Protein AF-A0A1V9HG37-F1 (afdb_monomer_lite)

Organism: NCBI:txid92828

Foldseek 3Di:
DPDDDPDPPDPPDPQLVVLLVVLLVLLVVLLVVDVVVDPDLPLDPVVLVVQLVSLLSNLVSLVSNLVSLLVCVVVVVDDLVVSQVSLLSSLLSLLSSLLSLLVSLVSVLVSCCCVQFPFDPPDDPVPGDTDLVSLQPDDLVVLVSSLVSLVSSLVSLVVSLVCQVPPPSNDHHDVSSVVSLVVSLVSNLVSLVSSVVSLVSLLSSLLSVLCVLCVVVVVVVSVVLSVVVVCLCVVQVVLLVVLLSLLSQLLSCLSDPDDGPDDPVSLVVSLCSNLVSLVVLLVSLVVLQVVLVVCVVVVPCPPSCSSVSSNSSSVSSVVSNVVSVVSSVSSVPSVVVVVVVPPDPPPPPDDPPPDDDDDDDDDDDDDDDDDDDDDDDDDDDDDDDDDDDDDDDDDDDDDDDD

Sequence (402 aa):
MAALFAGPSVPQRPDPFEVLSRASSRLRRFNDLTKELAPTETSDIRVLEARLRSGTSAIESGRQALQALAELKIQKRMPLAGIAEHENYVVSHLAVAASLHYGSCEQMLERKLIKELGRVPNQRAELVVLSADAIRQQQPEPWLALRAHLLDALAAMEEVCQRVKSPMTGLRPSDALRNNLPVARAMMGSCHERMQTVRGILVEIHSKKLYDQAYQYGLFEVIDRLRELEEIDSLRHAEVGEALRHVVEVHLECMSSTGHSLTPERLAMYKSVVVDYAEMRGRAGMQLCVDAAALIEEGGHARDHLWATMLDLAQALTDQRQAIVDMCQFAVQDRQLIGAAVASPEQRPASLTTSVPTTSAGKSSRSRKTRTRTPDVSSWRQRPRSGSSMSAALRKSRPTRY

InterPro domains:
  IPR060018 Type III secretion system effector XopP-like [PF28169] (2-382)

Radius of gyration: 31.27 Å; chains: 1; bounding box: 69×95×108 Å

Secondary structure (DSSP, 8-state):
---------PPPPPPHHHHHHHHHHHHHHHHHHHHHS-------HHHHHHHHHHHHHHHHHHHHHHHHHHHHHHTT-S-HHHHHHHHHHHHHHHHHHHHHHHHHHHHHHHHIIIIIS-PPTTS-GGG----HHHHHT--SHHHHHHHHHHHHHHHHHHHHHHHHHS-TTSSPPPHHHHTTHHHHHHHHHHHHHHHHHHHHHHHHHHHHHHHHHHHHTT-HHHHHHHHHHHHHHHHHHHHHHHHHHHHHHHHHHHTSSSPPSS-HHHHHHHHHHHHHHHHHHHHHHHHHHHHHHHHHHH-TTTTS-HHHHHHHHHHHHHHHHHHHHHHHHHHHHHHHHHHHHT--S--PPP-----PPPP--------------------------------------PPPP-

Structure (mmCIF, N/CA/C/O backbone):
data_AF-A0A1V9HG37-F1
#
_entry.id   AF-A0A1V9HG37-F1
#
loop_
_atom_site.group_PDB
_atom_site.id
_atom_site.type_symbol
_atom_site.label_atom_id
_atom_site.label_alt_id
_atom_site.label_comp_id
_atom_site.label_asym_id
_atom_site.label_entity_id
_atom_site.label_seq_id
_atom_site.pdbx_PDB_ins_code
_atom_site.Cartn_x
_atom_site.Cartn_y
_atom_site.Cartn_z
_atom_site.occupancy
_atom_site.B_iso_or_equiv
_atom_site.auth_seq_id
_atom_site.auth_comp_id
_atom_site.auth_asym_id
_atom_site.auth_atom_id
_atom_site.pdbx_PDB_model_num
ATOM 1 N N . MET A 1 1 ? -32.646 -20.309 -47.768 1.00 41.06 1 MET A N 1
ATOM 2 C CA . MET A 1 1 ? -32.007 -20.334 -46.432 1.00 41.06 1 MET A CA 1
ATOM 3 C C . MET A 1 1 ? -30.504 -20.483 -46.611 1.00 41.06 1 MET A C 1
ATOM 5 O O . MET A 1 1 ? -30.124 -21.511 -47.147 1.00 41.06 1 MET A O 1
ATOM 9 N N . ALA A 1 2 ? -29.688 -19.496 -46.213 1.00 42.41 2 ALA A N 1
ATOM 10 C CA . ALA A 1 2 ? -28.223 -19.618 -46.062 1.00 42.41 2 ALA A CA 1
ATOM 11 C C . ALA A 1 2 ? -27.614 -18.325 -45.462 1.00 42.41 2 ALA A C 1
ATOM 13 O O . ALA A 1 2 ? -26.864 -17.624 -46.131 1.00 42.41 2 ALA A O 1
ATOM 14 N N . ALA A 1 3 ? -27.978 -17.959 -44.226 1.00 46.38 3 ALA A N 1
ATOM 15 C CA . ALA A 1 3 ? -27.436 -16.766 -43.551 1.00 46.38 3 ALA A CA 1
ATOM 16 C C . ALA A 1 3 ? -27.504 -16.885 -42.012 1.00 46.38 3 ALA A C 1
ATOM 18 O O . ALA A 1 3 ? -28.074 -16.029 -41.346 1.00 46.38 3 ALA A O 1
ATOM 19 N N . LEU A 1 4 ? -26.985 -17.984 -41.446 1.00 45.22 4 LEU A N 1
ATOM 20 C CA . LEU A 1 4 ? -27.046 -18.266 -39.997 1.00 45.22 4 LEU A CA 1
ATOM 21 C C . LEU A 1 4 ? -25.747 -18.855 -39.403 1.00 45.22 4 LEU A C 1
ATOM 23 O O . LEU A 1 4 ? -25.794 -19.524 -38.380 1.00 45.22 4 LEU A O 1
ATOM 27 N N . PHE A 1 5 ? -24.581 -18.593 -40.007 1.00 49.97 5 PHE A N 1
ATOM 28 C CA . PHE A 1 5 ? -23.278 -19.011 -39.454 1.00 49.97 5 PHE A CA 1
ATOM 29 C C . PHE A 1 5 ? -22.183 -17.942 -39.611 1.00 49.97 5 PHE A C 1
ATOM 31 O O . PHE A 1 5 ? -21.079 -18.222 -40.067 1.00 49.97 5 PHE A O 1
ATOM 38 N N . ALA A 1 6 ? -22.477 -16.708 -39.197 1.00 48.03 6 ALA A N 1
ATOM 39 C CA . ALA A 1 6 ? -21.431 -15.769 -38.798 1.00 48.03 6 ALA A CA 1
ATOM 40 C C . ALA A 1 6 ? -21.185 -15.962 -37.294 1.00 48.03 6 ALA A C 1
ATOM 42 O O . ALA A 1 6 ? -21.971 -15.496 -36.470 1.00 48.03 6 ALA A O 1
ATOM 43 N N . GLY A 1 7 ? -20.134 -16.705 -36.935 1.00 49.88 7 GLY A N 1
ATOM 44 C CA . GLY A 1 7 ? -19.705 -16.805 -35.538 1.00 49.88 7 GLY A CA 1
ATOM 45 C C . GLY A 1 7 ? -19.291 -15.428 -34.998 1.00 49.88 7 GLY A C 1
ATOM 46 O O . GLY A 1 7 ? -18.854 -14.585 -35.788 1.00 49.88 7 GLY A O 1
ATOM 47 N N . PRO A 1 8 ? -19.415 -15.170 -33.682 1.00 45.03 8 PRO A N 1
ATOM 48 C CA . PRO A 1 8 ? -19.015 -13.892 -33.109 1.00 45.03 8 PRO A CA 1
ATOM 49 C C . PRO A 1 8 ? -17.539 -13.629 -33.419 1.00 45.03 8 PRO A C 1
ATOM 51 O O . PRO A 1 8 ? -16.673 -14.458 -33.135 1.00 45.03 8 PRO A O 1
ATOM 54 N N . SER A 1 9 ? -17.258 -12.471 -34.016 1.00 47.12 9 SER A N 1
ATOM 55 C CA . SER A 1 9 ? -15.897 -12.042 -34.317 1.00 47.12 9 SER A CA 1
ATOM 56 C C . SER A 1 9 ? -15.098 -11.962 -33.020 1.00 47.12 9 SER A C 1
ATOM 58 O O . SER A 1 9 ? -15.377 -11.103 -32.179 1.00 47.12 9 SER A O 1
ATOM 60 N N . VAL A 1 10 ? -14.108 -12.845 -32.863 1.00 48.34 10 VAL A N 1
ATOM 61 C CA . VAL A 1 10 ? -13.150 -12.770 -31.756 1.00 48.34 10 VAL A CA 1
ATOM 62 C C . VAL A 1 10 ? -12.540 -11.365 -31.775 1.00 48.34 10 VAL A C 1
ATOM 64 O O . VAL A 1 10 ? -12.006 -10.976 -32.819 1.00 48.34 10 VAL A O 1
ATOM 67 N N . PRO A 1 11 ? -12.626 -10.584 -30.681 1.00 48.44 11 PRO A N 1
ATOM 68 C CA . PRO A 1 11 ? -12.042 -9.252 -30.653 1.00 48.44 11 PRO A CA 1
ATOM 69 C C . PRO A 1 11 ? -10.545 -9.377 -30.932 1.00 48.44 11 PRO A C 1
ATOM 71 O O . PRO A 1 11 ? -9.832 -10.091 -30.222 1.00 48.44 11 PRO A O 1
ATOM 74 N N . GLN A 1 12 ? -10.074 -8.724 -31.997 1.00 63.53 12 GLN A N 1
ATOM 75 C CA . GLN A 1 12 ? -8.657 -8.740 -32.344 1.00 63.53 12 GLN A CA 1
ATOM 76 C C . GLN A 1 12 ? -7.860 -8.185 -31.161 1.00 63.53 12 GLN A C 1
ATOM 78 O O . GLN A 1 12 ? -8.115 -7.072 -30.697 1.00 63.53 12 GLN A O 1
ATOM 83 N N . ARG A 1 13 ? -6.904 -8.979 -30.661 1.00 72.62 13 ARG A N 1
ATOM 84 C CA . ARG A 1 13 ? -5.954 -8.530 -29.638 1.00 72.62 13 ARG A CA 1
ATOM 85 C C . ARG A 1 13 ? -5.257 -7.270 -30.181 1.00 72.62 13 ARG A C 1
ATOM 87 O O . ARG A 1 13 ? -4.769 -7.340 -31.311 1.00 72.62 13 ARG A O 1
ATOM 94 N N . PRO A 1 14 ? -5.213 -6.152 -29.430 1.00 84.00 14 PRO A N 1
ATOM 95 C CA . PRO A 1 14 ? -4.544 -4.933 -29.880 1.00 84.00 14 PRO A CA 1
ATOM 96 C C . PRO A 1 14 ? -3.109 -5.221 -30.318 1.00 84.00 14 PRO A C 1
ATOM 98 O O . PRO A 1 14 ? -2.433 -6.032 -29.680 1.00 84.00 14 PRO A O 1
ATOM 101 N N . ASP A 1 15 ? -2.634 -4.573 -31.385 1.00 91.88 15 ASP A N 1
ATOM 102 C CA . ASP A 1 15 ? -1.275 -4.817 -31.863 1.00 91.88 15 ASP A CA 1
ATOM 103 C C . ASP A 1 15 ? -0.249 -4.344 -30.815 1.00 91.88 15 ASP A C 1
ATOM 105 O O . ASP A 1 15 ? -0.253 -3.161 -30.456 1.00 91.88 15 ASP A O 1
ATOM 109 N N . PRO A 1 16 ? 0.658 -5.211 -30.323 1.00 92.44 16 PRO A N 1
ATOM 110 C CA . PRO A 1 16 ? 1.609 -4.828 -29.284 1.00 92.44 16 PRO A CA 1
ATOM 111 C C . PRO A 1 16 ? 2.507 -3.629 -29.634 1.00 92.44 16 PRO A C 1
ATOM 113 O O . PRO A 1 16 ? 2.927 -2.921 -28.723 1.00 92.44 16 PRO A O 1
ATOM 116 N N . PHE A 1 17 ? 2.765 -3.331 -30.916 1.00 94.19 17 PHE A N 1
ATOM 117 C CA . PHE A 1 17 ? 3.462 -2.091 -31.297 1.00 94.19 17 PHE A CA 1
ATOM 118 C C . PHE A 1 17 ? 2.626 -0.832 -31.031 1.00 94.19 17 PHE A C 1
ATOM 120 O O . PHE A 1 17 ? 3.162 0.156 -30.524 1.00 94.19 17 PHE A O 1
ATOM 127 N N . GLU A 1 18 ? 1.324 -0.854 -31.335 1.00 94.62 18 GLU A N 1
ATOM 128 C CA . GLU A 1 18 ? 0.425 0.270 -31.048 1.00 94.62 18 GLU A CA 1
ATOM 129 C C . GLU A 1 18 ? 0.314 0.491 -29.535 1.00 94.62 18 GLU A C 1
ATOM 131 O O . GLU A 1 18 ? 0.460 1.621 -29.061 1.00 94.62 18 GLU A O 1
ATOM 136 N N . VAL A 1 19 ? 0.139 -0.595 -28.767 1.00 95.50 19 VAL A N 1
ATOM 137 C CA . VAL A 1 19 ? 0.085 -0.546 -27.298 1.00 95.50 19 VAL A CA 1
ATOM 138 C C . VAL A 1 19 ? 1.382 0.033 -26.734 1.00 95.50 19 VAL A C 1
ATOM 140 O O . VAL A 1 19 ? 1.326 1.017 -25.996 1.00 95.50 19 VAL A O 1
ATOM 143 N N . LEU A 1 20 ? 2.545 -0.499 -27.131 1.00 95.88 20 LEU A N 1
ATOM 144 C CA . LEU A 1 20 ? 3.857 -0.012 -26.694 1.00 95.88 20 LEU A CA 1
ATOM 145 C C . LEU A 1 20 ? 4.038 1.482 -26.994 1.00 95.88 20 LEU A C 1
ATOM 147 O O . LEU A 1 20 ? 4.415 2.243 -26.102 1.00 95.88 20 LEU A O 1
ATOM 151 N N . SER A 1 21 ? 3.740 1.916 -28.222 1.00 95.19 21 SER A N 1
ATOM 152 C CA . SER A 1 21 ? 3.898 3.311 -28.653 1.00 95.19 21 SER A CA 1
ATOM 153 C C . SER A 1 21 ? 2.968 4.263 -27.889 1.00 95.19 21 SER A C 1
ATOM 155 O O . SER A 1 21 ? 3.409 5.278 -27.335 1.00 95.19 21 SER A O 1
ATOM 157 N N . ARG A 1 22 ? 1.679 3.914 -27.783 1.00 96.44 22 ARG A N 1
ATOM 158 C CA . ARG A 1 22 ? 0.652 4.716 -27.101 1.00 96.44 22 ARG A CA 1
ATOM 159 C C . ARG A 1 22 ? 0.906 4.818 -25.600 1.00 96.44 22 ARG A C 1
ATOM 161 O O . ARG A 1 22 ? 0.780 5.905 -25.033 1.00 96.44 22 ARG A O 1
ATOM 168 N N . ALA A 1 23 ? 1.262 3.708 -24.963 1.00 95.56 23 ALA A N 1
ATOM 169 C CA . ALA A 1 23 ? 1.513 3.638 -23.531 1.00 95.56 23 ALA A CA 1
ATOM 170 C C . ALA A 1 23 ? 2.818 4.369 -23.156 1.00 95.56 23 ALA A C 1
ATOM 172 O O . ALA A 1 23 ? 2.803 5.237 -22.282 1.00 95.56 23 ALA A O 1
ATOM 173 N N . SER A 1 24 ? 3.900 4.165 -23.921 1.00 94.31 24 SER A N 1
ATOM 174 C CA . SER A 1 24 ? 5.156 4.925 -23.772 1.00 94.31 24 SER A CA 1
ATOM 175 C C . SER A 1 24 ? 4.953 6.432 -23.964 1.00 94.31 24 SER A C 1
ATOM 177 O O . SER A 1 24 ? 5.508 7.236 -23.218 1.00 94.31 24 SER A O 1
ATOM 179 N N . SER A 1 25 ? 4.118 6.836 -24.928 1.00 94.88 25 SER A N 1
ATOM 180 C CA . SER A 1 25 ? 3.799 8.249 -25.181 1.00 94.88 25 SER A CA 1
ATOM 181 C C . SER A 1 25 ? 2.999 8.897 -24.046 1.00 94.88 25 SER A C 1
ATOM 183 O O . SER A 1 25 ? 3.218 10.067 -23.734 1.00 94.88 25 SER A O 1
ATOM 185 N N . ARG A 1 26 ? 2.082 8.159 -23.403 1.00 94.31 26 ARG A N 1
ATOM 186 C CA . ARG A 1 26 ? 1.348 8.627 -22.212 1.00 94.31 26 ARG A CA 1
ATOM 187 C C . ARG A 1 26 ? 2.276 8.814 -21.016 1.00 94.31 26 ARG A C 1
ATOM 189 O O . ARG A 1 26 ? 2.262 9.880 -20.407 1.00 94.31 26 ARG A O 1
ATOM 196 N N . LEU A 1 27 ? 3.103 7.808 -20.738 1.00 94.31 27 LEU A N 1
ATOM 197 C CA . LEU A 1 27 ? 4.098 7.832 -19.669 1.00 94.31 27 LEU A CA 1
ATOM 198 C C . LEU A 1 27 ? 5.088 9.001 -19.846 1.00 94.31 27 LEU A C 1
ATOM 200 O O . LEU A 1 27 ? 5.348 9.740 -18.899 1.00 94.31 27 LEU A O 1
ATOM 204 N N . ARG A 1 28 ? 5.568 9.236 -21.078 1.00 93.81 28 ARG A N 1
ATOM 205 C CA . ARG A 1 28 ? 6.390 10.408 -21.425 1.00 93.81 28 ARG A CA 1
ATOM 206 C C . ARG A 1 28 ? 5.685 11.723 -21.097 1.00 93.81 28 ARG A C 1
ATOM 208 O O . ARG A 1 28 ? 6.228 12.533 -20.355 1.00 93.81 28 ARG A O 1
ATOM 215 N N . ARG A 1 29 ? 4.466 11.916 -21.617 1.00 92.25 29 ARG A N 1
ATOM 216 C CA . ARG A 1 29 ? 3.690 13.153 -21.420 1.00 92.25 29 ARG A CA 1
ATOM 217 C C . ARG A 1 29 ? 3.454 13.465 -19.945 1.00 92.25 29 ARG A C 1
ATOM 219 O O . ARG A 1 29 ? 3.555 14.626 -19.573 1.00 92.25 29 ARG A O 1
ATOM 226 N N . PHE A 1 30 ? 3.172 12.459 -19.114 1.00 91.88 30 PHE A N 1
ATOM 227 C CA . PHE A 1 30 ? 3.049 12.658 -17.667 1.00 91.88 30 PHE A CA 1
ATOM 228 C C . PHE A 1 30 ? 4.343 13.223 -17.062 1.00 91.88 30 PHE A C 1
ATOM 230 O O . PHE A 1 30 ? 4.306 14.257 -16.392 1.00 91.88 30 PHE A O 1
ATOM 237 N N . ASN A 1 31 ? 5.481 12.583 -17.352 1.00 90.19 31 ASN A N 1
ATOM 238 C CA . ASN A 1 31 ? 6.790 12.980 -16.831 1.00 90.19 31 ASN A CA 1
ATOM 239 C C . ASN A 1 31 ? 7.248 14.359 -17.327 1.00 90.19 31 ASN A C 1
ATOM 241 O O . ASN A 1 31 ? 7.951 15.058 -16.607 1.00 90.19 31 ASN A O 1
ATOM 245 N N . ASP A 1 32 ? 6.900 14.750 -18.553 1.00 88.25 32 ASP A N 1
ATOM 246 C CA . ASP A 1 32 ? 7.303 16.048 -19.103 1.00 88.25 32 ASP A CA 1
ATOM 247 C C . ASP A 1 32 ? 6.439 17.191 -18.543 1.00 88.25 32 ASP A C 1
ATOM 249 O O . ASP A 1 32 ? 6.984 18.189 -18.072 1.00 88.25 32 ASP A O 1
ATOM 253 N N . LEU A 1 33 ? 5.116 17.001 -18.441 1.00 82.12 33 LEU A N 1
ATOM 254 C CA . LEU A 1 33 ? 4.209 17.976 -17.813 1.00 82.12 33 LEU A CA 1
ATOM 255 C C . LEU A 1 33 ? 4.583 18.276 -16.351 1.00 82.12 33 LEU A C 1
ATOM 257 O O . LEU A 1 33 ? 4.420 19.399 -15.887 1.00 82.12 33 LEU A O 1
ATOM 261 N N . THR A 1 34 ? 5.109 17.291 -15.620 1.00 69.88 34 THR A N 1
ATOM 262 C CA . THR A 1 34 ? 5.581 17.456 -14.231 1.00 69.88 34 THR A CA 1
ATOM 263 C C . THR A 1 34 ? 6.975 18.078 -14.104 1.00 69.88 34 THR A C 1
ATOM 265 O O . THR A 1 34 ? 7.335 18.499 -13.008 1.00 69.88 34 THR A O 1
ATOM 268 N N . LYS A 1 35 ? 7.754 18.194 -15.191 1.00 68.62 35 LYS A N 1
ATOM 269 C CA . LYS A 1 35 ? 8.989 19.005 -15.211 1.00 68.62 35 LYS A CA 1
ATOM 270 C C . LYS A 1 35 ? 8.683 20.480 -15.464 1.00 68.62 35 LYS A C 1
ATOM 272 O O . LYS A 1 35 ? 9.320 21.341 -14.869 1.00 68.62 35 LYS A O 1
ATOM 277 N N . GLU A 1 36 ? 7.719 20.760 -16.341 1.00 60.22 36 GLU A N 1
ATOM 278 C CA . GLU A 1 36 ? 7.254 22.123 -16.641 1.00 60.22 36 GLU A CA 1
ATOM 279 C C . GLU A 1 36 ? 6.467 22.713 -15.461 1.00 60.22 36 GLU A C 1
ATOM 281 O O . GLU A 1 36 ? 6.668 23.863 -15.069 1.00 60.22 36 GLU A O 1
ATOM 286 N N . LEU A 1 37 ? 5.621 21.894 -14.829 1.00 59.00 37 LEU A N 1
ATOM 287 C CA . LEU A 1 37 ? 4.960 22.206 -13.566 1.00 59.00 37 LEU A CA 1
ATOM 288 C C . LEU A 1 37 ? 5.900 21.900 -12.391 1.00 59.00 37 LEU A C 1
ATOM 290 O O . LEU A 1 37 ? 5.714 20.907 -11.685 1.00 59.00 37 LEU A O 1
ATOM 294 N N . ALA A 1 38 ? 6.886 22.779 -12.178 1.00 48.69 38 ALA A N 1
ATOM 295 C CA . ALA A 1 38 ? 7.761 22.775 -11.000 1.00 48.69 38 ALA A CA 1
ATOM 296 C C . ALA A 1 38 ? 6.968 22.532 -9.693 1.00 48.69 38 ALA A C 1
ATOM 298 O O . ALA A 1 38 ? 5.790 22.913 -9.632 1.00 48.69 38 ALA A O 1
ATOM 299 N N . PRO A 1 39 ? 7.578 21.946 -8.637 1.00 52.97 39 PRO A N 1
ATOM 300 C CA . PRO A 1 39 ? 6.895 21.582 -7.395 1.00 52.97 39 PRO A CA 1
ATOM 301 C C . PRO A 1 39 ? 6.508 22.823 -6.578 1.00 52.97 39 PRO A C 1
ATOM 303 O O . PRO A 1 39 ? 7.065 23.127 -5.529 1.00 52.97 39 PRO A O 1
ATOM 306 N N . THR A 1 40 ? 5.503 23.538 -7.069 1.00 51.06 40 THR A N 1
ATOM 307 C CA . THR A 1 40 ? 4.680 24.443 -6.284 1.00 51.06 40 THR A CA 1
ATOM 308 C C . THR A 1 40 ? 4.041 23.618 -5.179 1.00 51.06 40 THR A C 1
ATOM 310 O O . THR A 1 40 ? 3.439 22.572 -5.451 1.00 51.06 40 THR A O 1
ATOM 313 N N . GLU A 1 41 ? 4.162 24.101 -3.945 1.00 54.25 41 GLU A N 1
ATOM 314 C CA . GLU A 1 41 ? 3.446 23.579 -2.785 1.00 54.25 41 GLU A CA 1
ATOM 315 C C . GLU A 1 41 ? 1.938 23.717 -3.032 1.00 54.25 41 GLU A C 1
ATOM 317 O O . GLU A 1 41 ? 1.314 24.740 -2.736 1.00 54.25 41 GLU A O 1
ATOM 322 N N . THR A 1 42 ? 1.326 22.698 -3.637 1.00 58.31 42 THR A N 1
ATOM 323 C CA . THR A 1 42 ? -0.099 22.726 -3.963 1.00 58.31 42 THR A CA 1
ATOM 324 C C . THR A 1 42 ? -0.903 22.505 -2.695 1.00 58.31 42 THR A C 1
ATOM 326 O O . THR A 1 42 ? -1.269 21.387 -2.334 1.00 58.31 42 THR A O 1
ATOM 329 N N . SER A 1 43 ? -1.199 23.611 -2.019 1.00 63.16 43 SER A N 1
ATOM 330 C CA . SER A 1 43 ? -2.042 23.659 -0.828 1.00 63.16 43 SER A CA 1
ATOM 331 C C . SER A 1 43 ? -3.522 23.340 -1.113 1.00 63.16 43 SER A C 1
ATOM 333 O O . SER A 1 43 ? -4.295 23.162 -0.165 1.00 63.16 43 SER A O 1
ATOM 335 N N . ASP A 1 44 ? -3.912 23.149 -2.378 1.00 81.50 44 ASP A N 1
ATOM 336 C CA . ASP A 1 44 ? -5.218 22.638 -2.816 1.00 81.50 44 ASP A CA 1
ATOM 337 C C . ASP A 1 44 ? -5.249 21.095 -2.863 1.00 81.50 44 ASP A C 1
ATOM 339 O O . ASP A 1 44 ? -4.407 20.445 -3.485 1.00 81.50 44 ASP A O 1
ATOM 343 N N . ILE A 1 45 ? -6.253 20.509 -2.206 1.00 85.12 45 ILE A N 1
ATOM 344 C CA . ILE A 1 45 ? -6.484 19.060 -2.166 1.00 85.12 45 ILE A CA 1
ATOM 345 C C . ILE A 1 45 ? -6.902 18.505 -3.532 1.00 85.12 45 ILE A C 1
ATOM 347 O O . ILE A 1 45 ? -6.450 17.428 -3.913 1.00 85.12 45 ILE A O 1
ATOM 351 N N . ARG A 1 46 ? -7.690 19.256 -4.315 1.00 87.50 46 ARG A N 1
ATOM 352 C CA . ARG A 1 46 ? -8.213 18.802 -5.615 1.00 87.50 46 ARG A CA 1
ATOM 353 C C . ARG A 1 46 ? -7.099 18.628 -6.641 1.00 87.50 46 ARG A C 1
ATOM 355 O O . ARG A 1 46 ? -7.143 17.705 -7.455 1.00 87.50 46 ARG A O 1
ATOM 362 N N . VAL A 1 47 ? -6.082 19.489 -6.574 1.00 87.69 47 VAL A N 1
ATOM 363 C CA . VAL A 1 47 ? -4.880 19.398 -7.412 1.00 87.69 47 VAL A CA 1
ATOM 364 C C . VAL A 1 47 ? -4.040 18.179 -7.023 1.00 87.69 47 VAL A C 1
ATOM 366 O O . VAL A 1 47 ? -3.612 17.441 -7.909 1.00 87.69 47 VAL A O 1
ATOM 369 N N . LEU A 1 48 ? -3.861 17.909 -5.724 1.00 88.44 48 LEU A N 1
ATOM 370 C CA . LEU A 1 48 ? -3.162 16.707 -5.249 1.00 88.44 48 LEU A CA 1
ATOM 371 C C . LEU A 1 48 ? -3.891 15.418 -5.657 1.00 88.44 48 LEU A C 1
ATOM 373 O O . LEU A 1 48 ? -3.265 14.508 -6.192 1.00 88.44 48 LEU A O 1
ATOM 377 N N . GLU A 1 49 ? -5.213 15.347 -5.501 1.00 91.44 49 GLU A N 1
ATOM 378 C CA . GLU A 1 49 ? -6.009 14.208 -5.978 1.00 91.44 49 GLU A CA 1
ATOM 379 C C . GLU A 1 49 ? -5.910 14.004 -7.498 1.00 91.44 49 GLU A C 1
ATOM 381 O O . GLU A 1 49 ? -5.834 12.872 -7.979 1.00 91.44 49 GLU A O 1
ATOM 386 N N . ALA A 1 50 ? -5.911 15.089 -8.280 1.00 90.88 50 ALA A N 1
ATOM 387 C CA . ALA A 1 50 ? -5.731 15.013 -9.726 1.00 90.88 50 ALA A CA 1
ATOM 388 C C . ALA A 1 50 ? -4.326 14.504 -10.098 1.00 90.88 50 ALA A C 1
ATOM 390 O O . ALA A 1 50 ? -4.211 13.657 -10.986 1.00 90.88 50 ALA A O 1
ATOM 391 N N . ARG A 1 51 ? -3.280 14.951 -9.386 1.00 90.50 51 ARG A N 1
ATOM 392 C CA . ARG A 1 51 ? -1.905 14.436 -9.519 1.00 90.50 51 ARG A CA 1
ATOM 393 C C . ARG A 1 51 ? -1.821 12.948 -9.168 1.00 90.50 51 ARG A C 1
ATOM 395 O O . ARG A 1 51 ? -1.228 12.194 -9.933 1.00 90.50 51 ARG A O 1
ATOM 402 N N . LEU A 1 52 ? -2.474 12.503 -8.090 1.00 93.19 52 LEU A N 1
ATOM 403 C CA . LEU A 1 52 ? -2.543 11.088 -7.707 1.00 93.19 52 LEU A CA 1
ATOM 404 C C . LEU A 1 52 ? -3.211 10.235 -8.797 1.00 93.19 52 LEU A C 1
ATOM 406 O O . LEU A 1 52 ? -2.594 9.294 -9.292 1.00 93.19 52 LEU A O 1
ATOM 410 N N . ARG A 1 53 ? -4.414 10.611 -9.261 1.00 93.94 53 ARG A N 1
ATOM 411 C CA . ARG A 1 53 ? -5.109 9.912 -10.364 1.00 93.94 53 ARG A CA 1
ATOM 412 C C . ARG A 1 53 ? -4.277 9.873 -11.653 1.00 93.94 53 ARG A C 1
ATOM 414 O O . ARG A 1 53 ? -4.261 8.861 -12.352 1.00 93.94 53 ARG A O 1
ATOM 421 N N . SER A 1 54 ? -3.583 10.967 -11.970 1.00 92.75 54 SER A N 1
ATOM 422 C CA . SER A 1 54 ? -2.711 11.056 -13.145 1.00 92.75 54 SER A CA 1
ATOM 423 C C . SER A 1 54 ? -1.474 10.155 -13.015 1.00 92.75 54 SER A C 1
ATOM 425 O O . SER A 1 54 ? -1.154 9.444 -13.965 1.00 92.75 54 SER A O 1
ATOM 427 N N . GLY A 1 55 ? -0.851 10.109 -11.832 1.00 94.19 55 GLY A N 1
ATOM 428 C CA . GLY A 1 55 ? 0.292 9.245 -11.529 1.00 94.19 55 GLY A CA 1
ATOM 429 C C . GLY A 1 55 ? -0.033 7.756 -11.635 1.00 94.19 55 GLY A C 1
ATOM 430 O O . GLY A 1 55 ? 0.672 7.047 -12.346 1.00 94.19 55 GLY A O 1
ATOM 431 N N . THR A 1 56 ? -1.147 7.294 -11.056 1.00 95.50 56 THR A N 1
ATOM 432 C CA . THR A 1 56 ? -1.614 5.901 -11.222 1.00 95.50 56 THR A CA 1
ATOM 433 C C . THR A 1 56 ? -1.841 5.551 -12.700 1.00 95.50 56 THR A C 1
ATOM 435 O O . THR A 1 56 ? -1.401 4.505 -13.169 1.00 95.50 56 THR A O 1
ATOM 438 N N . SER A 1 57 ? -2.442 6.451 -13.491 1.00 96.06 57 SER A N 1
ATOM 439 C CA . SER A 1 57 ? -2.620 6.248 -14.943 1.00 96.06 57 SER A CA 1
ATOM 440 C C . SER A 1 57 ? -1.292 6.202 -15.722 1.00 96.06 57 SER A C 1
ATOM 442 O O . SER A 1 57 ? -1.170 5.491 -16.727 1.00 96.06 57 SER A O 1
ATOM 444 N N . ALA A 1 58 ? -0.273 6.932 -15.261 1.00 96.44 58 ALA A N 1
ATOM 445 C CA . ALA A 1 58 ? 1.067 6.909 -15.837 1.00 96.44 58 ALA A CA 1
ATOM 446 C C . ALA A 1 58 ? 1.821 5.617 -15.486 1.00 96.44 58 ALA A C 1
ATOM 448 O O . ALA A 1 58 ? 2.361 4.981 -16.390 1.00 96.44 58 ALA A O 1
ATOM 449 N N . ILE A 1 59 ? 1.795 5.190 -14.218 1.00 97.00 59 ILE A N 1
ATOM 450 C CA . ILE A 1 59 ? 2.358 3.910 -13.759 1.00 97.00 59 ILE A CA 1
ATOM 451 C C . ILE A 1 59 ? 1.740 2.748 -14.546 1.00 97.00 59 ILE A C 1
ATOM 453 O O . ILE A 1 59 ? 2.466 1.941 -15.128 1.00 97.00 59 ILE A O 1
ATOM 457 N N . GLU A 1 60 ? 0.412 2.714 -14.654 1.00 97.31 60 GLU A N 1
ATOM 458 C CA . GLU A 1 60 ? -0.315 1.698 -15.419 1.00 97.31 60 GLU A CA 1
ATOM 459 C C . GLU A 1 60 ? 0.045 1.730 -16.916 1.00 97.31 60 GLU A C 1
ATOM 461 O O . GLU A 1 60 ? 0.260 0.687 -17.532 1.00 97.31 60 GLU A O 1
ATOM 466 N N . SER A 1 61 ? 0.237 2.919 -17.503 1.00 97.38 61 SER A N 1
ATOM 467 C CA . SER A 1 61 ? 0.777 3.037 -18.868 1.00 97.38 61 SER A CA 1
ATOM 468 C C . SER A 1 61 ? 2.205 2.470 -18.979 1.00 97.38 61 SER A C 1
ATOM 470 O O . SER A 1 61 ? 2.551 1.867 -19.992 1.00 97.38 61 SER A O 1
ATOM 472 N N . GLY A 1 62 ? 3.040 2.607 -17.947 1.00 97.38 62 GLY A N 1
ATOM 473 C CA . GLY A 1 62 ? 4.358 1.968 -17.895 1.00 97.38 62 GLY A CA 1
ATOM 474 C C . GLY A 1 62 ? 4.277 0.441 -17.872 1.00 97.38 62 GLY A C 1
ATOM 475 O O . GLY A 1 62 ? 4.944 -0.212 -18.676 1.00 97.38 62 GLY A O 1
ATOM 476 N N . ARG A 1 63 ? 3.402 -0.130 -17.035 1.00 97.31 63 ARG A N 1
ATOM 477 C CA . ARG A 1 63 ? 3.156 -1.584 -16.979 1.00 97.31 63 ARG A CA 1
ATOM 478 C C . ARG A 1 63 ? 2.648 -2.130 -18.314 1.00 97.31 63 ARG A C 1
ATOM 480 O O . ARG A 1 63 ? 3.190 -3.109 -18.823 1.00 97.31 63 ARG A O 1
ATOM 487 N N . GLN A 1 64 ? 1.688 -1.448 -18.941 1.00 97.56 64 GLN A N 1
ATOM 488 C CA . GLN A 1 64 ? 1.167 -1.806 -20.268 1.00 97.56 64 GLN A CA 1
ATOM 489 C C . GLN A 1 64 ? 2.252 -1.769 -21.354 1.00 97.56 64 GLN A C 1
ATOM 491 O O . GLN A 1 64 ? 2.299 -2.656 -22.208 1.00 97.56 64 GLN A O 1
ATOM 496 N N . ALA A 1 65 ? 3.158 -0.785 -21.312 1.00 97.56 65 ALA A N 1
ATOM 497 C CA . ALA A 1 65 ? 4.297 -0.719 -22.225 1.00 97.56 65 ALA A CA 1
ATOM 498 C C . ALA A 1 65 ? 5.277 -1.892 -22.012 1.00 97.56 65 ALA A C 1
ATOM 500 O O . ALA A 1 65 ? 5.693 -2.515 -22.989 1.00 97.56 65 ALA A O 1
ATOM 501 N N . LEU A 1 66 ? 5.598 -2.247 -20.760 1.00 96.94 66 LEU A N 1
ATOM 502 C CA . LEU A 1 66 ? 6.443 -3.409 -20.442 1.00 96.94 66 LEU A CA 1
ATOM 503 C C . LEU A 1 66 ? 5.788 -4.734 -20.864 1.00 96.94 66 LEU A C 1
ATOM 505 O O . LEU A 1 66 ? 6.459 -5.590 -21.443 1.00 96.94 66 LEU A O 1
ATOM 509 N N . GLN A 1 67 ? 4.481 -4.899 -20.646 1.00 97.06 67 GLN A N 1
ATOM 510 C CA . GLN A 1 67 ? 3.745 -6.084 -21.090 1.00 97.06 67 GLN A CA 1
ATOM 511 C C . GLN A 1 67 ? 3.758 -6.212 -22.620 1.00 97.06 67 GLN A C 1
ATOM 513 O O . GLN A 1 67 ? 4.098 -7.272 -23.146 1.00 97.06 67 GLN A O 1
ATOM 518 N N . ALA A 1 68 ? 3.444 -5.135 -23.344 1.00 97.06 68 ALA A N 1
ATOM 519 C CA . ALA A 1 68 ? 3.473 -5.126 -24.805 1.00 97.06 68 ALA A CA 1
ATOM 520 C C . ALA A 1 68 ? 4.876 -5.441 -25.355 1.00 97.06 68 ALA A C 1
ATOM 522 O O . ALA A 1 68 ? 5.019 -6.193 -26.321 1.00 97.06 68 ALA A O 1
ATOM 523 N N . LEU A 1 69 ? 5.924 -4.936 -24.699 1.00 96.44 69 LEU A N 1
ATOM 524 C CA . LEU A 1 69 ? 7.311 -5.230 -25.045 1.00 96.44 69 LEU A CA 1
ATOM 525 C C . LEU A 1 69 ? 7.672 -6.711 -24.826 1.00 96.44 69 LEU A C 1
ATOM 527 O O . LEU A 1 69 ? 8.315 -7.328 -25.681 1.00 96.44 69 LEU A O 1
ATOM 531 N N . ALA A 1 70 ? 7.207 -7.311 -23.727 1.00 95.81 70 ALA A N 1
ATOM 532 C CA . ALA A 1 70 ? 7.363 -8.741 -23.475 1.00 95.81 70 ALA A CA 1
ATOM 533 C C . ALA A 1 70 ? 6.623 -9.594 -24.526 1.00 95.81 70 ALA A C 1
ATOM 535 O O . ALA A 1 70 ? 7.179 -10.582 -25.013 1.00 95.81 70 ALA A O 1
ATOM 536 N N . GLU A 1 71 ? 5.419 -9.189 -24.948 1.00 96.19 71 GLU A N 1
ATOM 537 C CA . GLU A 1 71 ? 4.685 -9.844 -26.041 1.00 96.19 71 GLU A CA 1
ATOM 538 C C . GLU A 1 71 ? 5.449 -9.761 -27.375 1.00 96.19 71 GLU A C 1
ATOM 540 O O . GLU A 1 71 ? 5.594 -10.780 -28.055 1.00 96.19 71 GLU A O 1
ATOM 545 N N . LEU A 1 72 ? 6.018 -8.600 -27.724 1.00 95.94 72 LEU A N 1
ATOM 546 C CA . LEU A 1 72 ? 6.849 -8.428 -28.927 1.00 95.94 72 LEU A CA 1
ATOM 547 C C . LEU A 1 72 ? 8.102 -9.313 -28.913 1.00 95.94 72 LEU A C 1
ATOM 549 O O . LEU A 1 72 ? 8.454 -9.890 -29.949 1.00 95.94 72 LEU A O 1
ATOM 553 N N . LYS A 1 73 ? 8.746 -9.467 -27.745 1.00 95.25 73 LYS A N 1
ATOM 554 C CA . LYS A 1 73 ? 9.876 -10.387 -27.547 1.00 95.25 73 LYS A CA 1
ATOM 555 C C . LYS A 1 73 ? 9.451 -11.842 -27.773 1.00 95.25 73 LYS A C 1
ATOM 557 O O . LYS A 1 73 ? 10.118 -12.557 -28.519 1.00 95.25 73 LYS A O 1
ATOM 562 N N . ILE A 1 74 ? 8.353 -12.286 -27.151 1.00 95.25 74 ILE A N 1
ATOM 563 C CA . ILE A 1 74 ? 7.843 -13.667 -27.270 1.00 95.25 74 ILE A CA 1
ATOM 564 C C . ILE A 1 74 ? 7.469 -13.984 -28.724 1.00 95.25 74 ILE A C 1
ATOM 566 O O . ILE A 1 74 ? 7.845 -15.033 -29.245 1.00 95.25 74 ILE A O 1
ATOM 570 N N . GLN A 1 75 ? 6.798 -13.051 -29.404 1.00 94.94 75 GLN A N 1
ATOM 571 C CA . GLN A 1 75 ? 6.414 -13.169 -30.815 1.00 94.94 75 GLN A CA 1
ATOM 572 C C . GLN A 1 75 ? 7.605 -13.021 -31.785 1.00 94.94 75 GLN A C 1
ATOM 574 O O . GLN A 1 75 ? 7.421 -13.171 -32.990 1.00 94.94 75 GLN A O 1
ATOM 579 N N . LYS A 1 76 ? 8.817 -12.712 -31.291 1.00 93.62 76 LYS A N 1
ATOM 580 C CA . LYS A 1 76 ? 10.031 -12.416 -32.081 1.00 93.62 76 LYS A CA 1
ATOM 581 C C . LYS A 1 76 ? 9.832 -11.309 -33.131 1.00 93.62 76 LYS A C 1
ATOM 583 O O . LYS A 1 76 ? 10.515 -11.286 -34.151 1.00 93.62 76 LYS A O 1
ATOM 588 N N . ARG A 1 77 ? 8.906 -10.376 -32.878 1.00 94.44 77 ARG A N 1
ATOM 589 C CA . ARG A 1 77 ? 8.542 -9.285 -33.805 1.00 94.44 77 ARG A CA 1
ATOM 590 C C . ARG A 1 77 ? 9.462 -8.066 -33.718 1.00 94.44 77 ARG A C 1
ATOM 592 O O . ARG A 1 77 ? 9.365 -7.180 -34.557 1.00 94.44 77 ARG A O 1
ATOM 599 N N . MET A 1 78 ? 10.353 -8.022 -32.730 1.00 94.31 78 MET A N 1
ATOM 600 C CA . MET A 1 78 ? 11.362 -6.976 -32.561 1.00 94.31 78 MET A CA 1
ATOM 601 C C . MET A 1 78 ? 12.719 -7.622 -32.217 1.00 94.31 78 MET A C 1
ATOM 603 O O . MET A 1 78 ? 12.748 -8.573 -31.428 1.00 94.31 78 MET A O 1
ATOM 607 N N . PRO A 1 79 ? 13.848 -7.149 -32.784 1.00 93.62 79 PRO A N 1
ATOM 608 C CA . PRO A 1 79 ? 15.177 -7.655 -32.443 1.00 93.62 79 PRO A CA 1
ATOM 609 C C . PRO A 1 79 ? 15.539 -7.343 -30.985 1.00 93.62 79 PRO A C 1
ATOM 611 O O . PRO A 1 79 ? 15.121 -6.322 -30.440 1.00 93.62 79 PRO A O 1
ATOM 614 N N . LEU A 1 80 ? 16.378 -8.180 -30.363 1.00 91.88 80 LEU A N 1
ATOM 615 C CA . LEU A 1 80 ? 16.749 -8.039 -28.945 1.00 91.88 80 LEU A CA 1
ATOM 616 C C . LEU A 1 80 ? 17.369 -6.673 -28.604 1.00 91.88 80 LEU A C 1
ATOM 618 O O . LEU A 1 80 ? 17.097 -6.149 -27.532 1.00 91.88 80 LEU A O 1
ATOM 622 N N . ALA A 1 81 ? 18.137 -6.067 -29.515 1.00 91.94 81 ALA A N 1
ATOM 623 C CA . ALA A 1 81 ? 18.667 -4.714 -29.320 1.00 91.94 81 ALA A CA 1
ATOM 624 C C . ALA A 1 81 ? 17.542 -3.665 -29.199 1.00 91.94 81 ALA A C 1
ATOM 626 O O . ALA A 1 81 ? 17.556 -2.856 -28.277 1.00 91.94 81 ALA A O 1
ATOM 627 N N . GLY A 1 82 ? 16.524 -3.743 -30.066 1.00 93.19 82 GLY A N 1
ATOM 628 C CA . GLY A 1 82 ? 15.350 -2.869 -30.004 1.00 93.19 82 GLY A CA 1
ATOM 629 C C . GLY A 1 82 ? 14.498 -3.117 -28.758 1.00 93.19 82 GLY A C 1
ATOM 630 O O . GLY A 1 82 ? 14.025 -2.155 -28.154 1.00 93.19 82 GLY A O 1
ATOM 631 N N . ILE A 1 83 ? 14.360 -4.379 -28.320 1.00 95.12 83 ILE A N 1
ATOM 632 C CA . ILE A 1 83 ? 13.701 -4.701 -27.043 1.00 95.12 83 ILE A CA 1
ATOM 633 C C . ILE A 1 83 ? 14.451 -4.028 -25.886 1.00 95.12 83 ILE A C 1
ATOM 635 O O . ILE A 1 83 ? 13.825 -3.367 -25.065 1.00 95.12 83 ILE A O 1
ATOM 639 N N . ALA A 1 84 ? 15.780 -4.154 -25.829 1.00 93.06 84 ALA A N 1
ATOM 640 C CA . ALA A 1 84 ? 16.583 -3.569 -24.757 1.00 93.06 84 ALA A CA 1
ATOM 641 C C . ALA A 1 84 ? 16.535 -2.032 -24.747 1.00 93.06 84 ALA A C 1
ATOM 643 O O . ALA A 1 84 ? 16.492 -1.433 -23.675 1.00 93.06 84 ALA A O 1
ATOM 644 N N . GLU A 1 85 ? 16.515 -1.383 -25.912 1.00 93.69 85 GLU A N 1
ATOM 645 C CA . GLU A 1 85 ? 16.360 0.073 -26.021 1.00 93.69 85 GLU A CA 1
ATOM 646 C C . GLU A 1 85 ? 15.010 0.541 -25.454 1.00 93.69 85 GLU A C 1
ATOM 648 O O . GLU A 1 85 ? 14.969 1.416 -24.586 1.00 93.69 85 GLU A O 1
ATOM 653 N N . HIS A 1 86 ? 13.910 -0.096 -25.871 1.00 95.25 86 HIS A N 1
ATOM 654 C CA . HIS A 1 86 ? 12.571 0.224 -25.372 1.00 95.25 86 HIS A CA 1
ATOM 655 C C . HIS A 1 86 ? 12.408 -0.124 -23.887 1.00 95.25 86 HIS A C 1
ATOM 657 O O . HIS A 1 86 ? 11.769 0.630 -23.159 1.00 95.25 86 HIS A O 1
ATOM 663 N N . GLU A 1 87 ? 13.016 -1.211 -23.406 1.00 95.12 87 GLU A N 1
ATOM 664 C CA . GLU A 1 87 ? 13.026 -1.568 -21.984 1.00 95.12 87 GLU A CA 1
ATOM 665 C C . GLU A 1 87 ? 13.739 -0.487 -21.162 1.00 95.12 87 GLU A C 1
ATOM 667 O O . GLU A 1 87 ? 13.160 0.046 -20.217 1.00 95.12 87 GLU A O 1
ATOM 672 N N . ASN A 1 88 ? 14.948 -0.078 -21.566 1.00 93.06 88 ASN A N 1
ATOM 673 C CA . ASN A 1 88 ? 15.669 1.017 -20.911 1.00 93.06 88 ASN A CA 1
ATOM 674 C C . ASN A 1 88 ? 14.846 2.315 -20.903 1.00 93.06 88 ASN A C 1
ATOM 676 O O . ASN A 1 88 ? 14.779 2.994 -19.875 1.00 93.06 88 ASN A O 1
ATOM 680 N N . TYR A 1 89 ? 14.200 2.644 -22.026 1.00 93.44 89 TYR A N 1
ATOM 681 C CA . TYR A 1 89 ? 13.346 3.820 -22.153 1.00 93.44 89 TYR A CA 1
ATOM 682 C C . TYR A 1 89 ? 12.153 3.778 -21.182 1.00 93.44 89 TYR A C 1
ATOM 684 O O . TYR A 1 89 ? 11.968 4.711 -20.392 1.00 93.44 89 TYR A O 1
ATOM 692 N N . VAL A 1 90 ? 11.365 2.697 -21.217 1.00 95.62 90 VAL A N 1
ATOM 693 C CA . VAL A 1 90 ? 10.135 2.541 -20.427 1.00 95.62 90 VAL A CA 1
ATOM 694 C C . VAL A 1 90 ? 10.447 2.447 -18.937 1.00 95.62 90 VAL A C 1
ATOM 696 O O . VAL A 1 90 ? 9.841 3.180 -18.162 1.00 95.62 90 VAL A O 1
ATOM 699 N N . VAL A 1 91 ? 11.419 1.625 -18.523 1.00 94.38 91 VAL A N 1
ATOM 700 C CA . VAL A 1 91 ? 11.772 1.465 -17.099 1.00 94.38 91 VAL A CA 1
ATOM 701 C C . VAL A 1 91 ? 12.298 2.782 -16.514 1.00 94.38 91 VAL A C 1
ATOM 703 O O . VAL A 1 91 ? 11.915 3.152 -15.405 1.00 94.38 91 VAL A O 1
ATOM 706 N N . SER A 1 92 ? 13.095 3.550 -17.267 1.00 91.81 92 SER A N 1
ATOM 707 C CA . SER A 1 92 ? 13.564 4.871 -16.812 1.00 91.81 92 SER A CA 1
ATOM 708 C C . SER A 1 92 ? 12.414 5.862 -16.617 1.00 91.81 92 SER A C 1
ATOM 710 O O . SER A 1 92 ? 12.416 6.630 -15.657 1.00 91.81 92 SER A O 1
ATOM 712 N N . HIS A 1 93 ? 11.410 5.845 -17.499 1.00 93.38 93 HIS A N 1
ATOM 713 C CA . HIS A 1 93 ? 10.248 6.722 -17.365 1.00 93.38 93 HIS A CA 1
ATOM 714 C C . HIS A 1 93 ? 9.265 6.240 -16.286 1.00 93.38 93 HIS A C 1
ATOM 716 O O . HIS A 1 93 ? 8.660 7.078 -15.620 1.00 93.38 93 HIS A O 1
ATOM 722 N N . LEU A 1 94 ? 9.140 4.928 -16.067 1.00 94.56 94 LEU A N 1
ATOM 723 C CA . LEU A 1 94 ? 8.351 4.347 -14.978 1.00 94.56 94 LEU A CA 1
ATOM 724 C C . LEU A 1 94 ? 8.941 4.722 -13.613 1.00 94.56 94 LEU A C 1
ATOM 726 O O . LEU A 1 94 ? 8.187 5.101 -12.724 1.00 94.56 94 LEU A O 1
ATOM 730 N N . ALA A 1 95 ? 10.272 4.709 -13.476 1.00 92.12 95 ALA A N 1
ATOM 731 C CA . ALA A 1 95 ? 10.954 5.166 -12.266 1.00 92.12 95 ALA A CA 1
ATOM 732 C C . ALA A 1 95 ? 10.582 6.618 -11.922 1.00 92.12 95 ALA A C 1
ATOM 734 O O . ALA A 1 95 ? 10.128 6.891 -10.816 1.00 92.12 95 ALA A O 1
ATOM 735 N N . VAL A 1 96 ? 10.685 7.530 -12.897 1.00 91.19 96 VAL A N 1
ATOM 736 C CA . VAL A 1 96 ? 10.301 8.943 -12.722 1.00 91.19 96 VAL A CA 1
ATOM 737 C C . VAL A 1 96 ? 8.816 9.083 -12.366 1.00 91.19 96 VAL A C 1
ATOM 739 O O . VAL A 1 96 ? 8.480 9.821 -11.441 1.00 91.19 96 VAL A O 1
ATOM 742 N N . ALA A 1 97 ? 7.926 8.346 -13.040 1.00 93.69 97 ALA A N 1
ATOM 743 C CA . ALA A 1 97 ? 6.492 8.403 -12.763 1.00 93.69 97 ALA A CA 1
ATOM 744 C C . ALA A 1 97 ? 6.148 7.906 -11.347 1.00 93.69 97 ALA A C 1
ATOM 746 O O . ALA A 1 97 ? 5.366 8.549 -10.646 1.00 93.69 97 ALA A O 1
ATOM 747 N N . ALA A 1 98 ? 6.771 6.810 -10.905 1.00 94.12 98 ALA A N 1
ATOM 748 C CA . ALA A 1 98 ? 6.612 6.266 -9.560 1.00 94.12 98 ALA A CA 1
ATOM 749 C C . ALA A 1 98 ? 7.126 7.239 -8.487 1.00 94.12 98 ALA A C 1
ATOM 751 O O . ALA A 1 98 ? 6.427 7.491 -7.506 1.00 94.12 98 ALA A O 1
ATOM 752 N N . SER A 1 99 ? 8.288 7.865 -8.710 1.00 91.00 99 SER A N 1
ATOM 753 C CA . SER A 1 99 ? 8.836 8.899 -7.824 1.00 91.00 99 SER A CA 1
ATOM 754 C C . SER A 1 99 ? 7.894 10.102 -7.668 1.00 91.00 99 SER A C 1
ATOM 756 O O . SER A 1 99 ? 7.638 10.557 -6.553 1.00 91.00 99 SER A O 1
ATOM 758 N N . LEU A 1 100 ? 7.330 10.603 -8.769 1.00 90.88 100 LEU A N 1
ATOM 759 C CA . LEU A 1 100 ? 6.391 11.733 -8.758 1.00 90.88 100 LEU A CA 1
ATOM 760 C C . LEU A 1 100 ? 5.039 11.370 -8.120 1.00 90.88 100 LEU A C 1
ATOM 762 O O . LEU A 1 100 ? 4.433 12.190 -7.419 1.00 90.88 100 LEU A O 1
ATOM 766 N N . HIS A 1 101 ? 4.568 10.137 -8.332 1.00 93.75 101 HIS A N 1
ATOM 767 C CA . HIS A 1 101 ? 3.360 9.629 -7.688 1.00 93.75 101 HIS A CA 1
ATOM 768 C C . HIS A 1 101 ? 3.553 9.498 -6.171 1.00 93.75 101 HIS A C 1
ATOM 770 O O . HIS A 1 101 ? 2.725 10.007 -5.413 1.00 93.75 101 HIS A O 1
ATOM 776 N N . TYR A 1 102 ? 4.684 8.939 -5.724 1.00 93.88 102 TYR A N 1
ATOM 777 C CA . TYR A 1 102 ? 5.077 8.924 -4.313 1.00 93.88 102 TYR A CA 1
ATOM 778 C C . TYR A 1 102 ? 5.120 10.338 -3.717 1.00 93.88 102 TYR A C 1
ATOM 780 O O . TYR A 1 102 ? 4.509 10.568 -2.678 1.00 93.88 102 TYR A O 1
ATOM 788 N N . GLY A 1 103 ? 5.767 11.306 -4.380 1.00 91.62 103 GLY A N 1
ATOM 789 C CA . GLY A 1 103 ? 5.851 12.684 -3.871 1.00 91.62 103 GLY A CA 1
ATOM 790 C C . GLY A 1 103 ? 4.472 13.338 -3.697 1.00 91.62 103 GLY A C 1
ATOM 791 O O . GLY A 1 103 ? 4.245 14.109 -2.767 1.00 91.62 103 GLY A O 1
ATOM 792 N N . SER A 1 104 ? 3.503 12.961 -4.537 1.00 92.31 104 SER A N 1
ATOM 793 C CA . SER A 1 104 ? 2.101 13.374 -4.379 1.00 92.31 104 SER A CA 1
ATOM 794 C C . SER A 1 104 ? 1.414 12.682 -3.188 1.00 92.31 104 SER A C 1
ATOM 796 O O . SER A 1 104 ? 0.588 13.302 -2.516 1.00 92.31 104 SER A O 1
ATOM 798 N N . CYS A 1 105 ? 1.759 11.422 -2.893 1.00 94.12 105 CYS A N 1
ATOM 799 C CA . CYS A 1 105 ? 1.285 10.698 -1.706 1.00 94.12 105 CYS A CA 1
ATOM 800 C C . CYS A 1 105 ? 1.859 11.292 -0.413 1.00 94.12 105 CYS A C 1
ATOM 802 O O . CYS A 1 105 ? 1.131 11.467 0.559 1.00 94.12 105 CYS A O 1
ATOM 804 N N . GLU A 1 106 ? 3.147 11.631 -0.415 1.00 92.88 106 GLU A N 1
ATOM 805 C CA . GLU A 1 106 ? 3.858 12.294 0.679 1.00 92.88 106 GLU A CA 1
ATOM 806 C C . GLU A 1 106 ? 3.214 13.644 1.021 1.00 92.88 106 GLU A C 1
ATOM 808 O O . GLU A 1 106 ? 2.787 13.844 2.159 1.00 92.88 106 GLU A O 1
ATOM 813 N N . GLN A 1 107 ? 3.008 14.509 0.020 1.00 91.88 107 GLN A N 1
ATOM 814 C CA . GLN A 1 107 ? 2.312 15.790 0.192 1.00 91.88 107 GLN A CA 1
ATOM 815 C C . GLN A 1 107 ? 0.872 15.619 0.699 1.00 91.88 107 GLN A C 1
ATOM 817 O O . GLN A 1 107 ? 0.415 16.400 1.536 1.00 91.88 107 GLN A O 1
ATOM 822 N N . MET A 1 108 ? 0.143 14.602 0.222 1.00 93.31 108 MET A N 1
ATOM 823 C CA . MET A 1 108 ? -1.203 14.300 0.721 1.00 93.31 108 MET A CA 1
ATOM 824 C C . MET A 1 108 ? -1.169 13.848 2.189 1.00 93.31 108 MET A C 1
ATOM 826 O O . MET A 1 108 ? -1.941 14.361 2.997 1.00 93.31 108 MET A O 1
ATOM 830 N N . LEU A 1 109 ? -0.264 12.937 2.555 1.00 92.94 109 LEU A N 1
ATOM 831 C CA . LEU A 1 109 ? -0.124 12.441 3.924 1.00 92.94 109 LEU A CA 1
ATOM 832 C C . LEU A 1 109 ? 0.246 13.566 4.895 1.00 92.94 109 LEU A C 1
ATOM 834 O O . LEU A 1 109 ? -0.400 13.724 5.927 1.00 92.94 109 LEU A O 1
ATOM 838 N N . GLU A 1 110 ? 1.248 14.374 4.560 1.00 90.00 110 GLU A N 1
ATOM 839 C CA . GLU A 1 110 ? 1.698 15.487 5.401 1.00 90.00 110 GLU A CA 1
ATOM 840 C C . GLU A 1 110 ? 0.604 16.543 5.563 1.00 90.00 110 GLU A C 1
ATOM 842 O O . GLU A 1 110 ? 0.351 17.002 6.680 1.00 90.00 110 GLU A O 1
ATOM 847 N N . ARG A 1 111 ? -0.133 16.849 4.486 1.00 89.88 111 ARG A N 1
ATOM 848 C CA . ARG A 1 111 ? -1.330 17.695 4.549 1.00 89.88 111 ARG A CA 1
ATOM 849 C C . ARG A 1 111 ? -2.361 17.134 5.529 1.00 89.88 111 ARG A C 1
ATOM 851 O O . ARG A 1 111 ? -2.852 17.905 6.351 1.00 89.88 111 ARG A O 1
ATOM 858 N N . LYS A 1 112 ? -2.691 15.840 5.453 1.00 91.44 112 LYS A N 1
ATOM 859 C CA . LYS A 1 112 ? -3.661 15.205 6.360 1.00 91.44 112 LYS A CA 1
ATOM 860 C C . LYS A 1 112 ? -3.182 15.246 7.810 1.00 91.44 112 LYS A C 1
ATOM 862 O O . LYS A 1 112 ? -3.890 15.750 8.675 1.00 91.44 112 LYS A O 1
ATOM 867 N N . LEU A 1 113 ? -1.948 14.816 8.068 1.00 89.75 113 LEU A N 1
ATOM 868 C CA . LEU A 1 113 ? -1.351 14.842 9.404 1.00 89.75 113 LEU A CA 1
ATOM 869 C C . LEU A 1 113 ? -1.386 16.248 10.025 1.00 89.75 113 LEU A C 1
ATOM 871 O O . LEU A 1 113 ? -1.827 16.400 11.160 1.00 89.75 113 LEU A O 1
ATOM 875 N N . ILE A 1 114 ? -0.948 17.274 9.289 1.00 87.44 114 ILE A N 1
ATOM 876 C CA . ILE A 1 114 ? -0.824 18.643 9.814 1.00 87.44 114 ILE A CA 1
ATOM 877 C C . ILE A 1 114 ? -2.191 19.335 9.901 1.00 87.44 114 ILE A C 1
ATOM 879 O O . ILE A 1 114 ? -2.533 19.884 10.945 1.00 87.44 114 ILE A O 1
ATOM 883 N N . LYS A 1 115 ? -2.977 19.332 8.813 1.00 86.56 115 LYS A N 1
ATOM 884 C CA . LYS A 1 115 ? -4.216 20.128 8.715 1.00 86.56 115 LYS A CA 1
ATOM 885 C C . LYS A 1 115 ? -5.451 19.425 9.266 1.00 86.56 115 LYS A C 1
ATOM 887 O O . LYS A 1 115 ? -6.357 20.113 9.719 1.00 86.56 115 LYS A O 1
ATOM 892 N N . GLU A 1 116 ? -5.514 18.098 9.181 1.00 88.69 116 GLU A N 1
ATOM 893 C CA . GLU A 1 116 ? -6.695 17.327 9.592 1.00 88.69 116 GLU A CA 1
ATOM 894 C C . GLU A 1 116 ? -6.512 16.677 10.967 1.00 88.69 116 GLU A C 1
ATOM 896 O O . GLU A 1 116 ? -7.499 16.542 11.674 1.00 88.69 116 GLU A O 1
ATOM 901 N N . LEU A 1 117 ? -5.282 16.318 11.371 1.00 86.62 117 LEU A N 1
ATOM 902 C CA . LEU A 1 117 ? -4.989 15.678 12.669 1.00 86.62 117 LEU A CA 1
ATOM 903 C C . LEU A 1 117 ? -4.182 16.549 13.652 1.00 86.62 117 LEU A C 1
ATOM 905 O O . LEU A 1 117 ? -3.918 16.124 14.779 1.00 86.62 117 LEU A O 1
ATOM 909 N N . GLY A 1 118 ? -3.806 17.770 13.255 1.00 78.50 118 GLY A N 1
ATOM 910 C CA . GLY A 1 118 ? -3.137 18.745 14.122 1.00 78.50 118 GLY A CA 1
ATOM 911 C C . GLY A 1 118 ? -1.666 18.446 14.438 1.00 78.50 118 GLY A C 1
ATOM 912 O O . GLY A 1 118 ? -1.126 19.019 15.384 1.00 78.50 118 GLY A O 1
ATOM 913 N N . ARG A 1 119 ? -0.995 17.569 13.674 1.00 78.81 119 ARG A N 1
ATOM 914 C CA . ARG A 1 119 ? 0.434 17.267 13.865 1.00 78.81 119 ARG A CA 1
ATOM 915 C C . ARG A 1 119 ? 1.275 18.531 13.700 1.00 78.81 119 ARG A C 1
ATOM 917 O O . ARG A 1 119 ? 1.355 19.093 12.608 1.00 78.81 119 ARG A O 1
ATOM 924 N N . VAL A 1 120 ? 1.982 18.918 14.758 1.00 66.94 120 VAL A N 1
ATOM 925 C CA . VAL A 1 120 ? 2.948 20.021 14.717 1.00 66.94 120 VAL A CA 1
ATOM 926 C C . VAL A 1 120 ? 4.212 19.568 13.964 1.00 66.94 120 VAL A C 1
ATOM 928 O O . VAL A 1 120 ? 4.809 18.553 14.339 1.00 66.94 120 VAL A O 1
ATOM 931 N N . PRO A 1 121 ? 4.656 20.284 12.912 1.00 58.34 121 PRO A N 1
ATOM 932 C CA . PRO A 1 121 ? 5.916 19.987 12.235 1.00 58.34 121 PRO A CA 1
ATOM 933 C C . PRO A 1 121 ? 7.123 20.060 13.184 1.00 58.34 121 PRO A C 1
ATOM 935 O O . PRO A 1 121 ? 7.144 20.852 14.123 1.00 58.34 121 PRO A O 1
ATOM 938 N N . ASN A 1 122 ? 8.162 19.270 12.902 1.00 53.00 122 ASN A N 1
ATOM 939 C CA . ASN A 1 122 ? 9.461 19.282 13.595 1.00 53.00 122 ASN A CA 1
ATOM 940 C C . ASN A 1 122 ? 9.467 18.904 15.094 1.00 53.00 122 ASN A C 1
ATOM 942 O O . ASN A 1 122 ? 10.506 19.024 15.744 1.00 53.00 122 ASN A O 1
ATOM 946 N N . GLN A 1 123 ? 8.370 18.380 15.649 1.00 47.09 123 GLN A N 1
ATOM 947 C CA . GLN A 1 123 ? 8.429 17.647 16.920 1.00 47.09 123 GLN A CA 1
ATOM 948 C C . GLN A 1 123 ? 9.038 16.250 16.707 1.00 47.09 123 GLN A C 1
ATOM 950 O O . GLN A 1 123 ? 8.816 15.620 15.669 1.00 47.09 123 GLN A O 1
ATOM 955 N N . ARG A 1 124 ? 9.806 15.752 17.691 1.00 41.00 124 ARG A N 1
ATOM 956 C CA . ARG A 1 124 ? 10.304 14.363 17.680 1.00 41.00 124 ARG A CA 1
ATOM 957 C C . ARG A 1 124 ? 9.114 13.406 17.609 1.00 41.00 124 ARG A C 1
ATOM 959 O O . ARG A 1 124 ? 8.132 13.618 18.315 1.00 41.00 124 ARG A O 1
ATOM 966 N N . ALA A 1 125 ? 9.216 12.357 16.790 1.00 43.88 125 ALA A N 1
ATOM 967 C CA . ALA A 1 125 ? 8.119 11.410 16.555 1.00 43.88 125 ALA A CA 1
ATOM 968 C C . ALA A 1 125 ? 7.555 10.806 17.859 1.00 43.88 125 ALA A C 1
ATOM 970 O O . ALA A 1 125 ? 6.347 10.650 17.985 1.00 43.88 125 ALA A O 1
ATOM 971 N N . GLU A 1 126 ? 8.424 10.598 18.851 1.00 39.16 126 GLU A N 1
ATOM 972 C CA . GLU A 1 126 ? 8.139 10.106 20.210 1.00 39.16 126 GLU A CA 1
ATOM 973 C C . GLU A 1 126 ? 7.170 10.983 21.038 1.00 39.16 126 GLU A C 1
ATOM 975 O O . GLU A 1 126 ? 6.732 10.560 22.103 1.00 39.16 126 GLU A O 1
ATOM 980 N N . LEU A 1 127 ? 6.858 12.210 20.596 1.00 35.50 127 LEU A N 1
ATOM 981 C CA . LEU A 1 127 ? 6.034 13.186 21.329 1.00 35.50 127 LEU A CA 1
ATOM 982 C C . LEU A 1 127 ? 4.761 13.622 20.581 1.00 35.50 127 LEU A C 1
ATOM 984 O O . LEU A 1 127 ? 3.996 14.434 21.103 1.00 35.50 127 LEU A O 1
ATOM 988 N N . VAL A 1 128 ? 4.518 13.117 19.367 1.00 52.12 128 VAL A N 1
ATOM 989 C CA . VAL A 1 128 ? 3.367 13.535 18.551 1.00 52.12 128 VAL A CA 1
ATOM 990 C C . VAL A 1 128 ? 2.108 12.784 18.986 1.00 52.12 128 VAL A C 1
ATOM 992 O O . VAL A 1 128 ? 1.723 11.779 18.392 1.00 52.12 128 VAL A O 1
ATOM 995 N N . VAL A 1 129 ? 1.431 13.311 20.006 1.00 62.78 129 VAL A N 1
ATOM 996 C CA . VAL A 1 129 ? 0.053 12.915 20.324 1.00 62.78 129 VAL A CA 1
ATOM 997 C C . VAL A 1 129 ? -0.871 13.512 19.260 1.00 62.78 129 VAL A C 1
ATOM 999 O O . VAL A 1 129 ? -1.055 14.728 19.194 1.00 62.78 129 VAL A O 1
ATOM 1002 N N . LEU A 1 130 ? -1.438 12.661 18.405 1.00 74.62 130 LEU A N 1
ATOM 1003 C CA . LEU A 1 130 ? -2.481 13.061 17.458 1.00 74.62 130 LEU A CA 1
ATOM 1004 C C . LEU A 1 130 ? -3.762 13.422 18.225 1.00 74.62 130 LEU A C 1
ATOM 1006 O O . LEU A 1 130 ? -4.092 12.790 19.228 1.00 74.62 130 LEU A O 1
ATOM 1010 N N . SER A 1 131 ? -4.504 14.428 17.757 1.00 82.31 131 SER A N 1
ATOM 1011 C CA . SER A 1 131 ? -5.744 14.833 18.429 1.00 82.31 131 SER A CA 1
ATOM 1012 C C . SER A 1 131 ? -6.812 13.739 18.312 1.00 82.31 131 SER A C 1
ATOM 1014 O O . SER A 1 131 ? -7.272 13.426 17.213 1.00 82.31 131 SER A O 1
ATOM 1016 N N . ALA A 1 132 ? -7.240 13.179 19.449 1.00 81.94 132 ALA A N 1
ATOM 1017 C CA . ALA A 1 132 ? -8.262 12.132 19.497 1.00 81.94 132 ALA A CA 1
ATOM 1018 C C . ALA A 1 132 ? -9.594 12.585 18.870 1.00 81.94 132 ALA A C 1
ATOM 1020 O O . ALA A 1 132 ? -10.227 11.829 18.134 1.00 81.94 132 ALA A O 1
ATOM 1021 N N . ASP A 1 133 ? -9.987 13.843 19.082 1.00 86.81 133 ASP A N 1
ATOM 1022 C CA . ASP A 1 133 ? -11.214 14.400 18.501 1.00 86.81 133 ASP A CA 1
ATOM 1023 C C . ASP A 1 133 ? -11.079 14.659 16.997 1.00 86.81 133 ASP A C 1
ATOM 1025 O O . ASP A 1 133 ? -12.055 14.553 16.256 1.00 86.81 133 ASP A O 1
ATOM 1029 N N . ALA A 1 134 ? -9.862 14.929 16.521 1.00 89.38 134 ALA A N 1
ATOM 1030 C CA . ALA A 1 134 ? -9.579 15.032 15.095 1.00 89.38 134 ALA A CA 1
ATOM 1031 C C . ALA A 1 134 ? -9.590 13.657 14.401 1.00 89.38 134 ALA A C 1
ATOM 1033 O O . ALA A 1 134 ? -10.059 13.553 13.267 1.00 89.38 134 ALA A O 1
ATOM 1034 N N . ILE A 1 135 ? -9.137 12.599 15.093 1.00 90.31 135 ILE A N 1
ATOM 1035 C CA . ILE A 1 135 ? -9.236 11.199 14.644 1.00 90.31 135 ILE A CA 1
ATOM 1036 C C . ILE A 1 135 ? -10.706 10.776 14.518 1.00 90.31 135 ILE A C 1
ATOM 1038 O O . ILE A 1 135 ? -11.084 10.222 13.488 1.00 90.31 135 ILE A O 1
ATOM 1042 N N . ARG A 1 136 ? -11.560 11.100 15.501 1.00 90.19 136 ARG A N 1
ATOM 1043 C CA . ARG A 1 136 ? -13.012 10.816 15.450 1.00 90.19 136 ARG A CA 1
ATOM 1044 C C . ARG A 1 136 ? -13.718 11.408 14.229 1.00 90.19 136 ARG A C 1
ATOM 1046 O O . ARG A 1 136 ? -14.669 10.820 13.724 1.00 90.19 136 ARG A O 1
ATOM 1053 N N . GLN A 1 137 ? -13.260 12.565 13.752 1.00 91.94 137 GLN A N 1
ATOM 1054 C CA . GLN A 1 137 ? -13.829 13.241 12.580 1.00 91.94 137 GLN A CA 1
ATOM 1055 C C . GLN A 1 137 ? -13.382 12.626 11.242 1.00 91.94 137 GLN A C 1
ATOM 1057 O O . GLN A 1 137 ? -13.934 12.973 10.195 1.00 91.94 137 GLN A O 1
ATOM 1062 N N . GLN A 1 138 ? -12.402 11.717 11.244 1.00 94.44 138 GLN A N 1
ATOM 1063 C CA . GLN A 1 138 ? -11.919 11.079 10.023 1.00 94.44 138 GLN A CA 1
ATOM 1064 C C . GLN A 1 138 ? -12.893 10.027 9.488 1.00 94.44 138 GLN A C 1
ATOM 1066 O O . GLN A 1 138 ? -13.524 9.264 10.224 1.00 94.44 138 GLN A O 1
ATOM 1071 N N . GLN A 1 139 ? -12.918 9.915 8.163 1.00 93.44 139 GLN A N 1
ATOM 1072 C CA . GLN A 1 139 ? -13.477 8.760 7.467 1.00 93.44 139 GLN A CA 1
ATOM 1073 C C . GLN A 1 139 ? -12.336 7.877 6.950 1.00 93.44 139 GLN A C 1
ATOM 1075 O O . GLN A 1 139 ? -11.296 8.425 6.581 1.00 93.44 139 GLN A O 1
ATOM 1080 N N . PRO A 1 140 ? -12.468 6.539 6.946 1.00 94.31 140 PRO A N 1
ATOM 1081 C CA . PRO A 1 140 ? -11.380 5.637 6.572 1.00 94.31 140 PRO A CA 1
ATOM 1082 C C . PRO A 1 140 ? -11.091 5.628 5.062 1.00 94.31 140 PRO A C 1
ATOM 1084 O O . PRO A 1 140 ? -9.951 5.398 4.665 1.00 94.31 140 PRO A O 1
ATOM 1087 N N . GLU A 1 141 ? -12.064 5.919 4.196 1.00 95.94 141 GLU A N 1
ATOM 1088 C CA . GLU A 1 141 ? -11.942 5.761 2.739 1.00 95.94 141 GLU A CA 1
ATOM 1089 C C . GLU A 1 141 ? -10.838 6.639 2.114 1.00 95.94 141 GLU A C 1
ATOM 1091 O O . GLU A 1 141 ? -10.057 6.113 1.317 1.00 95.94 141 GLU A O 1
ATOM 1096 N N . PRO A 1 142 ? -10.661 7.928 2.486 1.00 94.25 142 PRO A N 1
ATOM 1097 C CA . PRO A 1 142 ? -9.517 8.726 2.039 1.00 94.25 142 PRO A CA 1
ATOM 1098 C C . PRO A 1 142 ? -8.154 8.159 2.466 1.00 94.25 142 PRO A C 1
ATOM 1100 O O . PRO A 1 142 ? -7.171 8.320 1.740 1.00 94.25 142 PRO A O 1
ATOM 1103 N N . TRP A 1 143 ? -8.076 7.490 3.621 1.00 95.88 143 TRP A N 1
ATOM 1104 C CA . TRP A 1 143 ? -6.849 6.850 4.108 1.00 95.88 143 TRP A CA 1
ATOM 1105 C C . TRP A 1 143 ? -6.594 5.512 3.399 1.00 95.88 143 TRP A C 1
ATOM 1107 O O . TRP A 1 143 ? -5.459 5.236 3.012 1.00 95.88 143 TRP A O 1
ATOM 1117 N N . LEU A 1 144 ? -7.642 4.728 3.121 1.00 95.56 144 LEU A N 1
ATOM 1118 C CA . LEU A 1 144 ? -7.573 3.527 2.279 1.00 95.56 144 LEU A CA 1
ATOM 1119 C C . LEU A 1 144 ? -7.126 3.860 0.845 1.00 95.56 144 LEU A C 1
ATOM 1121 O O . LEU A 1 144 ? -6.261 3.174 0.298 1.00 95.56 144 LEU A O 1
ATOM 1125 N N . ALA A 1 145 ? -7.649 4.941 0.256 1.00 95.50 145 ALA A N 1
ATOM 1126 C CA . ALA A 1 145 ? -7.232 5.425 -1.060 1.00 95.50 145 ALA A CA 1
ATOM 1127 C C . ALA A 1 145 ? -5.756 5.862 -1.071 1.00 95.50 145 ALA A C 1
ATOM 1129 O O . ALA A 1 145 ? -5.000 5.486 -1.967 1.00 95.50 145 ALA A O 1
ATOM 1130 N N . LEU A 1 146 ? -5.307 6.591 -0.042 1.00 95.88 146 LEU A N 1
ATOM 1131 C CA . LEU A 1 146 ? -3.899 6.966 0.110 1.00 95.88 146 LEU A CA 1
ATOM 1132 C C . LEU A 1 146 ? -2.985 5.739 0.289 1.00 95.88 146 LEU A C 1
ATOM 1134 O O . LEU A 1 146 ? -1.909 5.691 -0.308 1.00 95.88 146 LEU A O 1
ATOM 1138 N N . ARG A 1 147 ? -3.425 4.714 1.036 1.00 95.31 147 ARG A N 1
ATOM 1139 C CA . ARG A 1 147 ? -2.714 3.427 1.152 1.00 95.31 147 ARG A CA 1
ATOM 1140 C C . ARG A 1 147 ? -2.568 2.748 -0.212 1.00 95.31 147 ARG A C 1
ATOM 1142 O O . ARG A 1 147 ? -1.490 2.251 -0.520 1.00 95.31 147 ARG A O 1
ATOM 1149 N N . ALA A 1 148 ? -3.624 2.741 -1.027 1.00 95.62 148 ALA A N 1
ATOM 1150 C CA . ALA A 1 148 ? -3.598 2.153 -2.365 1.00 95.62 148 ALA A CA 1
ATOM 1151 C C . ALA A 1 148 ? -2.603 2.870 -3.299 1.00 95.62 148 ALA A C 1
ATOM 1153 O O . ALA A 1 148 ? -1.836 2.201 -3.986 1.00 95.62 148 ALA A O 1
ATOM 1154 N N . HIS A 1 149 ? -2.543 4.206 -3.269 1.00 96.38 149 HIS A N 1
ATOM 1155 C CA . HIS A 1 149 ? -1.553 4.970 -4.039 1.00 96.38 149 HIS A CA 1
ATOM 1156 C C . HIS A 1 149 ? -0.103 4.715 -3.579 1.00 96.38 149 HIS A C 1
ATOM 1158 O O . HIS A 1 149 ? 0.789 4.551 -4.411 1.00 96.38 149 HIS A O 1
ATOM 1164 N N . LEU A 1 150 ? 0.142 4.604 -2.266 1.00 95.56 150 LEU A N 1
ATOM 1165 C CA . LEU A 1 150 ? 1.466 4.242 -1.735 1.00 95.56 150 LEU A CA 1
ATOM 1166 C C . LEU A 1 150 ? 1.898 2.823 -2.145 1.00 95.56 150 LEU A C 1
ATOM 1168 O O . LEU A 1 150 ? 3.070 2.616 -2.459 1.00 95.56 150 LEU A O 1
ATOM 1172 N N . LEU A 1 151 ? 0.966 1.863 -2.169 1.00 94.19 151 LEU A N 1
ATOM 1173 C CA . LEU A 1 151 ? 1.208 0.500 -2.657 1.00 94.19 151 LEU A CA 1
ATOM 1174 C C . LEU A 1 151 ? 1.508 0.477 -4.165 1.00 94.19 151 LEU A C 1
ATOM 1176 O O . LEU A 1 151 ? 2.433 -0.212 -4.585 1.00 94.19 151 LEU A O 1
ATOM 1180 N N . ASP A 1 152 ? 0.775 1.251 -4.970 1.00 94.62 152 ASP A N 1
ATOM 1181 C CA . ASP A 1 152 ? 0.996 1.356 -6.419 1.00 94.62 152 ASP A CA 1
ATOM 1182 C C . ASP A 1 152 ? 2.374 1.959 -6.748 1.00 94.62 152 ASP A C 1
ATOM 1184 O O . ASP A 1 152 ? 3.104 1.431 -7.593 1.00 94.62 152 ASP A O 1
ATOM 1188 N N . ALA A 1 153 ? 2.772 3.012 -6.020 1.00 95.00 153 ALA A N 1
ATOM 1189 C CA . ALA A 1 153 ? 4.106 3.602 -6.114 1.00 95.00 153 ALA A CA 1
ATOM 1190 C C . ALA A 1 153 ? 5.211 2.609 -5.709 1.00 95.00 153 ALA A C 1
ATOM 1192 O O . ALA A 1 153 ? 6.198 2.471 -6.434 1.00 95.00 153 ALA A O 1
ATOM 1193 N N . LEU A 1 154 ? 5.042 1.897 -4.587 1.00 93.44 154 LEU A N 1
ATOM 1194 C CA . LEU A 1 154 ? 6.002 0.896 -4.113 1.00 93.44 154 LEU A CA 1
ATOM 1195 C C . LEU A 1 154 ? 6.187 -0.232 -5.138 1.00 93.44 154 LEU A C 1
ATOM 1197 O O . LEU A 1 154 ? 7.311 -0.472 -5.572 1.00 93.44 154 LEU A O 1
ATOM 1201 N N . ALA A 1 155 ? 5.095 -0.848 -5.598 1.00 93.44 155 ALA A N 1
ATOM 1202 C CA . ALA A 1 155 ? 5.136 -1.931 -6.581 1.00 93.44 155 ALA A CA 1
ATOM 1203 C C . ALA A 1 155 ? 5.773 -1.491 -7.916 1.00 93.44 155 ALA A C 1
ATOM 1205 O O . ALA A 1 155 ? 6.481 -2.262 -8.563 1.00 93.44 155 ALA A O 1
ATOM 1206 N N . ALA A 1 156 ? 5.566 -0.236 -8.334 1.00 94.69 156 ALA A N 1
ATOM 1207 C CA . ALA A 1 156 ? 6.237 0.325 -9.507 1.00 94.69 156 ALA A CA 1
ATOM 1208 C C . ALA A 1 156 ? 7.758 0.493 -9.304 1.00 94.69 156 ALA A C 1
ATOM 1210 O O . ALA A 1 156 ? 8.534 0.228 -10.224 1.00 94.69 156 ALA A O 1
ATOM 1211 N N . MET A 1 157 ? 8.204 0.893 -8.107 1.00 92.75 157 MET A N 1
ATOM 1212 C CA . MET A 1 157 ? 9.633 0.988 -7.771 1.00 92.75 157 MET A CA 1
ATOM 1213 C C . MET A 1 157 ? 10.294 -0.391 -7.622 1.00 92.75 157 MET A C 1
ATOM 1215 O O . MET A 1 157 ? 11.426 -0.576 -8.073 1.00 92.75 157 MET A O 1
ATOM 1219 N N . GLU A 1 158 ? 9.583 -1.376 -7.073 1.00 91.25 158 GLU A N 1
ATOM 1220 C CA . GLU A 1 158 ? 10.007 -2.781 -7.042 1.00 91.25 158 GLU A CA 1
ATOM 1221 C C . GLU A 1 158 ? 10.178 -3.346 -8.458 1.00 91.25 158 GLU A C 1
ATOM 1223 O O . GLU A 1 158 ? 11.214 -3.943 -8.759 1.00 91.25 158 GLU A O 1
ATOM 1228 N N . GLU A 1 159 ? 9.216 -3.103 -9.358 1.00 91.75 159 GLU A N 1
ATOM 1229 C CA . GLU A 1 159 ? 9.309 -3.524 -10.760 1.00 91.75 159 GLU A CA 1
ATOM 1230 C C . GLU A 1 159 ? 10.495 -2.868 -11.481 1.00 91.75 159 GLU A C 1
ATOM 1232 O O . GLU A 1 159 ? 11.223 -3.553 -12.206 1.00 91.75 159 GLU A O 1
ATOM 1237 N N . VAL A 1 160 ? 10.748 -1.575 -11.245 1.00 91.00 160 VAL A N 1
ATOM 1238 C CA . VAL A 1 160 ? 11.944 -0.886 -11.755 1.00 91.00 160 VAL A CA 1
ATOM 1239 C C . VAL A 1 160 ? 13.211 -1.583 -11.266 1.00 91.00 160 VAL A C 1
ATOM 1241 O O . VAL A 1 160 ? 14.020 -2.013 -12.090 1.00 91.00 160 VAL A O 1
ATOM 1244 N N . CYS A 1 161 ? 13.373 -1.764 -9.952 1.00 89.19 161 CYS A N 1
ATOM 1245 C CA . CYS A 1 161 ? 14.530 -2.451 -9.373 1.00 89.19 161 CYS A CA 1
ATOM 1246 C C . CYS A 1 161 ? 14.713 -3.860 -9.963 1.00 89.19 161 CYS A C 1
ATOM 1248 O O . CYS A 1 161 ? 15.827 -4.240 -10.337 1.00 89.19 161 CYS A O 1
ATOM 1250 N N . GLN A 1 162 ? 13.621 -4.611 -10.126 1.00 88.81 162 GLN A N 1
ATOM 1251 C CA . GLN A 1 162 ? 13.649 -5.959 -10.680 1.00 88.81 162 GLN A CA 1
ATOM 1252 C C . GLN A 1 162 ? 14.018 -5.990 -12.169 1.00 88.81 162 GLN A C 1
ATOM 1254 O O . GLN A 1 162 ? 14.754 -6.886 -12.582 1.00 88.81 162 GLN A O 1
ATOM 1259 N N . ARG A 1 163 ? 13.581 -5.017 -12.981 1.00 89.62 163 ARG A N 1
ATOM 1260 C CA . ARG A 1 163 ? 13.992 -4.914 -14.395 1.00 89.62 163 ARG A CA 1
ATOM 1261 C C . ARG A 1 163 ? 15.451 -4.503 -14.559 1.00 89.62 163 ARG A C 1
ATOM 1263 O O . ARG A 1 163 ? 16.095 -4.970 -15.490 1.00 89.62 163 ARG A O 1
ATOM 1270 N N . VAL A 1 164 ? 16.013 -3.698 -13.651 1.00 88.38 164 VAL A N 1
ATOM 1271 C CA . VAL A 1 164 ? 17.461 -3.406 -13.675 1.00 88.38 164 VAL A CA 1
ATOM 1272 C C . VAL A 1 164 ? 18.287 -4.629 -13.254 1.00 88.38 164 VAL A C 1
ATOM 1274 O O . VAL A 1 164 ? 19.339 -4.878 -13.843 1.00 88.38 164 VAL A O 1
ATOM 1277 N N . LYS A 1 165 ? 17.816 -5.416 -12.275 1.00 85.69 165 LYS A N 1
ATOM 1278 C CA . LYS A 1 165 ? 18.442 -6.691 -11.871 1.00 85.69 165 LYS A CA 1
ATOM 1279 C C . LYS A 1 165 ? 18.362 -7.765 -12.962 1.00 85.69 165 LYS A C 1
ATOM 1281 O O . LYS A 1 165 ? 19.338 -8.474 -13.192 1.00 85.69 165 LYS A O 1
ATOM 1286 N N . SER A 1 166 ? 17.198 -7.907 -13.597 1.00 87.88 166 SER A N 1
ATOM 1287 C CA . SER A 1 166 ? 16.877 -8.967 -14.558 1.00 87.88 166 SER A CA 1
ATOM 1288 C C . SER A 1 166 ? 16.161 -8.390 -15.792 1.00 87.88 166 SER A C 1
ATOM 1290 O O . SER A 1 166 ? 14.928 -8.445 -15.882 1.00 87.88 166 SER A O 1
ATOM 1292 N N . PRO A 1 167 ? 16.918 -7.809 -16.745 1.00 89.81 167 PRO A N 1
ATOM 1293 C CA . PRO A 1 167 ? 16.364 -7.262 -17.983 1.00 89.81 167 PRO A CA 1
ATOM 1294 C C . PRO A 1 167 ? 15.760 -8.356 -18.860 1.00 89.81 167 PRO A C 1
ATOM 1296 O O . PRO A 1 167 ? 16.310 -9.458 -18.959 1.00 89.81 167 PRO A O 1
ATOM 1299 N N . MET A 1 168 ? 14.689 -8.043 -19.591 1.00 91.56 168 MET A N 1
ATOM 1300 C CA . MET A 1 168 ? 14.008 -8.977 -20.493 1.00 91.56 168 MET A CA 1
ATOM 1301 C C . MET A 1 168 ? 14.963 -9.643 -21.486 1.00 91.56 168 MET A C 1
ATOM 1303 O O . MET A 1 168 ? 14.722 -10.778 -21.897 1.00 91.56 168 MET A O 1
ATOM 1307 N N . THR A 1 169 ? 16.018 -8.956 -21.913 1.00 88.00 169 THR A N 1
ATOM 1308 C CA . THR A 1 169 ? 16.961 -9.446 -22.932 1.00 88.00 169 THR A CA 1
ATOM 1309 C C . THR A 1 169 ? 18.214 -10.108 -22.362 1.00 88.00 169 THR A C 1
ATOM 1311 O O . THR A 1 169 ? 18.981 -10.681 -23.131 1.00 88.00 169 THR A O 1
ATOM 1314 N N . GLY A 1 170 ? 18.453 -10.010 -21.050 1.00 84.88 170 GLY A N 1
ATOM 1315 C CA . GLY A 1 170 ? 19.741 -10.346 -20.432 1.00 84.88 170 GLY A CA 1
ATOM 1316 C C . GLY A 1 170 ? 20.899 -9.410 -20.820 1.00 84.88 170 GLY A C 1
ATOM 1317 O O . GLY A 1 170 ? 22.005 -9.570 -20.308 1.00 84.88 170 GLY A O 1
ATOM 1318 N N . LEU A 1 171 ? 20.671 -8.423 -21.698 1.00 85.38 171 LEU A N 1
ATOM 1319 C CA . LEU A 1 171 ? 21.648 -7.378 -21.992 1.00 85.38 171 LEU A CA 1
ATOM 1320 C C . LEU A 1 171 ? 21.758 -6.433 -20.794 1.00 85.38 171 LEU A C 1
ATOM 1322 O O . LEU A 1 171 ? 20.771 -6.139 -20.120 1.00 85.38 171 LEU A O 1
ATOM 1326 N N . ARG A 1 172 ? 22.972 -5.942 -20.534 1.00 84.25 172 ARG A N 1
ATOM 1327 C CA . ARG A 1 172 ? 23.247 -5.031 -19.419 1.00 84.25 172 ARG A CA 1
ATOM 1328 C C . ARG A 1 172 ? 22.390 -3.753 -19.544 1.00 84.25 172 ARG A C 1
ATOM 1330 O O . ARG A 1 172 ? 22.389 -3.155 -20.621 1.00 84.25 172 ARG A O 1
ATOM 1337 N N . PRO A 1 173 ? 21.714 -3.295 -18.470 1.00 84.56 173 PRO A N 1
ATOM 1338 C CA . PRO A 1 173 ? 20.996 -2.022 -18.486 1.00 84.56 173 PRO A CA 1
ATOM 1339 C C . PRO A 1 173 ? 21.942 -0.848 -18.750 1.00 84.56 173 PRO A C 1
ATOM 1341 O O . PRO A 1 173 ? 23.112 -0.883 -18.358 1.00 84.56 173 PRO A O 1
ATOM 1344 N N . SER A 1 174 ? 21.414 0.220 -19.346 1.00 84.25 174 SER A N 1
ATOM 1345 C CA . SER A 1 174 ? 22.132 1.488 -19.498 1.00 84.25 174 SER A CA 1
ATOM 1346 C C . SER A 1 174 ? 22.568 2.045 -18.139 1.00 84.25 174 SER A C 1
ATOM 1348 O O . SER A 1 174 ? 21.862 1.909 -17.136 1.00 84.25 174 SER A O 1
ATOM 1350 N N . ASP A 1 175 ? 23.724 2.710 -18.089 1.00 84.12 175 ASP A N 1
ATOM 1351 C CA . ASP A 1 175 ? 24.216 3.278 -16.829 1.00 84.12 175 ASP A CA 1
ATOM 1352 C C . ASP A 1 175 ? 23.303 4.400 -16.304 1.00 84.12 175 ASP A C 1
ATOM 1354 O O . ASP A 1 175 ? 23.128 4.518 -15.095 1.00 84.12 175 ASP A O 1
ATOM 1358 N N . ALA A 1 176 ? 22.615 5.136 -17.186 1.00 76.38 176 ALA A N 1
ATOM 1359 C CA . ALA A 1 176 ? 21.572 6.090 -16.800 1.00 76.38 176 ALA A CA 1
ATOM 1360 C C . ALA A 1 176 ? 20.435 5.423 -16.001 1.00 76.38 176 ALA A C 1
ATOM 1362 O O . ALA A 1 176 ? 20.037 5.934 -14.957 1.00 76.38 176 ALA A O 1
ATOM 1363 N N . LEU A 1 177 ? 19.961 4.250 -16.438 1.00 80.25 177 LEU A N 1
ATOM 1364 C CA . LEU A 1 177 ? 18.948 3.488 -15.708 1.00 80.25 177 LEU A CA 1
ATOM 1365 C C . LEU A 1 177 ? 19.506 2.908 -14.393 1.00 80.25 177 LEU A C 1
ATOM 1367 O O . LEU A 1 177 ? 18.834 2.953 -13.364 1.00 80.25 177 LEU A O 1
ATOM 1371 N N . ARG A 1 178 ? 20.754 2.420 -14.383 1.00 83.62 178 ARG A N 1
ATOM 1372 C CA . ARG A 1 178 ? 21.412 1.936 -13.150 1.00 83.62 178 ARG A CA 1
ATOM 1373 C C . ARG A 1 178 ? 21.566 3.041 -12.100 1.00 83.62 178 ARG A C 1
ATOM 1375 O O . ARG A 1 178 ? 21.405 2.766 -10.913 1.00 83.62 178 ARG A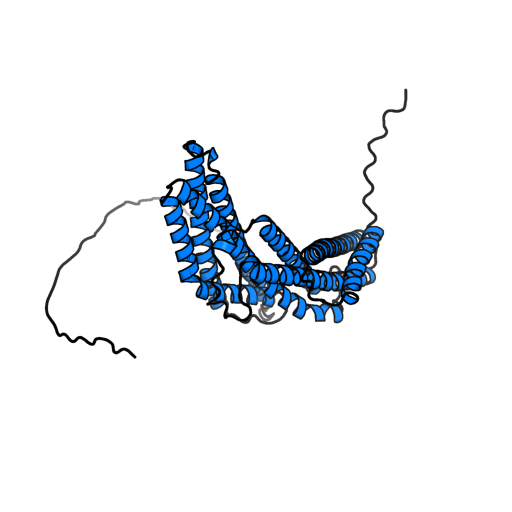 O 1
ATOM 1382 N N . ASN A 1 179 ? 21.811 4.279 -12.526 1.00 81.75 179 ASN A N 1
ATOM 1383 C CA . ASN A 1 179 ? 21.935 5.442 -11.644 1.00 81.75 179 ASN A CA 1
ATOM 1384 C C . ASN A 1 179 ? 20.618 5.826 -10.939 1.00 81.75 179 ASN A C 1
ATOM 1386 O O . ASN A 1 179 ? 20.667 6.538 -9.940 1.00 81.75 179 ASN A O 1
ATOM 1390 N N . ASN A 1 180 ? 19.462 5.312 -11.380 1.00 76.50 180 ASN A N 1
ATOM 1391 C CA . ASN A 1 180 ? 18.182 5.511 -10.691 1.00 76.50 180 ASN A CA 1
ATOM 1392 C C . ASN A 1 180 ? 17.983 4.563 -9.488 1.00 76.50 180 ASN A C 1
ATOM 1394 O O . ASN A 1 180 ? 17.153 4.849 -8.626 1.00 76.50 180 ASN A O 1
ATOM 1398 N N . LEU A 1 181 ? 18.742 3.460 -9.377 1.00 81.69 181 LEU A N 1
ATOM 1399 C CA . LEU A 1 181 ? 18.579 2.474 -8.292 1.00 81.69 181 LEU A CA 1
ATOM 1400 C C . LEU A 1 181 ? 18.746 3.038 -6.864 1.00 81.69 181 LEU A C 1
ATOM 1402 O O . LEU A 1 181 ? 18.005 2.611 -5.979 1.00 81.69 181 LEU A O 1
ATOM 1406 N N . PRO A 1 182 ? 19.692 3.952 -6.562 1.00 82.81 182 PRO A N 1
ATOM 1407 C CA . PRO A 1 182 ? 19.779 4.558 -5.233 1.00 82.81 182 PRO A CA 1
ATOM 1408 C C . PRO A 1 182 ? 18.546 5.400 -4.890 1.00 82.81 182 PRO A C 1
ATOM 1410 O O . PRO A 1 182 ? 18.060 5.315 -3.766 1.00 82.81 182 PRO A O 1
ATOM 1413 N N . VAL A 1 183 ? 18.014 6.148 -5.863 1.00 82.25 183 VAL A N 1
ATOM 1414 C CA . VAL A 1 183 ? 16.813 6.979 -5.688 1.00 82.25 183 VAL A CA 1
ATOM 1415 C C . VAL A 1 183 ? 15.588 6.095 -5.456 1.00 82.25 183 VAL A C 1
ATOM 1417 O O . VAL A 1 183 ? 14.891 6.283 -4.465 1.00 82.25 183 VAL A O 1
ATOM 1420 N N . ALA A 1 184 ? 15.379 5.075 -6.296 1.00 84.06 184 ALA A N 1
ATOM 1421 C CA . ALA A 1 184 ? 14.278 4.126 -6.134 1.00 84.06 184 ALA A CA 1
ATOM 1422 C C . ALA A 1 184 ? 14.303 3.449 -4.751 1.00 84.06 184 ALA A C 1
ATOM 1424 O O . ALA A 1 184 ? 13.290 3.450 -4.060 1.00 84.06 184 ALA A O 1
ATOM 1425 N N . ARG A 1 185 ? 15.464 2.955 -4.290 1.00 84.56 185 ARG A N 1
ATOM 1426 C CA . ARG A 1 185 ? 15.598 2.341 -2.953 1.00 84.56 185 ARG A CA 1
ATOM 1427 C C . ARG A 1 185 ? 15.293 3.315 -1.812 1.00 84.56 185 ARG A C 1
ATOM 1429 O O . ARG A 1 185 ? 14.577 2.942 -0.887 1.00 84.56 185 ARG A O 1
ATOM 1436 N N . ALA A 1 186 ? 15.797 4.551 -1.871 1.00 85.44 186 ALA A N 1
ATOM 1437 C CA . ALA A 1 186 ? 15.497 5.561 -0.854 1.00 85.44 186 ALA A CA 1
ATOM 1438 C C . ALA A 1 186 ? 13.983 5.828 -0.763 1.00 85.44 186 ALA A C 1
ATOM 1440 O O . ALA A 1 186 ? 13.415 5.845 0.326 1.00 85.44 186 ALA A O 1
ATOM 1441 N N . MET A 1 187 ? 13.319 5.952 -1.915 1.00 87.19 187 MET A N 1
ATOM 1442 C CA . MET A 1 187 ? 11.879 6.201 -1.986 1.00 87.19 187 MET A CA 1
ATOM 1443 C C . MET A 1 187 ? 11.039 4.986 -1.571 1.00 87.19 187 MET A C 1
ATOM 1445 O O . MET A 1 187 ? 10.023 5.171 -0.910 1.00 87.19 187 MET A O 1
ATOM 1449 N N . MET A 1 188 ? 11.475 3.752 -1.859 1.00 89.75 188 MET A N 1
ATOM 1450 C CA . MET A 1 188 ? 10.855 2.529 -1.322 1.00 89.75 188 MET A CA 1
ATOM 1451 C C . MET A 1 188 ? 10.872 2.506 0.214 1.00 89.75 188 MET A C 1
ATOM 1453 O O . MET A 1 188 ? 9.849 2.207 0.829 1.00 89.75 188 MET A O 1
ATOM 1457 N N . GLY A 1 189 ? 11.992 2.886 0.842 1.00 86.88 189 GLY A N 1
ATOM 1458 C CA . GLY A 1 189 ? 12.090 3.006 2.302 1.00 86.88 189 GLY A CA 1
ATOM 1459 C C . GLY A 1 189 ? 11.072 3.987 2.881 1.00 86.88 189 GLY A C 1
ATOM 1460 O O . GLY A 1 189 ? 10.285 3.622 3.758 1.00 86.88 189 GLY A O 1
ATOM 1461 N N . SER A 1 190 ? 11.010 5.195 2.318 1.00 88.12 190 SER A N 1
ATOM 1462 C CA . SER A 1 190 ? 10.033 6.215 2.714 1.00 88.12 190 SER A CA 1
ATOM 1463 C C . SER A 1 190 ? 8.578 5.808 2.412 1.00 88.12 190 SER A C 1
ATOM 1465 O O . SER A 1 190 ? 7.662 6.207 3.135 1.00 88.12 190 SER A O 1
ATOM 1467 N N . CYS A 1 191 ? 8.350 4.979 1.385 1.00 91.19 191 CYS A N 1
ATOM 1468 C CA . CYS A 1 191 ? 7.065 4.331 1.093 1.00 91.19 191 CYS A CA 1
ATOM 1469 C C . CYS A 1 191 ? 6.642 3.396 2.234 1.00 91.19 191 CYS A C 1
ATOM 1471 O O . CYS A 1 191 ? 5.519 3.509 2.726 1.00 91.19 191 CYS A O 1
ATOM 1473 N N . HIS A 1 192 ? 7.527 2.496 2.682 1.00 89.38 192 HIS A N 1
ATOM 1474 C CA . HIS A 1 192 ? 7.228 1.572 3.781 1.00 89.38 192 HIS A CA 1
ATOM 1475 C C . HIS A 1 192 ? 6.899 2.311 5.082 1.00 89.38 192 HIS A C 1
ATOM 1477 O O . HIS A 1 192 ? 5.895 1.984 5.713 1.00 89.38 192 HIS A O 1
ATOM 1483 N N . GLU A 1 193 ? 7.682 3.330 5.448 1.00 88.06 193 GLU A N 1
ATOM 1484 C CA . GLU A 1 193 ? 7.420 4.176 6.621 1.00 88.06 193 GLU A CA 1
ATOM 1485 C C . GLU A 1 193 ? 6.014 4.801 6.556 1.00 88.06 193 GLU A C 1
ATOM 1487 O O . GLU A 1 193 ? 5.184 4.597 7.448 1.00 88.06 193 GLU A O 1
ATOM 1492 N N . ARG A 1 194 ? 5.699 5.483 5.446 1.00 90.94 194 ARG A N 1
ATOM 1493 C CA . ARG A 1 194 ? 4.416 6.177 5.258 1.00 90.94 194 ARG A CA 1
ATOM 1494 C C . ARG A 1 194 ? 3.224 5.224 5.174 1.00 90.94 194 ARG A C 1
ATOM 1496 O O . ARG A 1 194 ? 2.162 5.538 5.711 1.00 90.94 194 ARG A O 1
ATOM 1503 N N . MET A 1 195 ? 3.381 4.038 4.581 1.00 91.31 195 MET A N 1
ATOM 1504 C CA . MET A 1 195 ? 2.339 3.003 4.611 1.00 91.31 195 MET A CA 1
ATOM 1505 C C . MET A 1 195 ? 2.012 2.551 6.035 1.00 91.31 195 MET A C 1
ATOM 1507 O O . MET A 1 195 ? 0.845 2.314 6.342 1.00 91.31 195 MET A O 1
ATOM 1511 N N . GLN A 1 196 ? 3.015 2.428 6.907 1.00 88.12 196 GLN A N 1
ATOM 1512 C CA . GLN A 1 196 ? 2.798 2.027 8.298 1.00 88.12 196 GLN A CA 1
ATOM 1513 C C . GLN A 1 196 ? 2.151 3.157 9.108 1.00 88.12 196 GLN A C 1
ATOM 1515 O O . GLN A 1 196 ? 1.256 2.885 9.906 1.00 88.12 196 GLN A O 1
ATOM 1520 N N . THR A 1 197 ? 2.476 4.426 8.819 1.00 90.19 197 THR A N 1
ATOM 1521 C CA . THR A 1 197 ? 1.718 5.579 9.345 1.00 90.19 197 THR A CA 1
ATOM 1522 C C . THR A 1 197 ? 0.237 5.512 8.953 1.00 90.19 197 THR A C 1
ATOM 1524 O O . THR A 1 197 ? -0.632 5.631 9.813 1.00 90.19 197 THR A O 1
ATOM 1527 N N . VAL A 1 198 ? -0.073 5.275 7.672 1.00 94.19 198 VAL A N 1
ATOM 1528 C CA . VAL A 1 198 ? -1.464 5.191 7.185 1.00 94.19 198 VAL A CA 1
ATOM 1529 C C . VAL A 1 198 ? -2.215 4.002 7.801 1.00 94.19 198 VAL A C 1
ATOM 1531 O O . VAL A 1 198 ? -3.378 4.150 8.169 1.00 94.19 198 VAL A O 1
ATOM 1534 N N . ARG A 1 199 ? -1.562 2.844 7.973 1.00 92.38 199 ARG A N 1
ATOM 1535 C CA . ARG A 1 199 ? -2.144 1.676 8.661 1.00 92.38 199 ARG A CA 1
ATOM 1536 C C . ARG A 1 199 ? -2.442 1.946 10.134 1.00 92.38 199 ARG A C 1
ATOM 1538 O O . ARG A 1 199 ? -3.543 1.639 10.580 1.00 92.38 199 ARG A O 1
ATOM 1545 N N . GLY A 1 200 ? -1.509 2.565 10.858 1.00 90.31 200 GLY A N 1
ATOM 1546 C CA . GLY A 1 200 ? -1.726 2.968 12.249 1.00 90.31 200 GLY A CA 1
ATOM 1547 C C . GLY A 1 200 ? -2.912 3.924 12.393 1.00 90.31 200 GLY A C 1
ATOM 1548 O O . GLY A 1 200 ? -3.762 3.722 13.252 1.00 90.31 200 GLY A O 1
ATOM 1549 N N . ILE A 1 201 ? -3.034 4.904 11.492 1.00 92.75 201 ILE A N 1
ATOM 1550 C CA . ILE A 1 201 ? -4.163 5.847 11.491 1.00 92.75 201 ILE A CA 1
ATOM 1551 C C . ILE A 1 201 ? -5.489 5.148 11.171 1.00 92.75 201 ILE A C 1
ATOM 1553 O O . ILE A 1 201 ? -6.486 5.446 11.818 1.00 92.75 201 ILE A O 1
ATOM 1557 N N . LEU A 1 202 ? -5.522 4.193 10.235 1.00 95.12 202 LEU A N 1
ATOM 1558 C CA . LEU A 1 202 ? -6.725 3.389 9.986 1.00 95.12 202 LEU A CA 1
ATOM 1559 C C . LEU A 1 202 ? -7.159 2.620 11.241 1.00 95.12 202 LEU A C 1
ATOM 1561 O O . LEU A 1 202 ? -8.336 2.668 11.594 1.00 95.12 202 LEU A O 1
ATOM 1565 N N . VAL A 1 203 ? -6.222 1.978 11.949 1.00 93.81 203 VAL A N 1
ATOM 1566 C CA . VAL A 1 203 ? -6.518 1.316 13.230 1.00 93.81 203 VAL A CA 1
ATOM 1567 C C . VAL A 1 203 ? -7.077 2.316 14.245 1.00 93.81 203 VAL A C 1
ATOM 1569 O O . VAL A 1 203 ? -8.139 2.058 14.797 1.00 93.81 203 VAL A O 1
ATOM 1572 N N . GLU A 1 204 ? -6.448 3.479 14.438 1.00 93.25 204 GLU A N 1
ATOM 1573 C CA . GLU A 1 204 ? -6.952 4.509 15.360 1.00 93.25 204 GLU A CA 1
ATOM 1574 C C . GLU A 1 204 ? -8.372 4.986 15.011 1.00 93.25 204 GLU A C 1
ATOM 1576 O O . GLU A 1 204 ? -9.217 5.093 15.899 1.00 93.25 204 GLU A O 1
ATOM 1581 N N . ILE A 1 205 ? -8.671 5.224 13.728 1.00 94.69 205 ILE A N 1
ATOM 1582 C CA . ILE A 1 205 ? -10.006 5.645 13.272 1.00 94.69 205 ILE A CA 1
ATOM 1583 C C . ILE A 1 205 ? -11.061 4.600 13.649 1.00 94.69 205 ILE A C 1
ATOM 1585 O O . ILE A 1 205 ? -12.095 4.952 14.221 1.00 94.69 205 ILE A O 1
ATOM 1589 N N . HIS A 1 206 ? -10.809 3.322 13.358 1.00 95.44 206 HIS A N 1
ATOM 1590 C CA . HIS A 1 206 ? -11.754 2.254 13.685 1.00 95.44 206 HIS A CA 1
ATOM 1591 C C . HIS A 1 206 ? -11.838 2.007 15.202 1.00 95.44 206 HIS A C 1
ATOM 1593 O O . HIS A 1 206 ? -12.941 1.853 15.719 1.00 95.44 206 HIS A O 1
ATOM 1599 N N . SER A 1 207 ? -10.722 2.085 15.936 1.00 94.56 207 SER A N 1
ATOM 1600 C CA . SER A 1 207 ? -10.688 1.979 17.401 1.00 94.56 207 SER A CA 1
ATOM 1601 C C . SER A 1 207 ? -11.491 3.080 18.094 1.00 94.56 207 SER A C 1
ATOM 1603 O O . SER A 1 207 ? -12.279 2.773 18.987 1.00 94.56 207 SER A O 1
ATOM 1605 N N . LYS A 1 208 ? -11.355 4.358 17.699 1.00 93.75 208 LYS A N 1
ATOM 1606 C CA . LYS A 1 208 ? -12.138 5.441 18.327 1.00 93.75 208 LYS A CA 1
ATOM 1607 C C . LYS A 1 208 ? -13.622 5.368 17.941 1.00 93.75 208 LYS A C 1
ATOM 1609 O O . LYS A 1 208 ? -14.466 5.547 18.814 1.00 93.75 208 LYS A O 1
ATOM 1614 N N . LYS A 1 209 ? -13.954 5.014 16.689 1.00 93.69 209 LYS A N 1
ATOM 1615 C CA . LYS A 1 209 ? -15.350 4.754 16.277 1.00 93.69 209 LYS A CA 1
ATOM 1616 C C . LYS A 1 209 ? -15.982 3.610 17.082 1.00 93.69 209 LYS A C 1
ATOM 1618 O O . LYS A 1 209 ? -17.104 3.765 17.559 1.00 93.69 209 LYS A O 1
ATOM 1623 N N . LEU A 1 210 ? -15.259 2.503 17.275 1.00 94.19 210 LEU A N 1
ATOM 1624 C CA . LEU A 1 210 ? -15.733 1.369 18.070 1.00 94.19 210 LEU A CA 1
ATOM 1625 C C . LEU A 1 210 ? -15.878 1.733 19.554 1.00 94.19 210 LEU A C 1
ATOM 1627 O O . LEU A 1 210 ? -16.864 1.345 20.172 1.00 94.19 210 LEU A O 1
ATOM 1631 N N . TYR A 1 211 ? -14.942 2.508 20.114 1.00 94.12 211 TYR A N 1
ATOM 1632 C CA . TYR A 1 211 ? -15.012 2.992 21.497 1.00 94.12 211 TYR A CA 1
ATOM 1633 C C . TYR A 1 211 ? -16.281 3.815 21.740 1.00 94.12 211 TYR A C 1
ATOM 1635 O O . TYR A 1 211 ? -17.022 3.549 22.685 1.00 94.12 211 TYR A O 1
ATOM 1643 N N . ASP A 1 212 ? -16.534 4.811 20.885 1.00 92.56 212 ASP A N 1
ATOM 1644 C CA . ASP A 1 212 ? -17.655 5.736 21.059 1.00 92.56 212 ASP A CA 1
ATOM 1645 C C . ASP A 1 212 ? -19.008 4.993 20.933 1.00 92.56 212 ASP A C 1
ATOM 1647 O O . ASP A 1 212 ? -19.918 5.233 21.729 1.00 92.56 212 ASP A O 1
ATOM 1651 N N . GLN A 1 213 ? -19.116 4.019 20.015 1.00 92.00 213 GLN A N 1
ATOM 1652 C CA . GLN A 1 213 ? -20.276 3.120 19.913 1.00 92.00 213 GLN A CA 1
ATOM 1653 C C . GLN A 1 213 ? -20.415 2.204 21.142 1.00 92.00 213 GLN A C 1
ATOM 1655 O O . GLN A 1 213 ? -21.475 2.163 21.763 1.00 92.00 213 GLN A O 1
ATOM 1660 N N . ALA A 1 214 ? -19.360 1.480 21.530 1.00 92.00 214 ALA A N 1
ATOM 1661 C CA . ALA A 1 214 ? -19.395 0.560 22.669 1.00 92.00 214 ALA A CA 1
ATOM 1662 C C . ALA A 1 214 ? -19.786 1.279 23.970 1.00 92.00 214 ALA A C 1
ATOM 1664 O O . ALA A 1 214 ? -20.561 0.747 24.765 1.00 92.00 214 ALA A O 1
ATOM 1665 N N . TYR A 1 215 ? -19.321 2.520 24.153 1.00 91.75 215 TYR A N 1
ATOM 1666 C CA . TYR A 1 215 ? -19.720 3.379 25.264 1.00 91.75 215 TYR A CA 1
ATOM 1667 C C . TYR A 1 215 ? -21.205 3.763 25.205 1.00 91.75 215 TYR A C 1
ATOM 1669 O O . TYR A 1 215 ? -21.897 3.665 26.218 1.00 91.75 215 TYR A O 1
ATOM 1677 N N . GLN A 1 216 ? -21.718 4.139 24.027 1.00 90.44 216 GLN A N 1
ATOM 1678 C CA . GLN A 1 216 ? -23.135 4.465 23.829 1.00 90.44 216 GLN A CA 1
ATOM 1679 C C . GLN A 1 216 ? -24.070 3.288 24.163 1.00 90.44 216 GLN A C 1
ATOM 1681 O O . GLN A 1 216 ? -25.152 3.510 24.708 1.00 90.44 216 GLN A O 1
ATOM 1686 N N . TYR A 1 217 ? -23.652 2.054 23.870 1.00 87.44 217 TYR A N 1
ATOM 1687 C CA . TYR A 1 217 ? -24.433 0.836 24.122 1.00 87.44 217 TYR A CA 1
ATOM 1688 C C . TYR A 1 217 ? -24.113 0.140 25.460 1.00 87.44 217 TYR A C 1
ATOM 1690 O O . TYR A 1 217 ? -24.722 -0.877 25.778 1.00 87.44 217 TYR A O 1
ATOM 1698 N N . GLY A 1 218 ? -23.198 0.686 26.273 1.00 87.56 218 GLY A N 1
ATOM 1699 C CA . GLY A 1 218 ? -22.844 0.140 27.593 1.00 87.56 218 GLY A CA 1
ATOM 1700 C C . GLY A 1 218 ? -22.026 -1.159 27.561 1.00 87.56 218 GLY A C 1
ATOM 1701 O O . GLY A 1 218 ? -21.989 -1.888 28.551 1.00 87.56 218 GLY A O 1
ATOM 1702 N N . LEU A 1 219 ? -21.363 -1.459 26.443 1.00 87.88 219 LEU A N 1
ATOM 1703 C CA . LEU A 1 219 ? -20.622 -2.702 26.213 1.00 87.88 219 LEU A CA 1
ATOM 1704 C C . LEU A 1 219 ? -19.168 -2.563 26.684 1.00 87.88 219 LEU A C 1
ATOM 1706 O O . LEU A 1 219 ? -18.226 -2.474 25.897 1.00 87.88 219 LEU A O 1
ATOM 1710 N N . PHE A 1 220 ? -18.997 -2.522 28.008 1.00 88.44 220 PHE A N 1
ATOM 1711 C CA . PHE A 1 220 ? -17.705 -2.276 28.660 1.00 88.44 220 PHE A CA 1
ATOM 1712 C C . PHE A 1 220 ? -16.625 -3.314 28.329 1.00 88.44 220 PHE A C 1
ATOM 1714 O O . PHE A 1 220 ? -15.458 -2.947 28.242 1.00 88.44 220 PHE A O 1
ATOM 1721 N N . GLU A 1 221 ? -16.991 -4.568 28.055 1.00 89.50 221 GLU A N 1
ATOM 1722 C CA . GLU A 1 221 ? -16.029 -5.606 27.656 1.00 89.50 221 GLU A CA 1
ATOM 1723 C C . GLU A 1 221 ? -15.286 -5.227 26.361 1.00 89.50 221 GLU A C 1
ATOM 1725 O O . GLU A 1 221 ? -14.070 -5.382 26.269 1.00 89.50 221 GLU A O 1
ATOM 1730 N N . VAL A 1 222 ? -15.986 -4.622 25.394 1.00 90.44 222 VAL A N 1
ATOM 1731 C CA . VAL A 1 222 ? -15.399 -4.117 24.138 1.00 90.44 222 VAL A CA 1
ATOM 1732 C C . VAL A 1 222 ? -14.463 -2.932 24.403 1.00 90.44 222 VAL A C 1
ATOM 1734 O O . VAL A 1 222 ? -13.423 -2.795 23.758 1.00 90.44 222 VAL A O 1
ATOM 1737 N N . ILE A 1 223 ? -14.799 -2.085 25.380 1.00 93.06 223 ILE A N 1
ATOM 1738 C CA . ILE A 1 223 ? -13.955 -0.959 25.804 1.00 93.06 223 ILE A CA 1
ATOM 1739 C C . ILE A 1 223 ? -12.660 -1.466 26.446 1.00 93.06 223 ILE A C 1
ATOM 1741 O O . ILE A 1 223 ? -11.587 -0.937 26.154 1.00 93.06 223 ILE A O 1
ATOM 1745 N N . ASP A 1 224 ? -12.736 -2.499 27.282 1.00 92.44 224 ASP A N 1
ATOM 1746 C CA . ASP A 1 224 ? -11.552 -3.087 27.906 1.00 92.44 224 ASP A CA 1
ATOM 1747 C C . ASP A 1 224 ? -10.666 -3.807 26.867 1.00 92.44 224 ASP A C 1
ATOM 1749 O O . ASP A 1 224 ? -9.449 -3.631 26.900 1.00 92.44 224 ASP A O 1
ATOM 1753 N N . ARG A 1 225 ? -11.239 -4.466 25.844 1.00 90.12 225 ARG A N 1
ATOM 1754 C CA . ARG A 1 225 ? -10.471 -4.976 24.679 1.00 90.12 225 ARG A CA 1
ATOM 1755 C C . ARG A 1 225 ? -9.731 -3.877 23.914 1.00 90.12 225 ARG A C 1
ATOM 1757 O O . ARG A 1 225 ? -8.595 -4.078 23.486 1.00 90.12 225 ARG A O 1
ATOM 1764 N N . LEU A 1 226 ? -10.349 -2.708 23.738 1.00 93.88 226 LEU A N 1
ATOM 1765 C CA . LEU A 1 226 ? -9.696 -1.568 23.087 1.00 93.88 226 LEU A CA 1
ATOM 1766 C C . LEU A 1 226 ? -8.542 -1.000 23.926 1.00 93.88 226 LEU A C 1
ATOM 1768 O O . LEU A 1 226 ? -7.535 -0.579 23.359 1.00 93.88 226 LEU A O 1
ATOM 1772 N N . ARG A 1 227 ? -8.648 -1.045 25.260 1.00 92.06 227 ARG A N 1
ATOM 1773 C CA . ARG A 1 227 ? -7.552 -0.677 26.172 1.00 92.06 227 ARG A CA 1
ATOM 1774 C C . ARG A 1 227 ? -6.405 -1.682 26.127 1.00 92.06 227 ARG A C 1
ATOM 1776 O O . ARG A 1 227 ? -5.261 -1.260 26.025 1.00 92.06 227 ARG A O 1
ATOM 1783 N N . GLU A 1 228 ? -6.693 -2.985 26.115 1.00 91.75 228 GLU A N 1
ATOM 1784 C CA . GLU A 1 228 ? -5.671 -4.031 25.926 1.00 91.75 228 GLU A CA 1
ATOM 1785 C C . GLU A 1 228 ? -4.870 -3.809 24.622 1.00 91.75 228 GLU A C 1
ATOM 1787 O O . GLU A 1 228 ? -3.650 -3.982 24.595 1.00 91.75 228 GLU A O 1
ATOM 1792 N N . LEU A 1 229 ? -5.533 -3.372 23.543 1.00 92.56 229 LEU A N 1
ATOM 1793 C CA . LEU A 1 229 ? -4.883 -3.026 22.274 1.00 92.56 229 LEU A CA 1
ATOM 1794 C C . LEU A 1 229 ? -4.009 -1.757 22.372 1.00 92.56 229 LEU A C 1
ATOM 1796 O O . LEU A 1 229 ? -2.889 -1.747 21.859 1.00 92.56 229 LEU A O 1
ATOM 1800 N N . GLU A 1 230 ? -4.483 -0.712 23.056 1.00 90.50 230 GLU A N 1
ATOM 1801 C CA . GLU A 1 230 ? -3.727 0.526 23.317 1.00 90.50 230 GLU A CA 1
ATOM 1802 C C . GLU A 1 230 ? -2.503 0.279 24.229 1.00 90.50 230 GLU A C 1
ATOM 1804 O O . GLU A 1 230 ? -1.432 0.861 24.024 1.00 90.50 230 GLU A O 1
ATOM 1809 N N . GLU A 1 231 ? -2.603 -0.649 25.184 1.00 89.62 231 GLU A N 1
ATOM 1810 C CA . GLU A 1 231 ? -1.479 -1.118 26.007 1.00 89.62 231 GLU A CA 1
ATOM 1811 C C . GLU A 1 231 ? -0.427 -1.876 25.178 1.00 89.62 231 GLU A C 1
ATOM 1813 O O . GLU A 1 231 ? 0.770 -1.615 25.324 1.00 89.62 231 GLU A O 1
ATOM 1818 N N . ILE A 1 232 ? -0.841 -2.758 24.255 1.00 88.12 232 ILE A N 1
ATOM 1819 C CA . ILE A 1 232 ? 0.080 -3.446 23.326 1.00 88.12 232 ILE A CA 1
ATOM 1820 C C . ILE A 1 232 ? 0.873 -2.435 22.484 1.00 88.12 232 ILE A C 1
ATOM 1822 O O . ILE A 1 232 ? 2.087 -2.592 22.312 1.00 88.12 232 ILE A O 1
ATOM 1826 N N . ASP A 1 233 ? 0.200 -1.409 21.960 1.00 85.75 233 ASP A N 1
ATOM 1827 C CA . ASP A 1 233 ? 0.817 -0.415 21.081 1.00 85.75 233 ASP A CA 1
ATOM 1828 C C . ASP A 1 233 ? 1.734 0.553 21.840 1.00 85.75 233 ASP A C 1
ATOM 1830 O O . ASP A 1 233 ? 2.851 0.822 21.387 1.00 85.75 233 ASP A O 1
ATOM 1834 N N . SER A 1 234 ? 1.326 1.020 23.022 1.00 82.62 234 SER A N 1
ATOM 1835 C CA . SER A 1 234 ? 2.123 1.945 23.842 1.00 82.62 234 SER A CA 1
ATOM 1836 C C . SER A 1 234 ? 3.372 1.298 24.455 1.00 82.62 234 SER A C 1
ATOM 1838 O O . SER A 1 234 ? 4.450 1.894 24.405 1.00 82.62 234 SER A O 1
ATOM 1840 N N . LEU A 1 235 ? 3.277 0.069 24.977 1.00 81.38 235 LEU A N 1
ATOM 1841 C CA . LEU A 1 235 ? 4.404 -0.612 25.632 1.00 81.38 235 LEU A CA 1
ATOM 1842 C C . LEU A 1 235 ? 5.523 -1.023 24.665 1.00 81.38 235 LEU A C 1
ATOM 1844 O O . LEU A 1 235 ? 6.666 -1.188 25.092 1.00 81.38 235 LEU A O 1
ATOM 1848 N N . ARG A 1 236 ? 5.211 -1.215 23.376 1.00 82.38 236 ARG A N 1
ATOM 1849 C CA . ARG A 1 236 ? 6.152 -1.774 22.386 1.00 82.38 236 ARG A CA 1
ATOM 1850 C C . ARG A 1 236 ? 6.564 -0.817 21.270 1.00 82.38 236 ARG A C 1
ATOM 1852 O O . ARG A 1 236 ? 7.411 -1.186 20.459 1.00 82.38 236 ARG A O 1
ATOM 1859 N N . HIS A 1 237 ? 6.029 0.406 21.244 1.00 81.12 237 HIS A N 1
ATOM 1860 C CA . HIS A 1 237 ? 6.218 1.368 20.152 1.00 81.12 237 HIS A CA 1
ATOM 1861 C C . HIS A 1 237 ? 7.684 1.542 19.708 1.00 81.12 237 HIS A C 1
ATOM 1863 O O . HIS A 1 237 ? 7.995 1.386 18.528 1.00 81.12 237 HIS A O 1
ATOM 1869 N N . ALA A 1 238 ? 8.595 1.821 20.647 1.00 84.94 238 ALA A N 1
ATOM 1870 C CA . ALA A 1 238 ? 10.004 2.081 20.337 1.00 84.94 238 ALA A CA 1
ATOM 1871 C C . ALA A 1 238 ? 10.748 0.830 19.828 1.00 84.94 238 ALA A C 1
ATOM 1873 O O . ALA A 1 238 ? 11.441 0.893 18.813 1.00 84.94 238 ALA A O 1
ATOM 1874 N N . GLU A 1 239 ? 10.562 -0.313 20.498 1.00 90.25 239 GLU A N 1
ATOM 1875 C CA . GLU A 1 239 ? 11.188 -1.596 20.144 1.00 90.25 239 GLU A CA 1
ATOM 1876 C C . GLU A 1 239 ? 10.755 -2.060 18.743 1.00 90.25 239 GLU A C 1
ATOM 1878 O O . GLU A 1 239 ? 11.579 -2.421 17.900 1.00 90.25 239 GLU A O 1
ATOM 1883 N N . VAL A 1 240 ? 9.448 -1.996 18.472 1.00 89.69 240 VAL A N 1
ATOM 1884 C CA . VAL A 1 240 ? 8.855 -2.378 17.186 1.00 89.69 240 VAL A CA 1
ATOM 1885 C C . VAL A 1 240 ? 9.254 -1.398 16.087 1.00 89.69 240 VAL A C 1
ATOM 1887 O O . VAL A 1 240 ?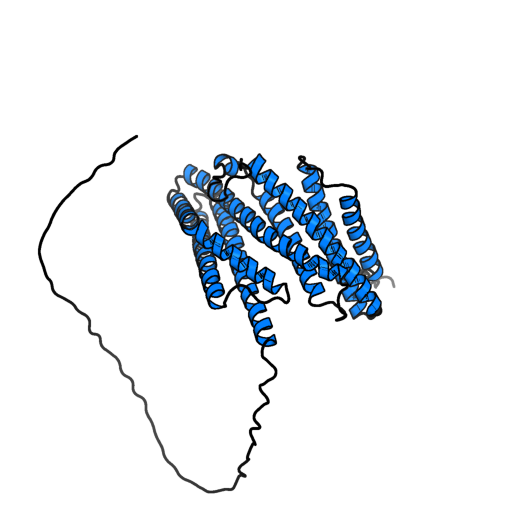 9.562 -1.837 14.981 1.00 89.69 240 VAL A O 1
ATOM 1890 N N . GLY A 1 241 ? 9.304 -0.093 16.375 1.00 87.25 241 GLY A N 1
ATOM 1891 C CA . GLY A 1 241 ? 9.754 0.929 15.428 1.00 87.25 241 GLY A CA 1
ATOM 1892 C C . GLY A 1 241 ? 11.210 0.735 14.989 1.00 87.25 241 GLY A C 1
ATOM 1893 O O . GLY A 1 241 ? 11.498 0.761 13.790 1.00 87.25 241 GLY A O 1
ATOM 1894 N N . GLU A 1 242 ? 12.121 0.469 15.932 1.00 90.38 242 GLU A N 1
ATOM 1895 C CA . GLU A 1 242 ? 13.522 0.151 15.623 1.00 90.38 242 GLU A CA 1
ATOM 1896 C C . GLU A 1 242 ? 13.635 -1.130 14.784 1.00 90.38 242 GLU A C 1
ATOM 1898 O O . GLU A 1 242 ? 14.301 -1.141 13.743 1.00 90.38 242 GLU A O 1
ATOM 1903 N N . ALA A 1 243 ? 12.972 -2.204 15.219 1.00 92.00 243 ALA A N 1
ATOM 1904 C CA . ALA A 1 243 ? 13.039 -3.499 14.558 1.00 92.00 243 ALA A CA 1
ATOM 1905 C C . ALA A 1 243 ? 12.466 -3.455 13.132 1.00 92.00 243 ALA A C 1
ATOM 1907 O O . ALA A 1 243 ? 13.074 -3.983 12.200 1.00 92.00 243 ALA A O 1
ATOM 1908 N N . LEU A 1 244 ? 11.337 -2.768 12.938 1.00 90.25 244 LEU A N 1
ATOM 1909 C CA . LEU A 1 244 ? 10.697 -2.589 11.637 1.00 90.25 244 LEU A CA 1
ATOM 1910 C C . LEU A 1 244 ? 11.588 -1.805 10.670 1.00 90.25 244 LEU A C 1
ATOM 1912 O O . LEU A 1 244 ? 11.758 -2.229 9.527 1.00 90.25 244 LEU A O 1
ATOM 1916 N N . ARG A 1 245 ? 12.216 -0.714 11.131 1.00 90.00 245 ARG A N 1
ATOM 1917 C CA . ARG A 1 245 ? 13.188 0.060 10.341 1.00 90.00 245 ARG A CA 1
ATOM 1918 C C . ARG A 1 245 ? 14.323 -0.830 9.826 1.00 90.00 245 ARG A C 1
ATOM 1920 O O . ARG A 1 245 ? 14.657 -0.762 8.648 1.00 90.00 245 ARG A O 1
ATOM 1927 N N . HIS A 1 246 ? 14.875 -1.691 10.678 1.00 90.50 246 HIS A N 1
ATOM 1928 C CA . HIS A 1 246 ? 15.959 -2.601 10.301 1.00 90.50 246 HIS A CA 1
ATOM 1929 C C . HIS A 1 246 ? 15.521 -3.748 9.375 1.00 90.50 246 HIS A C 1
ATOM 1931 O O . HIS A 1 246 ? 16.291 -4.169 8.510 1.00 90.50 246 HIS A O 1
ATOM 1937 N N . VAL A 1 247 ? 14.283 -4.237 9.496 1.00 89.69 247 VAL A N 1
ATOM 1938 C CA . VAL A 1 247 ? 13.721 -5.207 8.539 1.00 89.69 247 VAL A CA 1
ATOM 1939 C C . VAL A 1 247 ? 13.499 -4.560 7.162 1.00 89.69 247 VAL A C 1
ATOM 1941 O O . VAL A 1 247 ? 13.834 -5.181 6.151 1.00 89.69 247 VAL A O 1
ATOM 1944 N N . VAL A 1 248 ? 13.017 -3.309 7.111 1.00 88.50 248 VAL A N 1
ATOM 1945 C CA . VAL A 1 248 ? 12.916 -2.521 5.866 1.00 88.50 248 VAL A CA 1
ATOM 1946 C C . VAL A 1 248 ? 14.298 -2.294 5.251 1.00 88.50 248 VAL A C 1
ATOM 1948 O O . VAL A 1 248 ? 14.483 -2.558 4.068 1.00 88.50 248 VAL A O 1
ATOM 1951 N N . GLU A 1 249 ? 15.282 -1.858 6.037 1.00 88.00 249 GLU A N 1
ATOM 1952 C CA . GLU A 1 249 ? 16.656 -1.608 5.578 1.00 88.00 249 GLU A CA 1
ATOM 1953 C C . GLU A 1 249 ? 17.259 -2.839 4.884 1.00 88.00 249 GLU A C 1
ATOM 1955 O O . GLU A 1 249 ? 17.712 -2.741 3.744 1.00 88.00 249 GLU A O 1
ATOM 1960 N N . VAL A 1 250 ? 17.146 -4.025 5.492 1.00 85.12 250 VAL A N 1
ATOM 1961 C CA . VAL A 1 250 ? 17.604 -5.284 4.878 1.00 85.12 250 VAL A CA 1
ATOM 1962 C C . VAL A 1 250 ? 16.844 -5.626 3.591 1.00 85.12 250 VAL A C 1
ATOM 1964 O O . VAL A 1 250 ? 17.447 -6.120 2.640 1.00 85.12 250 VAL A O 1
ATOM 1967 N N . HIS A 1 251 ? 15.540 -5.350 3.510 1.00 82.25 251 HIS A N 1
ATOM 1968 C CA . HIS A 1 251 ? 14.784 -5.542 2.268 1.00 82.25 251 HIS A CA 1
ATOM 1969 C C . HIS A 1 251 ? 15.295 -4.623 1.135 1.00 82.25 251 HIS A C 1
ATOM 1971 O O . HIS A 1 251 ? 15.472 -5.072 0.001 1.00 82.25 251 HIS A O 1
ATOM 1977 N N . LEU A 1 252 ? 15.628 -3.365 1.445 1.00 82.38 252 LEU A N 1
ATOM 1978 C CA . LEU A 1 252 ? 16.229 -2.425 0.489 1.00 82.38 252 LEU A CA 1
ATOM 1979 C C . LEU A 1 252 ? 17.668 -2.809 0.104 1.00 82.38 252 LEU A C 1
ATOM 1981 O O . LEU A 1 252 ? 18.079 -2.589 -1.039 1.00 82.38 252 LEU A O 1
ATOM 1985 N N . GLU A 1 253 ? 18.433 -3.403 1.022 1.00 81.75 253 GLU A N 1
ATOM 1986 C CA . GLU A 1 253 ? 19.768 -3.946 0.749 1.00 81.75 253 GLU A CA 1
ATOM 1987 C C . GLU A 1 253 ? 19.719 -5.118 -0.231 1.00 81.75 253 GLU A C 1
ATOM 1989 O O . GLU A 1 253 ? 20.501 -5.123 -1.183 1.00 81.75 253 GLU A O 1
ATOM 1994 N N . CYS A 1 254 ? 18.760 -6.041 -0.079 1.00 71.94 254 CYS A N 1
ATOM 1995 C CA . CYS A 1 254 ? 18.503 -7.119 -1.043 1.00 71.94 254 CYS A CA 1
ATOM 1996 C C . CYS A 1 254 ? 18.181 -6.585 -2.452 1.00 71.94 254 CYS A C 1
ATOM 1998 O O . CYS A 1 254 ? 18.415 -7.270 -3.453 1.00 71.94 254 CYS A O 1
ATOM 2000 N N . MET A 1 255 ? 17.695 -5.343 -2.575 1.00 71.62 255 MET A N 1
ATOM 2001 C CA . MET A 1 255 ? 17.509 -4.657 -3.862 1.00 71.62 255 MET A CA 1
ATOM 2002 C C . MET A 1 255 ? 18.806 -4.111 -4.487 1.00 71.62 255 MET A C 1
ATOM 2004 O O . MET A 1 255 ? 18.782 -3.557 -5.586 1.00 71.62 255 MET A O 1
ATOM 2008 N N . SER A 1 256 ? 19.955 -4.345 -3.855 1.00 63.69 256 SER A N 1
ATOM 2009 C CA . SER A 1 256 ? 21.294 -3.981 -4.326 1.00 63.69 256 SER A CA 1
ATOM 2010 C C . SER A 1 256 ? 22.270 -5.160 -4.296 1.00 63.69 256 SER A C 1
ATOM 2012 O O . SER A 1 256 ? 22.095 -6.130 -3.573 1.00 63.69 256 SER A O 1
ATOM 2014 N N . SER A 1 257 ? 23.349 -5.065 -5.076 1.00 57.44 257 SER A N 1
ATOM 2015 C CA . SER A 1 257 ? 24.448 -6.048 -5.087 1.00 57.44 257 SER A CA 1
ATOM 2016 C C . SER A 1 257 ? 25.458 -5.858 -3.940 1.00 57.44 257 SER A C 1
ATOM 2018 O O . SER A 1 257 ? 26.570 -6.375 -4.010 1.00 57.44 257 SER A O 1
ATOM 2020 N N . THR A 1 258 ? 25.124 -5.050 -2.932 1.00 56.00 258 THR A N 1
ATOM 2021 C CA . THR A 1 258 ? 25.990 -4.740 -1.786 1.00 56.00 258 THR A CA 1
ATOM 2022 C C . THR A 1 258 ? 25.789 -5.747 -0.655 1.00 56.00 258 THR A C 1
ATOM 2024 O O . THR A 1 258 ? 24.743 -6.382 -0.555 1.00 56.00 258 THR A O 1
ATOM 2027 N N . GLY A 1 259 ? 26.798 -5.900 0.208 1.00 59.56 259 GLY A N 1
ATOM 2028 C CA . GLY A 1 259 ? 26.679 -6.720 1.417 1.00 59.56 259 GLY A CA 1
ATOM 2029 C C . GLY A 1 259 ? 25.576 -6.214 2.355 1.00 59.56 259 GLY A C 1
ATOM 2030 O O . GLY A 1 259 ? 25.231 -5.036 2.324 1.00 59.56 259 GLY A O 1
ATOM 2031 N N . HIS A 1 260 ? 25.044 -7.116 3.182 1.00 68.00 260 HIS A N 1
ATOM 2032 C CA . HIS A 1 260 ? 23.972 -6.805 4.131 1.00 68.00 260 HIS A CA 1
ATOM 2033 C C . HIS A 1 260 ? 24.561 -6.198 5.416 1.00 68.00 260 HIS A C 1
ATOM 2035 O O . HIS A 1 260 ? 25.560 -6.722 5.918 1.00 68.00 260 HIS A O 1
ATOM 2041 N N . SER A 1 261 ? 23.943 -5.162 5.987 1.00 77.00 261 SER A N 1
ATOM 2042 C CA . SER A 1 261 ? 24.414 -4.502 7.222 1.00 77.00 261 SER A CA 1
ATOM 2043 C C . SER A 1 261 ? 24.243 -5.353 8.483 1.00 77.00 261 SER A C 1
ATOM 2045 O O . SER A 1 261 ? 25.035 -5.245 9.422 1.00 77.00 261 SER A O 1
ATOM 2047 N N . LEU A 1 262 ? 23.225 -6.220 8.520 1.00 82.62 262 LEU A N 1
ATOM 2048 C CA . LEU A 1 262 ? 22.878 -7.018 9.698 1.00 82.62 262 LEU A CA 1
ATOM 2049 C C . LEU A 1 262 ? 23.308 -8.480 9.585 1.00 82.62 262 LEU A C 1
ATOM 2051 O O . LEU A 1 262 ? 23.131 -9.137 8.553 1.00 82.62 262 LEU A O 1
ATOM 2055 N N . THR A 1 263 ? 23.792 -9.044 10.694 1.00 85.00 263 THR A N 1
ATOM 2056 C CA . THR A 1 263 ? 24.045 -10.489 10.810 1.00 85.00 263 THR A CA 1
ATOM 2057 C C . THR A 1 263 ? 22.727 -11.284 10.750 1.00 85.00 263 THR A C 1
ATOM 2059 O O . THR A 1 263 ? 21.659 -10.714 11.013 1.00 85.00 263 THR A O 1
ATOM 2062 N N . PRO A 1 264 ? 22.746 -12.582 10.390 1.00 84.00 264 PRO A N 1
ATOM 2063 C CA . PRO A 1 264 ? 21.536 -13.407 10.363 1.00 84.00 264 PRO A CA 1
ATOM 2064 C C . PRO A 1 264 ? 20.807 -13.450 11.713 1.00 84.00 264 PRO A C 1
ATOM 2066 O O . PRO A 1 264 ? 19.580 -13.420 11.750 1.00 84.00 264 PRO A O 1
ATOM 2069 N N . GLU A 1 265 ? 21.554 -13.452 12.817 1.00 87.06 265 GLU A N 1
ATOM 2070 C CA . GLU A 1 265 ? 21.039 -13.539 14.187 1.00 87.06 265 GLU A CA 1
ATOM 2071 C C . GLU A 1 265 ? 20.326 -12.243 14.588 1.00 87.06 265 GLU A C 1
ATOM 2073 O O . GLU A 1 265 ? 19.215 -12.289 15.116 1.00 87.06 265 GLU A O 1
ATOM 2078 N N . ARG A 1 266 ? 20.912 -11.076 14.270 1.00 89.56 266 ARG A N 1
ATOM 2079 C CA . ARG A 1 266 ? 20.257 -9.774 14.489 1.00 89.56 266 ARG A CA 1
ATOM 2080 C C . ARG A 1 266 ? 18.993 -9.625 13.647 1.00 89.56 266 ARG A C 1
ATOM 2082 O O . ARG A 1 266 ? 17.981 -9.144 14.145 1.00 89.56 266 ARG A O 1
ATOM 2089 N N . LEU A 1 267 ? 19.027 -10.077 12.392 1.00 89.25 267 LEU A N 1
ATOM 2090 C CA . LEU A 1 267 ? 17.848 -10.073 11.528 1.00 89.25 267 LEU A CA 1
ATOM 2091 C C . LEU A 1 267 ? 16.742 -10.997 12.064 1.00 89.25 267 LEU A C 1
ATOM 2093 O O . LEU A 1 267 ? 15.574 -10.620 12.032 1.00 89.25 267 LEU A O 1
ATOM 2097 N N . ALA A 1 268 ? 17.089 -12.180 12.579 1.00 90.25 268 ALA A N 1
ATOM 2098 C CA . ALA A 1 268 ? 16.130 -13.090 13.206 1.00 90.25 268 ALA A CA 1
ATOM 2099 C C . ALA A 1 268 ? 15.511 -12.488 14.481 1.00 90.25 268 ALA A C 1
ATOM 2101 O O . ALA A 1 268 ? 14.296 -12.560 14.657 1.00 90.25 268 ALA A O 1
ATOM 2102 N N . MET A 1 269 ? 16.320 -11.831 15.319 1.00 93.75 269 MET A N 1
ATOM 2103 C CA . MET A 1 269 ? 15.865 -11.112 16.514 1.00 93.75 269 MET A CA 1
ATOM 2104 C C . MET A 1 269 ? 14.848 -10.013 16.165 1.00 93.75 269 MET A C 1
ATOM 2106 O O . MET A 1 269 ? 13.732 -10.035 16.680 1.00 93.75 269 MET A O 1
ATOM 2110 N N . TYR A 1 270 ? 15.189 -9.095 15.252 1.00 93.81 270 TYR A N 1
ATOM 2111 C CA . TYR A 1 270 ? 14.274 -8.022 14.843 1.00 93.81 270 TYR A CA 1
ATOM 2112 C C . TYR A 1 270 ? 12.996 -8.562 14.180 1.00 93.81 270 TYR A C 1
ATOM 2114 O O . TYR A 1 270 ? 11.913 -8.027 14.415 1.00 93.81 270 TYR A O 1
ATOM 2122 N N . LYS A 1 271 ? 13.086 -9.659 13.412 1.00 92.88 271 LYS A N 1
ATOM 2123 C CA . LYS A 1 271 ? 11.902 -10.339 12.864 1.00 92.88 271 LYS A CA 1
ATOM 2124 C C . LYS A 1 271 ? 10.999 -10.918 13.948 1.00 92.88 271 LYS A C 1
ATOM 2126 O O . LYS A 1 271 ? 9.792 -10.742 13.832 1.00 92.88 271 LYS A O 1
ATOM 2131 N N . SER A 1 272 ? 11.547 -11.547 14.993 1.00 93.81 272 SER A N 1
ATOM 2132 C CA . SER A 1 272 ? 10.737 -12.009 16.133 1.00 93.81 272 SER A CA 1
ATOM 2133 C C . SER A 1 272 ? 9.979 -10.834 16.743 1.00 93.81 272 SER A C 1
ATOM 2135 O O . SER A 1 272 ? 8.757 -10.853 16.761 1.00 93.81 272 SER A O 1
ATOM 2137 N N . VAL A 1 273 ? 10.679 -9.748 17.097 1.00 94.50 273 VAL A N 1
ATOM 2138 C CA . VAL A 1 273 ? 10.083 -8.548 17.715 1.00 94.50 273 VAL A CA 1
ATOM 2139 C C . VAL A 1 273 ? 8.843 -8.049 16.962 1.00 94.50 273 VAL A C 1
ATOM 2141 O O . VAL A 1 273 ? 7.798 -7.854 17.593 1.00 94.50 273 VAL A O 1
ATOM 2144 N N . VAL A 1 274 ? 8.939 -7.866 15.636 1.00 93.81 274 VAL A N 1
ATOM 2145 C CA . VAL A 1 274 ? 7.827 -7.338 14.820 1.00 93.81 274 VAL A CA 1
ATOM 2146 C C . VAL A 1 274 ? 6.747 -8.379 14.522 1.00 93.81 274 VAL A C 1
ATOM 2148 O O . VAL A 1 274 ? 5.571 -8.021 14.494 1.00 93.81 274 VAL A O 1
ATOM 2151 N N . VAL A 1 275 ? 7.101 -9.658 14.347 1.00 94.38 275 VAL A N 1
ATOM 2152 C CA . VAL A 1 275 ? 6.119 -10.738 14.149 1.00 94.38 275 VAL A CA 1
ATOM 2153 C C . VAL A 1 275 ? 5.339 -10.987 15.438 1.00 94.38 275 VAL A C 1
ATOM 2155 O O . VAL A 1 275 ? 4.117 -11.027 15.397 1.00 94.38 275 VAL A O 1
ATOM 2158 N N . ASP A 1 276 ? 5.996 -11.039 16.596 1.00 94.69 276 ASP A N 1
ATOM 2159 C CA . ASP A 1 276 ? 5.350 -11.207 17.902 1.00 94.69 276 ASP A CA 1
ATOM 2160 C C . ASP A 1 276 ? 4.372 -10.053 18.203 1.00 94.69 276 ASP A C 1
ATOM 2162 O O . ASP A 1 276 ? 3.297 -10.261 18.770 1.00 94.69 276 ASP A O 1
ATOM 2166 N N . TYR A 1 277 ? 4.709 -8.829 17.773 1.00 93.56 277 TYR A N 1
ATOM 2167 C CA . TYR A 1 277 ? 3.814 -7.665 17.821 1.00 93.56 277 TYR A CA 1
ATOM 2168 C C . TYR A 1 277 ? 2.609 -7.821 16.878 1.00 93.56 277 TYR A C 1
ATOM 2170 O O . TYR A 1 277 ? 1.459 -7.670 17.301 1.00 93.56 277 TYR A O 1
ATOM 2178 N N . ALA A 1 278 ? 2.860 -8.188 15.619 1.00 93.31 278 ALA A N 1
ATOM 2179 C CA . ALA A 1 278 ? 1.828 -8.429 14.616 1.00 93.31 278 ALA A CA 1
ATOM 2180 C C . ALA A 1 278 ? 0.863 -9.562 15.019 1.00 93.31 278 ALA A C 1
ATOM 2182 O O . ALA A 1 278 ? -0.343 -9.452 14.806 1.00 93.31 278 ALA A O 1
ATOM 2183 N N . GLU A 1 279 ? 1.367 -10.623 15.651 1.00 94.88 279 GLU A N 1
ATOM 2184 C CA . GLU A 1 279 ? 0.575 -11.745 16.161 1.00 94.88 279 GLU A CA 1
ATOM 2185 C C . GLU A 1 279 ? -0.257 -11.370 17.396 1.00 94.88 279 GLU A C 1
ATOM 2187 O O . GLU A 1 279 ? -1.388 -11.838 17.520 1.00 94.88 279 GLU A O 1
ATOM 2192 N N . MET A 1 280 ? 0.237 -10.510 18.298 1.00 93.25 280 MET A N 1
ATOM 2193 C CA . MET A 1 280 ? -0.588 -9.988 19.402 1.00 93.25 280 MET A CA 1
ATOM 2194 C C . MET A 1 280 ? -1.787 -9.191 18.881 1.00 93.25 280 MET A C 1
ATOM 2196 O O . MET A 1 280 ? -2.922 -9.462 19.273 1.00 93.25 280 MET A O 1
ATOM 2200 N N . ARG A 1 281 ? -1.558 -8.279 17.932 1.00 92.75 281 ARG A N 1
ATOM 2201 C CA . ARG A 1 281 ? -2.628 -7.483 17.307 1.00 92.75 281 ARG A CA 1
ATOM 2202 C C . ARG A 1 281 ? -3.552 -8.331 16.433 1.00 92.75 281 ARG A C 1
ATOM 2204 O O . ARG A 1 281 ? -4.758 -8.110 16.422 1.00 92.75 281 ARG A O 1
ATOM 2211 N N . GLY A 1 282 ? -3.015 -9.360 15.776 1.00 93.62 282 GLY A N 1
ATOM 2212 C CA . GLY A 1 282 ? -3.800 -10.370 15.065 1.00 93.62 282 GLY A CA 1
ATOM 2213 C C . GLY A 1 282 ? -4.734 -11.167 15.979 1.00 93.62 282 GLY A C 1
ATOM 2214 O O . GLY A 1 282 ? -5.870 -11.433 15.593 1.00 93.62 282 GLY A O 1
ATOM 2215 N N . ARG A 1 283 ? -4.302 -11.505 17.203 1.00 94.44 283 ARG A N 1
ATOM 2216 C CA . ARG A 1 283 ? -5.169 -12.150 18.206 1.00 94.44 283 ARG A CA 1
ATOM 2217 C C . ARG A 1 283 ? -6.271 -11.216 18.705 1.00 94.44 283 ARG A C 1
ATOM 2219 O O . ARG A 1 283 ? -7.407 -11.665 18.800 1.00 94.44 283 ARG A O 1
ATOM 2226 N N . ALA A 1 284 ? -5.971 -9.937 18.943 1.00 93.62 284 ALA A N 1
ATOM 2227 C CA . ALA A 1 284 ? -6.992 -8.940 19.280 1.00 93.62 284 ALA A CA 1
ATOM 2228 C C . ALA A 1 284 ? -8.038 -8.796 18.153 1.00 93.62 284 ALA A C 1
ATOM 2230 O O . ALA A 1 284 ? -9.236 -8.861 18.411 1.00 93.62 284 ALA A O 1
ATOM 2231 N N . GLY A 1 285 ? -7.595 -8.712 16.892 1.00 94.44 285 GLY A N 1
ATOM 2232 C CA . GLY A 1 285 ? -8.490 -8.703 15.727 1.00 94.44 285 GLY A CA 1
ATOM 2233 C C . GLY A 1 285 ? -9.338 -9.975 15.599 1.00 94.44 285 GLY A C 1
ATOM 2234 O O . GLY A 1 285 ? -10.528 -9.890 15.319 1.00 94.44 285 GLY A O 1
ATOM 2235 N N . MET A 1 286 ? -8.763 -11.153 15.859 1.00 95.38 286 MET A N 1
ATOM 2236 C CA . MET A 1 286 ? -9.518 -12.413 15.870 1.00 95.38 286 MET A CA 1
ATOM 2237 C C . MET A 1 286 ? -10.584 -12.438 16.973 1.00 95.38 286 MET A C 1
ATOM 2239 O O . MET A 1 286 ? -11.692 -12.905 16.723 1.00 95.38 286 MET A O 1
ATOM 2243 N N . GLN A 1 287 ? -10.280 -11.915 18.166 1.00 94.12 287 GLN A N 1
ATOM 2244 C CA . GLN A 1 287 ? -11.258 -11.824 19.250 1.00 94.12 287 GLN A CA 1
ATOM 2245 C C . GLN A 1 287 ? -12.426 -10.906 18.866 1.00 94.12 287 GLN A C 1
ATOM 2247 O O . GLN A 1 287 ? -13.571 -11.317 18.997 1.00 94.12 287 GLN A O 1
ATOM 2252 N N . LEU A 1 288 ? -12.152 -9.741 18.266 1.00 94.19 288 LEU A N 1
ATOM 2253 C CA . LEU A 1 288 ? -13.194 -8.846 17.744 1.00 94.19 288 LEU A CA 1
ATOM 2254 C C . LEU A 1 288 ? -14.111 -9.527 16.712 1.00 94.19 2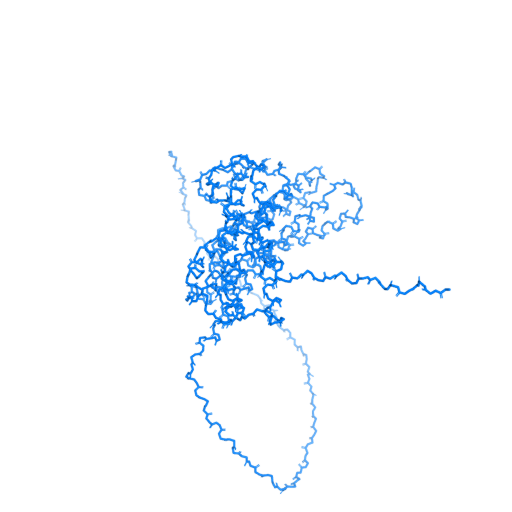88 LEU A C 1
ATOM 2256 O O . LEU A 1 288 ? -15.306 -9.250 16.691 1.00 94.19 288 LEU A O 1
ATOM 2260 N N . CYS A 1 289 ? -13.594 -10.441 15.882 1.00 94.88 289 CYS A N 1
ATOM 2261 C CA . CYS A 1 289 ? -14.426 -11.240 14.973 1.00 94.88 289 CYS A CA 1
ATOM 2262 C C . CYS A 1 289 ? -15.339 -12.236 15.712 1.00 94.88 289 CYS A C 1
ATOM 2264 O O . CYS A 1 289 ? -16.467 -12.458 15.274 1.00 94.88 289 CYS A O 1
ATOM 2266 N N . VAL A 1 290 ? -14.865 -12.842 16.807 1.00 93.94 290 VAL A N 1
ATOM 2267 C CA . VAL A 1 290 ? -15.665 -13.752 17.648 1.00 93.94 290 VAL A CA 1
ATOM 2268 C C . VAL A 1 290 ? -16.751 -12.974 18.394 1.00 93.94 290 VAL A C 1
ATOM 2270 O O . VAL A 1 290 ? -17.912 -13.376 18.370 1.00 93.94 290 VAL A O 1
ATOM 2273 N N . ASP A 1 291 ? -16.396 -11.830 18.977 1.00 90.38 291 ASP A N 1
ATOM 2274 C CA . ASP A 1 291 ? -17.319 -10.950 19.699 1.00 90.38 291 ASP A CA 1
ATOM 2275 C C . ASP A 1 291 ? -18.398 -10.393 18.743 1.00 90.38 291 ASP A C 1
ATOM 2277 O O . ASP A 1 291 ? -19.589 -10.395 19.057 1.00 90.38 291 ASP A O 1
ATOM 2281 N N . ALA A 1 292 ? -18.008 -10.005 17.521 1.00 91.75 292 ALA A N 1
ATOM 2282 C CA . ALA A 1 292 ? -18.937 -9.592 16.468 1.00 91.75 292 ALA A CA 1
ATOM 2283 C C . ALA A 1 292 ? -19.900 -10.716 16.049 1.00 91.75 292 ALA A C 1
ATOM 2285 O O . ALA A 1 292 ? -21.076 -10.445 15.808 1.00 91.75 292 ALA A O 1
ATOM 2286 N N . ALA A 1 293 ? -19.430 -11.967 15.970 1.00 91.69 293 ALA A N 1
ATOM 2287 C CA . ALA A 1 293 ? -20.283 -13.112 15.654 1.00 91.69 293 ALA A CA 1
ATOM 2288 C C . ALA A 1 293 ? -21.324 -13.366 16.757 1.00 91.69 293 ALA A C 1
ATOM 2290 O O . ALA A 1 293 ? -22.505 -13.514 16.444 1.00 91.69 293 ALA A O 1
ATOM 2291 N N . ALA A 1 294 ? -20.920 -13.315 18.032 1.00 89.62 294 ALA A N 1
ATOM 2292 C CA . ALA A 1 294 ? -21.837 -13.442 19.166 1.00 89.62 294 ALA A CA 1
ATOM 2293 C C . ALA A 1 294 ? -22.940 -12.364 19.136 1.00 89.62 294 ALA A C 1
ATOM 2295 O O . ALA A 1 294 ? -24.122 -12.688 19.222 1.00 89.62 294 ALA A O 1
ATOM 2296 N N . LEU A 1 295 ? -22.582 -11.099 18.889 1.00 86.19 295 LEU A N 1
ATOM 2297 C CA . LEU A 1 295 ? -23.549 -9.995 18.772 1.00 86.19 295 LEU A CA 1
ATOM 2298 C C . LEU A 1 295 ? -24.535 -10.149 17.598 1.00 86.19 295 LEU A C 1
ATOM 2300 O O . LEU A 1 295 ? -25.669 -9.666 17.673 1.00 86.19 295 LEU A O 1
ATOM 2304 N N . ILE A 1 296 ? -24.115 -10.796 16.505 1.00 87.44 296 ILE A N 1
ATOM 2305 C CA . ILE A 1 296 ? -24.990 -11.122 15.369 1.00 87.44 296 ILE A CA 1
ATOM 2306 C C . ILE A 1 296 ? -25.959 -12.253 15.747 1.00 87.44 296 ILE A C 1
ATOM 2308 O O . ILE A 1 296 ? -27.142 -12.162 15.419 1.00 87.44 296 ILE A O 1
ATOM 2312 N N . GLU A 1 297 ? -25.484 -13.287 16.448 1.00 86.94 297 GLU A N 1
ATOM 2313 C CA . GLU A 1 297 ? -26.300 -14.422 16.907 1.00 86.94 297 GLU A CA 1
ATOM 2314 C C . GLU A 1 297 ? -27.324 -14.023 17.982 1.00 86.94 297 GLU A C 1
ATOM 2316 O O . GLU A 1 297 ? -28.476 -14.456 17.926 1.00 86.94 297 GLU A O 1
ATOM 2321 N N . GLU A 1 298 ? -26.944 -13.154 18.922 1.00 84.44 298 GLU A N 1
ATOM 2322 C CA . GLU A 1 298 ? -27.833 -12.625 19.966 1.00 84.44 298 GLU A CA 1
ATOM 2323 C C . GLU A 1 298 ? -28.952 -11.732 19.405 1.00 84.44 298 GLU A C 1
ATOM 2325 O O . GLU A 1 298 ? -30.002 -11.573 20.032 1.00 84.44 298 GLU A O 1
ATOM 2330 N N . GLY A 1 299 ? -28.746 -11.125 18.230 1.00 74.06 299 GLY A N 1
ATOM 2331 C CA . GLY A 1 299 ? -29.739 -10.338 17.489 1.00 74.06 299 GLY A CA 1
ATOM 2332 C C . GLY A 1 299 ? -30.152 -8.998 18.122 1.00 74.06 299 GLY A C 1
ATOM 2333 O O . GLY A 1 299 ? -30.655 -8.124 17.411 1.00 74.06 299 GLY A O 1
ATOM 2334 N N . GLY A 1 300 ? -29.907 -8.793 19.421 1.00 67.44 300 GLY A N 1
ATOM 2335 C CA . GLY A 1 300 ? -30.269 -7.581 20.166 1.00 67.44 300 GLY A CA 1
ATOM 2336 C C . GLY A 1 300 ? -29.618 -6.300 19.634 1.00 67.44 300 GLY A C 1
ATOM 2337 O O . GLY A 1 300 ? -30.244 -5.243 19.665 1.00 67.44 300 GLY A O 1
ATOM 2338 N N . HIS A 1 301 ? -28.414 -6.414 19.063 1.00 68.19 301 HIS A N 1
ATOM 2339 C CA . HIS A 1 301 ? -27.590 -5.292 18.593 1.00 68.19 301 HIS A CA 1
ATOM 2340 C C . HIS A 1 301 ? -27.505 -5.174 17.059 1.00 68.19 301 HIS A C 1
ATOM 2342 O O . HIS A 1 301 ? -26.661 -4.461 16.511 1.00 68.19 301 HIS A O 1
ATOM 2348 N N . ALA A 1 302 ? -28.402 -5.839 16.321 1.00 62.81 302 ALA A N 1
ATOM 2349 C CA . ALA A 1 302 ? -28.356 -5.884 14.855 1.00 62.81 302 ALA A CA 1
ATOM 2350 C C . ALA A 1 302 ? -28.472 -4.503 14.166 1.00 62.81 302 ALA A C 1
ATOM 2352 O O . ALA A 1 302 ? -28.008 -4.341 13.036 1.00 62.81 302 ALA A O 1
ATOM 2353 N N . ARG A 1 303 ? -29.079 -3.508 14.832 1.00 62.78 303 ARG A N 1
ATOM 2354 C CA . ARG A 1 303 ? -29.252 -2.128 14.327 1.00 62.78 303 ARG A CA 1
ATOM 2355 C C . ARG A 1 303 ? -28.131 -1.166 14.722 1.00 62.78 303 ARG A C 1
ATOM 2357 O O . ARG A 1 303 ? -28.093 -0.055 14.208 1.00 62.78 303 ARG A O 1
ATOM 2364 N N . ASP A 1 304 ? -27.235 -1.591 15.604 1.00 71.56 304 ASP A N 1
ATOM 2365 C CA . ASP A 1 304 ? -26.280 -0.701 16.268 1.00 71.56 304 ASP A CA 1
ATOM 2366 C C . ASP A 1 304 ? -24.971 -0.537 15.478 1.00 71.56 304 ASP A C 1
ATOM 2368 O O . ASP A 1 304 ? -24.118 0.269 15.834 1.00 71.56 304 ASP A O 1
ATOM 2372 N N . HIS A 1 305 ? -24.800 -1.315 14.399 1.00 80.62 305 HIS A N 1
ATOM 2373 C CA . HIS A 1 305 ? -23.623 -1.349 13.511 1.00 80.62 305 HIS A CA 1
ATOM 2374 C C . HIS A 1 305 ? -22.262 -1.577 14.211 1.00 80.62 305 HIS A C 1
ATOM 2376 O O . HIS A 1 305 ? -21.209 -1.536 13.568 1.00 80.62 305 HIS A O 1
ATOM 2382 N N . LEU A 1 306 ? -22.281 -1.910 15.504 1.00 88.50 306 LEU A N 1
ATOM 2383 C CA . LEU A 1 306 ? -21.108 -2.195 16.323 1.00 88.50 306 LEU A CA 1
ATOM 2384 C C . LEU A 1 306 ? -20.298 -3.371 15.766 1.00 88.50 306 LEU A C 1
ATOM 2386 O O . LEU A 1 306 ? -19.095 -3.244 15.555 1.00 88.50 306 LEU A O 1
ATOM 2390 N N . TRP A 1 307 ? -20.970 -4.482 15.442 1.00 90.88 307 TRP A N 1
ATOM 2391 C CA . TRP A 1 307 ? -20.340 -5.672 14.859 1.00 90.88 307 TRP A CA 1
ATOM 2392 C C . TRP A 1 307 ? -19.623 -5.358 13.535 1.00 90.88 307 TRP A C 1
ATOM 2394 O O . TRP A 1 307 ? -18.553 -5.898 13.274 1.00 90.88 307 TRP A O 1
ATOM 2404 N N . ALA A 1 308 ? -20.151 -4.441 12.717 1.00 92.31 308 ALA A N 1
ATOM 2405 C CA . ALA A 1 308 ? -19.493 -4.028 11.477 1.00 92.31 308 ALA A CA 1
ATOM 2406 C C . ALA A 1 308 ? -18.214 -3.228 11.772 1.00 92.31 308 ALA A C 1
ATOM 2408 O O . ALA A 1 308 ? -17.176 -3.470 11.166 1.00 92.31 308 ALA A O 1
ATOM 2409 N N . THR A 1 309 ? -18.256 -2.352 12.778 1.00 93.38 309 THR A N 1
ATOM 2410 C CA . THR A 1 309 ? -17.100 -1.543 13.196 1.00 93.38 309 THR A CA 1
ATOM 2411 C C . THR A 1 309 ? -16.016 -2.398 13.880 1.00 93.38 309 THR A C 1
ATOM 2413 O O . THR A 1 309 ? -14.824 -2.135 13.714 1.00 93.38 309 THR A O 1
ATOM 2416 N N . MET A 1 310 ? -16.403 -3.474 14.580 1.00 95.25 310 MET A N 1
ATOM 2417 C CA . MET A 1 310 ? -15.485 -4.518 15.064 1.00 95.25 310 MET A CA 1
ATOM 2418 C C . MET A 1 310 ? -14.774 -5.232 13.910 1.00 95.25 310 MET A C 1
ATOM 2420 O O . MET A 1 310 ? -13.555 -5.397 13.957 1.00 95.25 310 MET A O 1
ATOM 2424 N N . LEU A 1 311 ? -15.514 -5.627 12.866 1.00 96.12 311 LEU A N 1
ATOM 2425 C CA . LEU A 1 311 ? -14.946 -6.275 11.681 1.00 96.12 311 LEU A CA 1
ATOM 2426 C C . LEU A 1 311 ? -14.023 -5.334 10.895 1.00 96.12 311 LEU A C 1
ATOM 2428 O O . LEU A 1 311 ? -12.962 -5.773 10.453 1.00 96.12 311 LEU A O 1
ATOM 2432 N N . ASP A 1 312 ? -14.361 -4.048 10.775 1.00 96.12 312 ASP A N 1
ATOM 2433 C CA . ASP A 1 312 ? -13.485 -3.046 10.155 1.00 96.12 312 ASP A CA 1
ATOM 2434 C C . ASP A 1 312 ? -12.147 -2.915 10.908 1.00 96.12 312 ASP A C 1
ATOM 2436 O O . ASP A 1 312 ? -11.072 -2.938 10.299 1.00 96.12 312 ASP A O 1
ATOM 2440 N N . LEU A 1 313 ? -12.192 -2.833 12.246 1.00 97.06 313 LEU A N 1
ATOM 2441 C CA . LEU A 1 313 ? -10.990 -2.803 13.083 1.00 97.06 313 LEU A CA 1
ATOM 2442 C C . LEU A 1 313 ? -10.180 -4.101 12.949 1.00 97.06 313 LEU A C 1
ATOM 2444 O O . LEU A 1 313 ? -8.969 -4.055 12.721 1.00 97.06 313 LEU A O 1
ATOM 2448 N N . ALA A 1 314 ? -10.833 -5.263 13.018 1.00 97.25 314 ALA A N 1
ATOM 2449 C CA . ALA A 1 314 ? -10.188 -6.559 12.826 1.00 97.25 314 ALA A CA 1
ATOM 2450 C C . ALA A 1 314 ? -9.524 -6.678 11.441 1.00 97.25 314 ALA A C 1
ATOM 2452 O O . ALA A 1 314 ? -8.411 -7.203 11.323 1.00 97.25 314 ALA A O 1
ATOM 2453 N N . GLN A 1 315 ? -10.153 -6.134 10.396 1.00 96.81 315 GLN A N 1
ATOM 2454 C CA . GLN A 1 315 ? -9.609 -6.086 9.042 1.00 96.81 315 GLN A CA 1
ATOM 2455 C C . GLN A 1 315 ? -8.398 -5.143 8.936 1.00 96.81 315 GLN A C 1
ATOM 2457 O O . GLN A 1 315 ? -7.420 -5.494 8.267 1.00 96.81 315 GLN A O 1
ATOM 2462 N N . ALA A 1 316 ? -8.407 -3.990 9.613 1.00 96.12 316 ALA A N 1
ATOM 2463 C CA . ALA A 1 316 ? -7.259 -3.080 9.675 1.00 96.12 316 ALA A CA 1
ATOM 2464 C C . ALA A 1 316 ? -6.058 -3.711 10.411 1.00 96.12 316 ALA A C 1
ATOM 2466 O O . ALA A 1 316 ? -4.928 -3.667 9.915 1.00 96.12 316 ALA A O 1
ATOM 2467 N N . LEU A 1 317 ? -6.306 -4.378 11.545 1.00 96.06 317 LEU A N 1
ATOM 2468 C CA . LEU A 1 317 ? -5.291 -5.135 12.290 1.00 96.06 317 LEU A CA 1
ATOM 2469 C C . LEU A 1 317 ? -4.720 -6.294 11.453 1.00 96.06 317 LEU A C 1
ATOM 2471 O O . LEU A 1 317 ? -3.510 -6.533 11.464 1.00 96.06 317 LEU A O 1
ATOM 2475 N N . THR A 1 318 ? -5.570 -6.973 10.677 1.00 95.56 318 THR A N 1
ATOM 2476 C CA . THR A 1 318 ? -5.172 -8.073 9.784 1.00 95.56 318 THR A CA 1
ATOM 2477 C C . THR A 1 318 ? -4.331 -7.589 8.595 1.00 95.56 318 THR A C 1
ATOM 2479 O O . THR A 1 318 ? -3.309 -8.208 8.305 1.00 95.56 318 THR A O 1
ATOM 2482 N N . ASP A 1 319 ? -4.682 -6.465 7.952 1.00 93.19 319 ASP A N 1
ATOM 2483 C CA . ASP A 1 319 ? -3.869 -5.844 6.883 1.00 93.19 319 ASP A CA 1
ATOM 2484 C C . ASP A 1 319 ? -2.466 -5.476 7.388 1.00 93.19 319 ASP A C 1
ATOM 2486 O O . ASP A 1 319 ? -1.465 -5.756 6.725 1.00 93.19 319 ASP A O 1
ATOM 2490 N N . GLN A 1 320 ? -2.372 -4.897 8.590 1.00 91.69 320 GLN A N 1
ATOM 2491 C CA . GLN A 1 320 ? -1.081 -4.549 9.180 1.00 91.69 320 GLN A CA 1
ATOM 2492 C C . GLN A 1 320 ? -0.264 -5.790 9.564 1.00 91.69 320 GLN A C 1
ATOM 2494 O O . GLN A 1 320 ? 0.941 -5.819 9.304 1.00 91.69 320 GLN A O 1
ATOM 2499 N N . ARG A 1 321 ? -0.897 -6.833 10.124 1.00 93.62 321 ARG A N 1
ATOM 2500 C CA . ARG A 1 321 ? -0.229 -8.113 10.411 1.00 93.62 321 ARG A CA 1
ATOM 2501 C C . ARG A 1 321 ? 0.334 -8.743 9.142 1.00 93.62 321 ARG A C 1
ATOM 2503 O O . ARG A 1 321 ? 1.517 -9.077 9.121 1.00 93.62 321 ARG A O 1
ATOM 2510 N N . GLN A 1 322 ? -0.479 -8.867 8.093 1.00 93.12 322 GLN A N 1
ATOM 2511 C CA . GLN A 1 322 ? -0.053 -9.473 6.832 1.00 93.12 322 GLN A CA 1
ATOM 2512 C C . GLN A 1 322 ? 1.130 -8.706 6.228 1.00 93.12 322 GLN A C 1
ATOM 2514 O O . GLN A 1 322 ? 2.152 -9.307 5.917 1.00 93.12 322 GLN A O 1
ATOM 2519 N N . ALA A 1 323 ? 1.061 -7.372 6.194 1.00 90.06 323 ALA A N 1
ATOM 2520 C CA . ALA A 1 323 ? 2.138 -6.538 5.666 1.00 90.06 323 ALA A CA 1
ATOM 2521 C C . ALA A 1 323 ? 3.470 -6.661 6.433 1.00 90.06 323 ALA A C 1
ATOM 2523 O O . ALA A 1 323 ? 4.537 -6.557 5.826 1.00 90.06 323 ALA A O 1
ATOM 2524 N N . ILE A 1 324 ? 3.433 -6.875 7.755 1.00 90.81 324 ILE A N 1
ATOM 2525 C CA . ILE A 1 324 ? 4.639 -7.141 8.559 1.00 90.81 324 ILE A CA 1
ATOM 2526 C C . ILE A 1 324 ? 5.191 -8.539 8.249 1.00 90.81 324 ILE A C 1
ATOM 2528 O O . ILE A 1 324 ? 6.400 -8.698 8.065 1.00 90.81 324 ILE A O 1
ATOM 2532 N N . VAL A 1 325 ? 4.316 -9.546 8.160 1.00 90.81 325 VAL A N 1
ATOM 2533 C CA . VAL A 1 325 ? 4.693 -10.933 7.855 1.00 90.81 325 VAL A CA 1
ATOM 2534 C C . VAL A 1 325 ? 5.319 -11.042 6.462 1.00 90.81 325 VAL A C 1
ATOM 2536 O O . VAL A 1 325 ? 6.409 -11.601 6.345 1.00 90.81 325 VAL A O 1
ATOM 2539 N N . ASP A 1 326 ? 4.702 -10.455 5.435 1.00 89.00 326 ASP A N 1
ATOM 2540 C CA . ASP A 1 326 ? 5.208 -10.457 4.056 1.00 89.00 326 ASP A CA 1
ATOM 2541 C C . ASP A 1 326 ? 6.611 -9.842 3.987 1.00 89.00 326 ASP A C 1
ATOM 2543 O O . ASP A 1 326 ? 7.556 -10.466 3.499 1.00 89.00 326 ASP A O 1
ATOM 2547 N N . MET A 1 327 ? 6.786 -8.651 4.570 1.00 86.44 327 MET A N 1
ATOM 2548 C CA . MET A 1 327 ? 8.075 -7.957 4.637 1.00 86.44 327 MET A CA 1
ATOM 2549 C C . MET A 1 327 ? 9.155 -8.810 5.330 1.00 86.44 327 MET A C 1
ATOM 2551 O O . MET A 1 327 ? 10.296 -8.894 4.862 1.00 86.44 327 MET A O 1
ATOM 2555 N N . CYS A 1 328 ? 8.795 -9.511 6.410 1.00 86.75 328 CYS A N 1
ATOM 2556 C CA . CYS A 1 328 ? 9.700 -10.435 7.090 1.00 86.75 328 CYS A CA 1
ATOM 2557 C C . CYS A 1 328 ? 10.068 -11.650 6.223 1.00 86.75 328 CYS A C 1
ATOM 2559 O O . CYS A 1 328 ? 11.228 -12.080 6.261 1.00 86.75 328 CYS A O 1
ATOM 2561 N N . GLN A 1 329 ? 9.125 -12.191 5.442 1.00 84.44 329 GLN A N 1
ATOM 2562 C CA . GLN A 1 329 ? 9.345 -13.327 4.539 1.00 84.44 329 GLN A CA 1
ATOM 2563 C C . GLN A 1 329 ? 10.248 -12.962 3.353 1.00 84.44 329 GLN A C 1
ATOM 2565 O O . GLN A 1 329 ? 11.221 -13.679 3.099 1.00 84.44 329 GLN A O 1
ATOM 2570 N N . PHE A 1 330 ? 10.006 -11.829 2.681 1.00 73.31 330 PHE A N 1
ATOM 2571 C CA . PHE A 1 330 ? 10.852 -11.350 1.577 1.00 73.31 330 PHE A CA 1
ATOM 2572 C C . PHE A 1 330 ? 12.317 -11.203 2.008 1.00 73.31 330 PHE A C 1
ATOM 2574 O O . PHE A 1 330 ? 13.223 -11.723 1.355 1.00 73.31 330 PHE A O 1
ATOM 2581 N N . ALA A 1 331 ? 12.557 -10.618 3.184 1.00 61.16 331 ALA A N 1
ATOM 2582 C CA . ALA A 1 331 ? 13.895 -10.501 3.761 1.00 61.16 331 ALA A CA 1
ATOM 2583 C C . ALA A 1 331 ? 14.531 -11.848 4.200 1.00 61.16 331 ALA A C 1
ATOM 2585 O O . ALA A 1 331 ? 15.605 -11.836 4.802 1.00 61.16 331 ALA A O 1
ATOM 2586 N N . VAL A 1 332 ? 13.872 -13.008 4.038 1.00 58.38 332 VAL A N 1
ATOM 2587 C CA . VAL A 1 332 ? 14.503 -14.345 4.163 1.00 58.38 332 VAL A CA 1
ATOM 2588 C C . VAL A 1 332 ? 14.905 -14.874 2.789 1.00 58.38 332 VAL A C 1
ATOM 2590 O O . VAL A 1 332 ? 16.049 -15.295 2.616 1.00 58.38 332 VAL A O 1
ATOM 2593 N N . GLN A 1 333 ? 13.968 -14.863 1.837 1.00 57.75 333 GLN A N 1
ATOM 2594 C CA . GLN A 1 333 ? 14.111 -15.538 0.543 1.00 57.75 333 GLN A CA 1
ATOM 2595 C C . GLN A 1 333 ? 15.324 -15.008 -0.234 1.00 57.75 333 GLN A C 1
ATOM 2597 O O . GLN A 1 333 ? 16.195 -15.788 -0.623 1.00 57.75 333 GLN A O 1
ATOM 2602 N N . ASP A 1 334 ? 15.462 -13.685 -0.344 1.00 53.31 334 ASP A N 1
ATOM 2603 C CA . ASP A 1 334 ? 16.581 -13.068 -1.066 1.00 53.31 334 ASP A CA 1
ATOM 2604 C C . ASP A 1 334 ? 17.938 -13.332 -0.397 1.00 53.31 334 ASP A C 1
ATOM 2606 O O . ASP A 1 334 ? 18.926 -13.599 -1.082 1.00 53.31 334 ASP A O 1
ATOM 2610 N N . ARG A 1 335 ? 18.005 -13.353 0.942 1.00 52.69 335 ARG A N 1
ATOM 2611 C CA . ARG A 1 335 ? 19.264 -13.632 1.653 1.00 52.69 335 ARG A CA 1
ATOM 2612 C C . ARG A 1 335 ? 19.718 -15.082 1.474 1.00 52.69 335 ARG A C 1
ATOM 2614 O O . ARG A 1 335 ? 20.920 -15.331 1.408 1.00 52.69 335 ARG A O 1
ATOM 2621 N N . GLN A 1 336 ? 18.787 -16.032 1.365 1.00 54.94 336 GLN A N 1
ATOM 2622 C CA . GLN A 1 336 ? 19.108 -17.429 1.046 1.00 54.94 336 GLN A CA 1
ATOM 2623 C C . GLN A 1 336 ? 19.584 -17.584 -0.406 1.00 54.94 336 GLN A C 1
ATOM 2625 O O . GLN A 1 336 ? 20.571 -18.278 -0.646 1.00 54.94 336 GLN A O 1
ATOM 2630 N N . LEU A 1 337 ? 18.954 -16.886 -1.358 1.00 49.41 337 LEU A N 1
ATOM 2631 C CA . LEU A 1 337 ? 19.376 -16.870 -2.765 1.00 49.41 337 LEU A CA 1
ATOM 2632 C C . LEU A 1 337 ? 20.771 -16.242 -2.945 1.00 49.41 337 LEU A C 1
ATOM 2634 O O . LEU A 1 337 ? 21.609 -16.795 -3.658 1.00 49.41 337 LEU A O 1
ATOM 2638 N N . ILE A 1 338 ? 21.063 -15.139 -2.249 1.00 47.97 338 ILE A N 1
ATOM 2639 C CA . ILE A 1 338 ? 22.389 -14.500 -2.258 1.00 47.97 338 ILE A CA 1
ATOM 2640 C C . ILE A 1 338 ? 23.423 -15.373 -1.526 1.00 47.97 338 ILE A C 1
ATOM 2642 O O . ILE A 1 338 ? 24.536 -15.542 -2.017 1.00 47.97 338 ILE A O 1
ATOM 2646 N N . GLY A 1 339 ? 23.062 -15.985 -0.394 1.00 41.25 339 GLY A N 1
ATOM 2647 C CA . GLY A 1 339 ? 23.937 -16.908 0.339 1.00 41.25 339 GLY A CA 1
ATOM 2648 C C . GLY A 1 339 ? 24.338 -18.137 -0.483 1.00 41.25 339 GLY A C 1
ATOM 2649 O O . GLY A 1 339 ? 25.497 -18.544 -0.444 1.00 41.25 339 GLY A O 1
ATOM 2650 N N . ALA A 1 340 ? 23.418 -18.677 -1.288 1.00 40.44 340 ALA A N 1
ATOM 2651 C CA . ALA A 1 340 ? 23.709 -19.752 -2.236 1.00 40.44 340 ALA A CA 1
ATOM 2652 C C . ALA A 1 340 ? 24.622 -19.294 -3.391 1.00 40.44 340 ALA A C 1
ATOM 2654 O O . ALA A 1 340 ? 25.494 -20.048 -3.814 1.00 40.44 340 ALA A O 1
ATOM 2655 N N . ALA A 1 341 ? 24.475 -18.053 -3.869 1.00 39.16 341 ALA A N 1
ATOM 2656 C CA . ALA A 1 341 ? 25.331 -17.480 -4.913 1.00 39.16 341 ALA A CA 1
ATOM 2657 C C . ALA A 1 341 ? 26.756 -17.126 -4.432 1.00 39.16 341 ALA A C 1
ATOM 2659 O O . ALA A 1 341 ? 27.668 -17.018 -5.249 1.00 39.16 341 ALA A O 1
ATOM 2660 N N . VAL A 1 342 ? 26.960 -16.957 -3.119 1.00 37.75 342 VAL A N 1
ATOM 2661 C CA . VAL A 1 342 ? 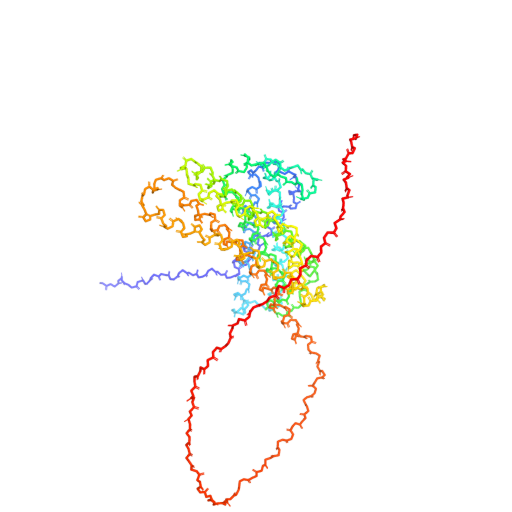28.266 -16.669 -2.488 1.00 37.75 342 VAL A CA 1
ATOM 2662 C C . VAL A 1 342 ? 28.997 -17.955 -2.047 1.00 37.75 342 VAL A C 1
ATOM 2664 O O . VAL A 1 342 ? 30.107 -17.898 -1.517 1.00 37.75 342 VAL A O 1
ATOM 2667 N N . ALA A 1 343 ? 28.442 -19.141 -2.327 1.00 36.19 343 ALA A N 1
ATOM 2668 C CA . ALA A 1 343 ? 29.167 -20.403 -2.197 1.00 36.19 343 ALA A CA 1
ATOM 2669 C C . ALA A 1 343 ? 30.351 -20.447 -3.190 1.00 36.19 343 ALA A C 1
ATOM 2671 O O . ALA A 1 343 ? 30.183 -20.684 -4.385 1.00 36.19 343 ALA A O 1
ATOM 2672 N N . SER A 1 344 ? 31.557 -20.182 -2.676 1.00 29.38 344 SER A N 1
ATOM 2673 C CA . SER A 1 344 ? 32.805 -20.097 -3.447 1.00 29.38 344 SER A CA 1
ATOM 2674 C C . SER A 1 344 ? 33.083 -21.374 -4.267 1.00 29.38 344 SER A C 1
ATOM 2676 O O . SER A 1 344 ? 32.875 -22.474 -3.747 1.00 29.38 344 SER A O 1
ATOM 2678 N N . PRO A 1 345 ? 33.617 -21.282 -5.505 1.00 36.94 345 PRO A N 1
ATOM 2679 C CA . PRO A 1 345 ? 33.855 -22.431 -6.392 1.00 36.94 345 PRO A CA 1
ATOM 2680 C C . PRO A 1 345 ? 35.026 -23.353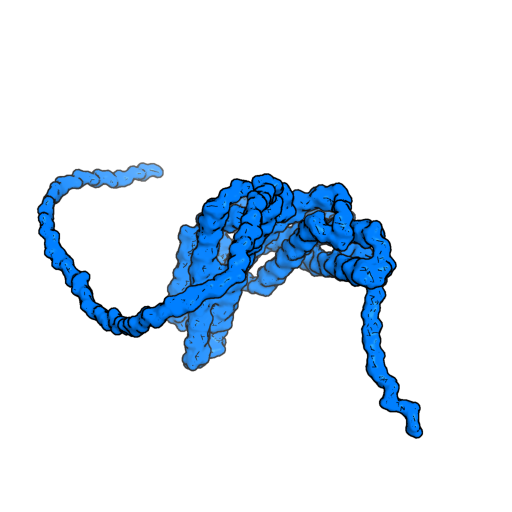 -5.976 1.00 36.94 345 PRO A C 1
ATOM 2682 O O . PRO A 1 345 ? 35.552 -24.098 -6.801 1.00 36.94 345 PRO A O 1
ATOM 2685 N N . GLU A 1 346 ? 35.426 -23.352 -4.702 1.00 34.38 346 GLU A N 1
ATOM 2686 C CA . GLU A 1 346 ? 36.497 -24.192 -4.143 1.00 34.38 346 GLU A CA 1
ATOM 2687 C C . GLU A 1 346 ? 35.975 -25.358 -3.285 1.00 34.38 346 GLU A C 1
ATOM 2689 O O . GLU A 1 346 ? 36.514 -25.687 -2.231 1.00 34.38 346 GLU A O 1
ATOM 2694 N N . GLN A 1 347 ? 34.966 -26.070 -3.788 1.00 35.34 347 GLN A N 1
ATOM 2695 C CA . GLN A 1 347 ? 34.792 -27.488 -3.463 1.00 35.34 347 GLN A CA 1
ATOM 2696 C C . GLN A 1 347 ? 34.806 -28.320 -4.741 1.00 35.34 347 GLN A C 1
ATOM 2698 O O . GLN A 1 347 ? 33.790 -28.790 -5.249 1.00 35.34 347 GLN A O 1
ATOM 2703 N N . ARG A 1 348 ? 36.029 -28.520 -5.248 1.00 26.73 348 ARG A N 1
ATOM 2704 C CA . ARG A 1 348 ? 36.354 -29.583 -6.202 1.00 26.73 348 ARG A CA 1
ATOM 2705 C C . ARG A 1 348 ? 35.796 -30.897 -5.634 1.00 26.73 348 ARG A C 1
ATOM 2707 O O . ARG A 1 348 ? 36.190 -31.250 -4.520 1.00 26.73 348 ARG A O 1
ATOM 2714 N N . PRO A 1 349 ? 34.906 -31.621 -6.336 1.00 31.75 349 PRO A N 1
ATOM 2715 C CA . PRO A 1 349 ? 34.366 -32.861 -5.803 1.00 31.75 349 PRO A CA 1
ATOM 2716 C C . PRO A 1 349 ? 35.521 -33.837 -5.593 1.00 31.75 349 PRO A C 1
ATOM 2718 O O . PRO A 1 349 ? 36.243 -34.171 -6.536 1.00 31.75 349 PRO A O 1
ATOM 2721 N N . ALA A 1 350 ? 35.718 -34.267 -4.347 1.00 29.98 350 ALA A N 1
ATOM 2722 C CA . ALA A 1 350 ? 36.642 -35.345 -4.047 1.00 29.98 350 ALA A CA 1
ATOM 2723 C C . ALA A 1 350 ? 36.145 -36.590 -4.788 1.00 29.98 350 ALA A C 1
ATOM 2725 O O . ALA A 1 350 ? 35.021 -37.040 -4.563 1.00 29.98 350 ALA A O 1
ATOM 2726 N N . SER A 1 351 ? 36.966 -37.104 -5.704 1.00 32.25 351 SER A N 1
ATOM 2727 C CA . SER A 1 351 ? 36.634 -38.254 -6.537 1.00 32.25 351 SER A CA 1
ATOM 2728 C C . SER A 1 351 ? 36.364 -39.483 -5.671 1.00 32.25 351 SER A C 1
ATOM 2730 O O . SER A 1 351 ? 37.289 -40.206 -5.304 1.00 32.25 351 SER A O 1
ATOM 2732 N N . LEU A 1 352 ? 35.091 -39.741 -5.368 1.00 30.92 352 LEU A N 1
ATOM 2733 C CA . LEU A 1 352 ? 34.650 -41.021 -4.833 1.00 30.92 352 LEU A CA 1
ATOM 2734 C C . LEU A 1 352 ? 34.729 -42.045 -5.963 1.00 30.92 352 LEU A C 1
ATOM 2736 O O . LEU A 1 352 ? 33.806 -42.203 -6.759 1.00 30.92 352 LEU A O 1
ATOM 2740 N N . THR A 1 353 ? 35.871 -42.722 -6.041 1.00 28.73 353 THR A N 1
ATOM 2741 C CA . THR A 1 353 ? 36.059 -43.920 -6.852 1.00 28.73 353 THR A CA 1
ATOM 2742 C C . THR A 1 353 ? 35.071 -44.991 -6.402 1.00 28.73 353 THR A C 1
ATOM 2744 O O . THR A 1 353 ? 35.270 -45.662 -5.391 1.00 28.73 353 THR A O 1
ATOM 2747 N N . THR A 1 354 ? 34.000 -45.172 -7.173 1.00 27.41 354 THR A N 1
ATOM 2748 C CA . THR A 1 354 ? 33.052 -46.278 -7.023 1.00 27.41 354 THR A CA 1
ATOM 2749 C C . THR A 1 354 ? 33.738 -47.599 -7.370 1.00 27.41 354 THR A C 1
ATOM 2751 O O . THR A 1 354 ? 33.720 -48.061 -8.510 1.00 27.41 354 THR A O 1
ATOM 2754 N N . SER A 1 355 ? 34.352 -48.231 -6.373 1.00 28.69 355 SER A N 1
ATOM 2755 C CA . SER A 1 355 ? 34.796 -49.619 -6.452 1.00 28.69 355 SER A CA 1
ATOM 2756 C C . SER A 1 355 ? 33.586 -50.550 -6.332 1.00 28.69 355 SER A C 1
ATOM 2758 O O . SER A 1 355 ? 33.003 -50.720 -5.264 1.00 28.69 355 SER A O 1
ATOM 2760 N N . VAL A 1 356 ? 33.196 -51.156 -7.454 1.00 32.31 356 VAL A N 1
ATOM 2761 C CA . VAL A 1 356 ? 32.151 -52.187 -7.512 1.00 32.31 356 VAL A CA 1
ATOM 2762 C C . VAL A 1 356 ? 32.728 -53.535 -7.058 1.00 32.31 356 VAL A C 1
ATOM 2764 O O . VAL A 1 356 ? 33.694 -53.996 -7.665 1.00 32.31 356 VAL A O 1
ATOM 2767 N N . PRO A 1 357 ? 32.127 -54.225 -6.071 1.00 30.14 357 PRO A N 1
ATOM 2768 C CA . PRO A 1 357 ? 32.365 -55.644 -5.836 1.00 30.14 357 PRO A CA 1
ATOM 2769 C C . PRO A 1 357 ? 31.374 -56.479 -6.657 1.00 30.14 357 PRO A C 1
ATOM 2771 O O . PRO A 1 357 ? 30.158 -56.396 -6.475 1.00 30.14 357 PRO A O 1
ATOM 2774 N N . THR A 1 358 ? 31.901 -57.294 -7.566 1.00 29.22 358 THR A N 1
ATOM 2775 C CA . THR A 1 358 ? 31.133 -58.200 -8.429 1.00 29.22 358 THR A CA 1
ATOM 2776 C C . THR A 1 358 ? 30.416 -59.288 -7.622 1.00 29.22 358 THR A C 1
ATOM 2778 O O . THR A 1 358 ? 30.981 -59.873 -6.698 1.00 29.22 358 THR A O 1
ATOM 2781 N N . THR A 1 359 ? 29.182 -59.614 -8.002 1.00 28.88 359 THR A N 1
ATOM 2782 C CA . THR A 1 359 ? 28.391 -60.694 -7.397 1.00 28.88 359 THR A CA 1
ATOM 2783 C C . THR A 1 359 ? 28.949 -62.086 -7.725 1.00 28.88 359 THR A C 1
ATOM 2785 O O . THR A 1 359 ? 29.181 -62.419 -8.884 1.00 28.88 359 THR A O 1
ATOM 2788 N N . SER A 1 360 ? 29.075 -62.957 -6.717 1.00 29.28 360 SER A N 1
ATOM 2789 C CA . SER A 1 360 ? 29.069 -64.418 -6.905 1.00 29.28 360 SER A CA 1
ATOM 2790 C C . SER A 1 360 ? 28.465 -65.134 -5.679 1.00 29.28 360 SER A C 1
ATOM 2792 O O . SER A 1 360 ? 28.251 -64.521 -4.634 1.00 29.28 360 SER A O 1
ATOM 2794 N N . ALA A 1 361 ? 28.042 -66.390 -5.849 1.00 28.94 361 ALA A N 1
ATOM 2795 C CA . ALA A 1 361 ? 27.012 -67.038 -5.022 1.00 28.94 361 ALA A CA 1
ATOM 2796 C C . ALA A 1 361 ? 27.530 -67.799 -3.778 1.00 28.94 361 ALA A C 1
ATOM 2798 O O . ALA A 1 361 ? 28.638 -68.325 -3.791 1.00 28.94 361 ALA A O 1
ATOM 2799 N N . GLY A 1 362 ? 26.683 -67.983 -2.744 1.00 23.55 362 GLY A N 1
ATOM 2800 C CA . GLY A 1 362 ? 27.064 -68.806 -1.576 1.00 23.55 362 GLY A CA 1
ATOM 2801 C C . GLY A 1 362 ? 26.071 -68.978 -0.405 1.00 23.55 362 GLY A C 1
ATOM 2802 O O . GLY A 1 362 ? 26.375 -68.560 0.697 1.00 23.55 362 GLY A O 1
ATOM 2803 N N . LYS A 1 363 ? 24.922 -69.639 -0.630 1.00 26.81 363 LYS A N 1
ATOM 2804 C CA . LYS A 1 363 ? 24.108 -70.458 0.325 1.00 26.81 363 LYS A CA 1
ATOM 2805 C C . LYS A 1 363 ? 23.975 -70.088 1.838 1.00 26.81 363 LYS A C 1
ATOM 2807 O O . LYS A 1 363 ? 24.905 -70.262 2.606 1.00 26.81 363 LYS A O 1
ATOM 2812 N N . SER A 1 364 ? 22.705 -69.959 2.275 1.00 25.19 364 SER A N 1
ATOM 2813 C CA . SER A 1 364 ? 22.104 -70.507 3.531 1.00 25.19 364 SER A CA 1
ATOM 2814 C C . SER A 1 364 ? 22.665 -70.054 4.905 1.00 25.19 364 SER A C 1
ATOM 2816 O O . SER A 1 364 ? 23.783 -70.388 5.268 1.00 25.19 364 SER A O 1
ATOM 2818 N N . SER A 1 365 ? 21.864 -69.508 5.837 1.00 27.19 365 SER A N 1
ATOM 2819 C CA . SER A 1 365 ? 20.945 -70.323 6.671 1.00 27.19 365 SER A CA 1
ATOM 2820 C C . SER A 1 365 ? 20.010 -69.513 7.602 1.00 27.19 365 SER A C 1
ATOM 2822 O O . SER A 1 365 ? 20.289 -68.386 7.987 1.00 27.19 365 SER A O 1
ATOM 2824 N N . ARG A 1 366 ? 18.902 -70.163 7.991 1.00 29.00 366 ARG A N 1
ATOM 2825 C CA . ARG A 1 366 ? 17.814 -69.754 8.915 1.00 29.00 366 ARG A CA 1
ATOM 2826 C C . ARG A 1 366 ? 18.236 -69.092 10.245 1.00 29.00 366 ARG A C 1
ATOM 2828 O O . ARG A 1 366 ? 19.099 -69.635 10.922 1.00 29.00 366 ARG A O 1
ATOM 2835 N N . SER A 1 367 ? 17.420 -68.138 10.732 1.00 27.97 367 SER A N 1
ATOM 2836 C CA . SER A 1 367 ? 16.577 -68.225 11.966 1.00 27.97 367 SER A CA 1
ATOM 2837 C C . SER A 1 367 ? 16.361 -66.835 12.615 1.00 27.97 367 SER A C 1
ATOM 2839 O O . SER A 1 367 ? 17.271 -66.028 12.568 1.00 27.97 367 SER A O 1
ATOM 2841 N N . ARG A 1 368 ? 15.317 -66.458 13.370 1.00 32.44 368 ARG A N 1
ATOM 2842 C CA . ARG A 1 368 ? 13.861 -66.705 13.477 1.00 32.44 368 ARG A CA 1
ATOM 2843 C C . ARG A 1 368 ? 13.410 -65.912 14.732 1.00 32.44 368 ARG A C 1
ATOM 2845 O O . ARG A 1 368 ? 14.024 -66.061 15.778 1.00 32.44 368 ARG A O 1
ATOM 2852 N N . LYS A 1 369 ? 12.256 -65.233 14.655 1.00 28.41 369 LYS A N 1
ATOM 2853 C CA . LYS A 1 369 ? 11.303 -64.954 15.766 1.00 28.41 369 LYS A CA 1
ATOM 2854 C C . LYS A 1 369 ? 11.532 -63.809 16.806 1.00 28.41 369 LYS A C 1
ATOM 2856 O O . LYS A 1 369 ? 12.184 -63.977 17.823 1.00 28.41 369 LYS A O 1
ATOM 2861 N N . THR A 1 370 ? 10.685 -62.778 16.651 1.00 27.11 370 THR A N 1
ATOM 2862 C CA . THR A 1 370 ? 9.663 -62.274 17.621 1.00 27.11 370 THR A CA 1
ATOM 2863 C C . THR A 1 370 ? 10.005 -61.580 18.957 1.00 27.11 370 THR A C 1
ATOM 2865 O O . THR A 1 370 ? 10.409 -62.240 19.905 1.00 27.11 370 THR A O 1
ATOM 2868 N N . ARG A 1 371 ? 9.451 -60.351 19.083 1.00 28.84 371 ARG A N 1
ATOM 2869 C CA . ARG A 1 371 ? 8.302 -59.945 19.956 1.00 28.84 371 ARG A CA 1
ATOM 2870 C C . ARG A 1 371 ? 8.556 -58.860 21.019 1.00 28.84 371 ARG A C 1
ATOM 2872 O O . ARG A 1 371 ? 9.018 -59.124 22.118 1.00 28.84 371 ARG A O 1
ATOM 2879 N N . THR A 1 372 ? 8.057 -57.671 20.683 1.00 31.31 372 THR A N 1
ATOM 2880 C CA . THR A 1 372 ? 7.107 -56.828 21.441 1.00 31.31 372 THR A CA 1
ATOM 2881 C C . THR A 1 372 ? 6.961 -57.033 22.959 1.00 31.31 372 THR A C 1
ATOM 2883 O O . THR A 1 372 ? 6.371 -58.030 23.386 1.00 31.31 372 THR A O 1
ATOM 2886 N N . ARG A 1 373 ? 7.255 -55.978 23.738 1.00 26.48 373 ARG A N 1
ATOM 2887 C CA . ARG A 1 373 ? 6.364 -55.482 24.813 1.00 26.48 373 ARG A CA 1
ATOM 2888 C C . ARG A 1 373 ? 6.772 -54.098 25.350 1.00 26.48 373 ARG A C 1
ATOM 2890 O O . ARG A 1 373 ? 7.885 -53.933 25.829 1.00 26.48 373 ARG A O 1
ATOM 2897 N N . THR A 1 374 ? 5.831 -53.155 25.347 1.00 36.84 374 THR A N 1
ATOM 2898 C CA . THR A 1 374 ? 5.664 -52.147 26.415 1.00 36.84 374 THR A CA 1
ATOM 2899 C C . THR A 1 374 ? 5.019 -52.817 27.645 1.00 36.84 374 THR A C 1
ATOM 2901 O O . THR A 1 374 ? 4.415 -53.890 27.492 1.00 36.84 374 THR A O 1
ATOM 2904 N N . PRO A 1 375 ? 5.198 -52.273 28.867 1.00 38.69 375 PRO A N 1
ATOM 2905 C CA . PRO A 1 375 ? 4.129 -51.431 29.439 1.00 38.69 375 PRO A CA 1
ATOM 2906 C C . PRO A 1 375 ? 4.568 -50.276 30.384 1.00 38.69 375 PRO A C 1
ATOM 2908 O O . PRO A 1 375 ? 5.530 -50.394 31.132 1.00 38.69 375 PRO A O 1
ATOM 2911 N N . ASP A 1 376 ? 3.797 -49.185 30.321 1.00 27.05 376 ASP A N 1
ATOM 2912 C CA . ASP A 1 376 ? 3.242 -48.298 31.374 1.00 27.05 376 ASP A CA 1
ATOM 2913 C C . ASP A 1 376 ? 3.862 -48.050 32.781 1.00 27.05 376 ASP A C 1
ATOM 2915 O O . ASP A 1 376 ? 4.105 -48.979 33.543 1.00 27.05 376 ASP A O 1
ATOM 2919 N N . VAL A 1 377 ? 3.818 -46.748 33.167 1.00 27.66 377 VAL A N 1
ATOM 2920 C CA . VAL A 1 377 ? 3.426 -46.166 34.496 1.00 27.66 377 VAL A CA 1
ATOM 2921 C C . VAL A 1 377 ? 4.410 -46.389 35.686 1.00 27.66 377 VAL A C 1
ATOM 2923 O O . VAL A 1 377 ? 4.883 -47.487 35.918 1.00 27.66 377 VAL A O 1
ATOM 2926 N N . SER A 1 378 ? 4.804 -45.421 36.544 1.00 28.09 378 SER A N 1
ATOM 2927 C CA . SER A 1 378 ? 4.075 -44.290 37.173 1.00 28.09 378 SER A CA 1
ATOM 2928 C C . SER A 1 378 ? 4.974 -43.152 37.733 1.00 28.09 378 SER A C 1
ATOM 2930 O O . SER A 1 378 ? 6.171 -43.310 37.944 1.00 28.09 378 SER A O 1
ATOM 2932 N N . SER A 1 379 ? 4.313 -42.024 38.033 1.00 26.66 379 SER A N 1
ATOM 2933 C CA . SER A 1 379 ? 4.662 -40.831 38.843 1.00 26.66 379 SER A CA 1
ATOM 2934 C C . SER A 1 379 ? 5.716 -40.884 39.970 1.00 26.66 379 SER A C 1
ATOM 2936 O O . SER A 1 379 ? 5.721 -41.833 40.744 1.00 26.66 379 SER A O 1
ATOM 2938 N N . TRP A 1 380 ? 6.341 -39.721 40.248 1.00 25.66 380 TRP A N 1
ATOM 2939 C CA . TRP A 1 380 ? 6.538 -39.182 41.617 1.00 25.66 380 TRP A CA 1
ATOM 2940 C C . TRP A 1 380 ? 6.459 -37.637 41.651 1.00 25.66 380 TRP A C 1
ATOM 2942 O O . TRP A 1 380 ? 7.007 -36.963 40.781 1.00 25.66 380 TRP A O 1
ATOM 2952 N N . ARG A 1 381 ? 5.792 -37.060 42.668 1.00 28.55 381 ARG A N 1
ATOM 2953 C CA . ARG A 1 381 ? 5.754 -35.608 42.969 1.00 28.55 381 ARG A CA 1
ATOM 2954 C C . ARG A 1 381 ? 5.459 -35.385 44.462 1.00 28.55 381 ARG A C 1
ATOM 2956 O O . ARG A 1 381 ? 4.496 -35.970 44.937 1.00 28.55 381 ARG A O 1
ATOM 2963 N N . GLN A 1 382 ? 6.237 -34.519 45.133 1.00 27.08 382 GLN A N 1
ATOM 2964 C CA . GLN A 1 382 ? 6.025 -33.742 46.396 1.00 27.08 382 GLN A CA 1
ATOM 2965 C C . GLN A 1 382 ? 7.423 -33.516 47.055 1.00 27.08 382 GLN A C 1
ATOM 2967 O O . GLN A 1 382 ? 8.213 -34.450 47.047 1.00 27.08 382 GLN A O 1
ATOM 2972 N N . ARG A 1 383 ? 7.932 -32.314 47.419 1.00 27.22 383 ARG A N 1
ATOM 2973 C CA . ARG A 1 383 ? 7.509 -31.212 48.348 1.00 27.22 383 ARG A CA 1
ATOM 2974 C C . ARG A 1 383 ? 7.524 -31.607 49.852 1.00 27.22 383 ARG A C 1
ATOM 2976 O O . ARG A 1 383 ? 7.167 -32.741 50.132 1.00 27.22 383 ARG A O 1
ATOM 2983 N N . PRO A 1 384 ? 7.674 -30.666 50.826 1.00 51.62 384 PRO A N 1
ATOM 2984 C CA . PRO A 1 384 ? 8.635 -29.542 51.001 1.00 51.62 384 PRO A CA 1
ATOM 2985 C C . PRO A 1 384 ? 9.136 -29.397 52.486 1.00 51.62 384 PRO A C 1
ATOM 2987 O O . PRO A 1 384 ? 8.830 -30.268 53.292 1.00 51.62 384 PRO A O 1
ATOM 2990 N N . ARG A 1 385 ? 9.834 -28.294 52.871 1.00 25.94 385 ARG A N 1
ATOM 2991 C CA . ARG A 1 385 ? 9.866 -27.590 54.212 1.00 25.94 385 ARG A CA 1
ATOM 2992 C C . ARG A 1 385 ? 10.902 -26.424 54.182 1.00 25.94 385 ARG A C 1
ATOM 2994 O O . ARG A 1 385 ? 11.971 -26.624 53.628 1.00 25.94 385 ARG A O 1
ATOM 3001 N N . SER A 1 386 ? 10.573 -25.144 54.460 1.00 31.84 386 SER A N 1
ATOM 3002 C CA . SER A 1 386 ? 10.545 -24.396 55.762 1.00 31.84 386 SER A CA 1
ATOM 3003 C C . SER A 1 386 ? 11.844 -24.503 56.596 1.00 31.84 386 SER A C 1
ATOM 3005 O O . SER A 1 386 ? 12.234 -25.634 56.851 1.00 31.84 386 SER A O 1
ATOM 3007 N N . GLY A 1 387 ? 12.523 -23.485 57.156 1.00 27.44 387 GLY A N 1
ATOM 3008 C CA . GLY A 1 387 ? 12.394 -22.009 57.317 1.00 27.44 387 GLY A CA 1
ATOM 3009 C C . GLY A 1 387 ? 13.601 -21.524 58.190 1.00 27.44 387 GLY A C 1
ATOM 3010 O O . GLY A 1 387 ? 14.504 -22.329 58.388 1.00 27.44 387 GLY A O 1
ATOM 3011 N N . SER A 1 388 ? 13.736 -20.331 58.800 1.00 30.84 388 SER A N 1
ATOM 3012 C CA . SER A 1 388 ? 13.021 -19.031 58.804 1.00 30.84 388 SER A CA 1
ATOM 3013 C C . SER A 1 388 ? 13.857 -17.972 59.599 1.00 30.84 388 SER A C 1
ATOM 3015 O O . SER A 1 388 ? 14.761 -18.372 60.325 1.00 30.84 388 SER A O 1
ATOM 3017 N N . SER A 1 389 ? 13.477 -16.675 59.586 1.00 30.95 389 SER A N 1
ATOM 3018 C CA . SER A 1 389 ? 13.963 -15.564 60.471 1.00 30.95 389 SER A CA 1
ATOM 3019 C C . SER A 1 389 ? 15.398 -15.006 60.242 1.00 30.95 389 SER A C 1
ATOM 3021 O O . SER A 1 389 ? 16.280 -15.755 59.849 1.00 30.95 389 SER A O 1
ATOM 3023 N N . MET A 1 390 ? 15.741 -13.720 60.481 1.00 29.27 390 MET A N 1
ATOM 3024 C CA . MET A 1 390 ? 15.003 -12.574 61.068 1.00 29.27 390 MET A CA 1
ATOM 3025 C C . MET A 1 390 ? 15.613 -11.196 60.652 1.00 29.27 390 MET A C 1
ATOM 3027 O O . MET A 1 390 ? 16.820 -11.128 60.481 1.00 29.27 390 MET A O 1
ATOM 3031 N N . SER A 1 391 ? 14.777 -10.139 60.555 1.00 31.94 391 SER A N 1
ATOM 3032 C CA . SER A 1 391 ? 14.958 -8.674 60.831 1.00 31.94 391 SER A CA 1
ATOM 3033 C C . SER A 1 391 ? 16.313 -7.919 60.703 1.00 31.94 391 SER A C 1
ATOM 3035 O O . SER A 1 391 ? 17.374 -8.479 60.907 1.00 31.94 391 SER A O 1
ATOM 3037 N N . ALA A 1 392 ? 16.396 -6.578 60.596 1.00 30.94 392 ALA A N 1
ATOM 3038 C CA . ALA A 1 392 ? 15.529 -5.472 60.124 1.00 30.94 392 ALA A CA 1
ATOM 3039 C C . ALA A 1 392 ? 16.287 -4.127 60.333 1.00 30.94 392 ALA A C 1
ATOM 3041 O O . ALA A 1 392 ? 16.925 -3.971 61.371 1.00 30.94 392 ALA A O 1
ATOM 3042 N N . ALA A 1 393 ? 16.164 -3.124 59.445 1.00 32.72 393 ALA A N 1
ATOM 3043 C CA . ALA A 1 393 ? 16.506 -1.718 59.755 1.00 32.72 393 ALA A CA 1
ATOM 3044 C C . ALA A 1 393 ? 15.871 -0.713 58.767 1.00 32.72 393 ALA A C 1
ATOM 3046 O O . ALA A 1 393 ? 15.852 -0.942 57.561 1.00 32.72 393 ALA A O 1
ATOM 3047 N N . LEU A 1 394 ? 15.369 0.418 59.279 1.00 31.72 394 LEU A N 1
ATOM 3048 C CA . LEU A 1 394 ? 14.772 1.513 58.497 1.00 31.72 394 LEU A CA 1
ATOM 3049 C C . LEU A 1 394 ? 15.815 2.578 58.117 1.00 31.72 394 LEU A C 1
ATOM 3051 O O . LEU A 1 394 ? 16.649 2.921 58.953 1.00 31.72 394 LEU A O 1
ATOM 3055 N N . ARG A 1 395 ? 15.589 3.302 57.006 1.00 30.50 395 ARG A N 1
ATOM 3056 C CA . ARG A 1 395 ? 15.438 4.776 57.068 1.00 30.50 395 ARG A CA 1
ATOM 3057 C C . ARG A 1 395 ? 14.721 5.373 55.850 1.00 30.50 395 ARG A C 1
ATOM 3059 O O . ARG A 1 395 ? 14.825 4.877 54.738 1.00 30.50 395 ARG A O 1
ATOM 3066 N N . LYS A 1 396 ? 13.960 6.441 56.111 1.00 35.12 396 LYS A N 1
ATOM 3067 C CA . LYS A 1 396 ? 13.192 7.237 55.138 1.00 35.12 396 LYS A CA 1
ATOM 3068 C C . LYS A 1 396 ? 14.033 8.410 54.628 1.00 35.12 396 LYS A C 1
ATOM 3070 O O . LYS A 1 396 ? 14.699 9.043 55.443 1.00 35.12 396 LYS A O 1
ATOM 3075 N N . SER A 1 397 ? 13.824 8.800 53.371 1.00 30.94 397 SER A N 1
ATOM 3076 C CA . SER A 1 397 ? 14.114 10.148 52.856 1.00 30.94 397 SER A CA 1
ATOM 3077 C C . SER A 1 397 ? 12.932 10.618 52.000 1.00 30.94 397 SER A C 1
ATOM 3079 O O . SER A 1 397 ? 12.457 9.870 51.150 1.00 30.94 397 SER A O 1
ATOM 3081 N N . ARG A 1 398 ? 12.419 11.828 52.256 1.00 32.91 398 ARG A N 1
ATOM 3082 C CA . ARG A 1 398 ? 11.351 12.492 51.475 1.00 32.91 398 ARG A CA 1
ATOM 3083 C C . ARG A 1 398 ? 11.965 13.576 50.561 1.00 32.91 398 ARG A C 1
ATOM 3085 O O . ARG A 1 398 ? 13.111 13.950 50.798 1.00 32.91 398 ARG A O 1
ATOM 3092 N N . PRO A 1 399 ? 11.240 14.070 49.540 1.00 42.84 399 PRO A N 1
ATOM 3093 C CA . PRO A 1 399 ? 11.803 14.936 48.505 1.00 42.84 399 PRO A CA 1
ATOM 3094 C C . PRO A 1 399 ? 11.818 16.421 48.893 1.00 42.84 399 PRO A C 1
ATOM 3096 O O . PRO A 1 399 ? 10.999 16.877 49.694 1.00 42.84 399 PRO A O 1
ATOM 3099 N N . THR A 1 400 ? 12.693 17.183 48.240 1.00 39.22 400 THR A N 1
ATOM 3100 C CA . THR A 1 400 ? 12.690 18.652 48.209 1.00 39.22 400 THR A CA 1
ATOM 3101 C C . THR A 1 400 ? 12.028 19.165 46.931 1.00 39.22 400 THR A C 1
ATOM 3103 O O . THR A 1 400 ? 12.268 18.645 45.845 1.00 39.22 400 THR A O 1
ATOM 3106 N N . ARG A 1 401 ? 11.208 20.213 47.070 1.00 36.44 401 ARG A N 1
ATOM 3107 C CA . ARG A 1 401 ? 10.796 21.083 45.959 1.00 36.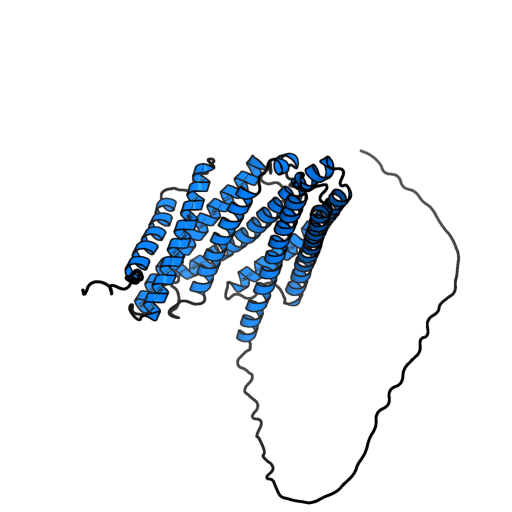44 401 ARG A CA 1
ATOM 3108 C C . ARG A 1 401 ? 11.887 22.124 45.704 1.00 36.44 401 ARG A C 1
ATOM 3110 O O . ARG A 1 401 ? 12.464 22.600 46.681 1.00 36.44 401 ARG A O 1
ATOM 3117 N N . TYR A 1 402 ? 12.045 22.533 44.451 1.00 43.91 402 TYR A N 1
ATOM 3118 C CA . TYR A 1 402 ? 11.972 23.935 44.027 1.00 43.91 402 TYR A CA 1
ATOM 3119 C C . TYR A 1 402 ? 11.374 23.984 42.619 1.00 43.91 402 TYR A C 1
ATOM 3121 O O . TYR A 1 402 ? 11.600 22.999 41.882 1.00 43.91 402 TYR A O 1
#

pLDDT: mean 76.76, std 23.59, range [23.55, 97.56]